Protein AF-0000000080391073 (afdb_homodimer)

pLDDT: mean 86.71, std 12.53, range [41.97, 97.94]

Foldseek 3Di:
DADLPPRHPQWDFDDDDVNWTWIAHPPPRDIATPPRPSCCVVLVLLLLLVLLLCLLQAADLVVSQVVSCVPVVDHDDSVVNLCSNLVLLVLLLVVLLPAAFAAEQEKEKDKDWDAAPNATWIKIWMAGQQLLQTQFIFTGRDLALVRLLVRLQSSLVRYPDHHQEYEYEQDPSNPVSCCVRPADPVPRRHDYDYNPCCPPVRNVVSVVVVVVSVVSSCVSPPHHHDPVSVVSVVSSSSCCQQQPAFDVVQVGHHSCVSRVPPADCPSPSSRSSVVSVVVVCVVVPD/DADLPPRHPQWDFPDDDVNWTWIAHPPPRDIATPPRCSCCVVLVLLLLLVLLLCLLQAADLVVSQVVSCVPVVDHDDSVVNLCSNLVLLVLLLVVLLPAAFAAEQEKEKDKDWDAAPNATWIKIWMAGQQLLQTQFIFTGRDLALVRLLVRLQSSLVRYPDHHQEYEYEQDPSNPVSCCVRPADPVPRRHDYDYNPCCPPVRNVVSVVVVVVSVVSSCVSPPHHHDPVSVVSVVSSSSCCQQQPAFDVVQVGHHSCVSRVPPADCPSPSSRSSVVSVVVVCVVVPD

Nearest PDB structures (foldseek):
  7ouf-assembly1_E  TM=7.751E-01  e=1.056E-06  Simian T-lymphotropic virus 1
  6xgx-assembly1_B  TM=5.415E-01  e=1.393E-07  Acetivibrio thermocellus ATCC 27405
  7jn3-assembly1_E  TM=7.137E-01  e=1.762E-05  Rous sarcoma virus (strain Schmidt-Ruppin A)
  6xg8-assembly1_A  TM=5.135E-01  e=2.065E-07  Acetivibrio thermocellus ATCC 27405
  2hb5-assembly1_A  TM=4.601E-01  e=1.590E-03  Moloney murine leukemia virus

InterPro domains:
  IPR001584 Integrase, catalytic core [PS50994] (96-263)
  IPR012337 Ribonuclease H-like superfamily [SSF53098] (104-257)
  IPR032874 DDE domain [PF13610] (105-239)
  IPR036397 Ribonuclease H superfamily [G3DSA:3.30.420.10] (100-262)
  IPR047930 IS6 family transposase [NF033587] (38-245)
  IPR052183 Bacterial Insertion Sequence Transposase [PTHR35528] (42-236)

Sequence (572 aa):
MNCKKCDSSKVVKIGKRDGIQRYKCKECNFRFLENDNFGRMRSQKHIIAVAIGFYFDGMSVRKIQEQIRYIFKVDVSQVTIHNWITKYSNLVYDYVSSLKVEFGDNWHVDETAIKIKGEQKWFWEIIDEDTRFMVAGHLSNTRTNKDCTILFEDAANRAMNKPKFIFADGCFAYRKPFNKVFYDRRTKDTKLIQNVGINSRRTNNIVERLHGSLKDMLRARRGLDSMDKTRLLLEGWFVHYNFLRPHSALKGKTPAEAAGVDIDTSNKWESLIDQATKWQASINGAMNCKKCDSSKVVKIGKRDGIQRYKCKECNFRFLENDNFGRMRSQKHIIAVAIGFYFDGMSVRKIQEQIRYIFKVDVSQVTIHNWITKYSNLVYDYVSSLKVEFGDNWHVDETAIKIKGEQKWFWEIIDEDTRFMVAGHLSNTRTNKDCTILFEDAANRAMNKPKFIFADGCFAYRKPFNKVFYDRRTKDTKLIQNVGINSRRTNNIVERLHGSLKDMLRARRGLDSMDKTRLLLEGWFVHYNFLRPHSALKGKTPAEAAGVDIDTSNKWESLIDQATKWQASINGA

Structure (mmCIF, N/CA/C/O backbone):
data_AF-0000000080391073-model_v1
#
loop_
_entity.id
_entity.type
_entity.pdbx_description
1 polymer Transposase
#
loop_
_atom_site.group_PDB
_atom_site.id
_atom_site.type_symbol
_atom_site.label_atom_id
_atom_site.label_alt_id
_atom_site.label_comp_id
_atom_site.label_asym_id
_atom_site.label_entity_id
_atom_site.label_seq_id
_atom_site.pdbx_PDB_ins_code
_atom_site.Cartn_x
_atom_site.Cartn_y
_atom_site.Cartn_z
_atom_site.occupancy
_atom_site.B_iso_or_equiv
_atom_site.auth_seq_id
_atom_site.auth_comp_id
_atom_site.auth_asym_id
_atom_site.auth_atom_id
_atom_site.pdbx_PDB_model_num
ATOM 1 N N . MET A 1 1 ? -38.969 14.453 -8.688 1 67.69 1 MET A N 1
ATOM 2 C CA . MET A 1 1 ? -37.531 14.383 -8.695 1 67.69 1 MET A CA 1
ATOM 3 C C . MET A 1 1 ? -36.938 15.219 -7.562 1 67.69 1 MET A C 1
ATOM 5 O O . MET A 1 1 ? -37.438 16.297 -7.254 1 67.69 1 MET A O 1
ATOM 9 N N . ASN A 1 2 ? -36.094 14.625 -6.734 1 73.25 2 ASN A N 1
ATOM 10 C CA . ASN A 1 2 ? -35.5 15.328 -5.602 1 73.25 2 ASN A CA 1
ATOM 11 C C . ASN A 1 2 ? -34.125 15.883 -5.945 1 73.25 2 ASN A C 1
ATOM 13 O O . ASN A 1 2 ? -33.469 15.414 -6.883 1 73.25 2 ASN A O 1
ATOM 17 N N . CYS A 1 3 ? -33.844 16.984 -5.23 1 70.5 3 CYS A N 1
ATOM 18 C CA . CYS A 1 3 ? -32.531 17.578 -5.383 1 70.5 3 CYS A CA 1
ATOM 19 C C . CYS A 1 3 ? -31.438 16.531 -5.156 1 70.5 3 CYS A C 1
ATOM 21 O O . CYS A 1 3 ? -31.484 15.781 -4.172 1 70.5 3 CYS A O 1
ATOM 23 N N . LYS A 1 4 ? -30.531 16.484 -6.004 1 65.69 4 LYS A N 1
ATOM 24 C CA . LYS A 1 4 ? -29.516 15.438 -5.969 1 65.69 4 LYS A CA 1
ATOM 25 C C . LYS A 1 4 ? -28.422 15.766 -4.938 1 65.69 4 LYS A C 1
ATOM 27 O O . LYS A 1 4 ? -27.641 14.898 -4.566 1 65.69 4 LYS A O 1
ATOM 32 N N . LYS A 1 5 ? -28.469 16.984 -4.477 1 62.34 5 LYS A N 1
ATOM 33 C CA . LYS A 1 5 ? -27.531 17.422 -3.443 1 62.34 5 LYS A CA 1
ATOM 34 C C . LYS A 1 5 ? -28.156 17.328 -2.059 1 62.34 5 LYS A C 1
ATOM 36 O O . LYS A 1 5 ? -27.594 16.719 -1.15 1 62.34 5 LYS A O 1
ATOM 41 N N . CYS A 1 6 ? -29.312 17.875 -1.83 1 59.94 6 CYS A N 1
ATOM 42 C CA . CYS A 1 6 ? -29.891 17.969 -0.495 1 59.94 6 CYS A CA 1
ATOM 43 C C . CYS A 1 6 ? -31.141 17.094 -0.384 1 59.94 6 CYS A C 1
ATOM 45 O O . CYS A 1 6 ? -31.828 17.109 0.644 1 59.94 6 CYS A O 1
ATOM 47 N N . ASP A 1 7 ? -31.469 16.359 -1.334 1 67.5 7 ASP A N 1
ATOM 48 C CA . ASP A 1 7 ? -32.594 15.445 -1.416 1 67.5 7 ASP A CA 1
ATOM 49 C C . ASP A 1 7 ? -33.906 16.188 -1.19 1 67.5 7 ASP A C 1
ATOM 51 O O . ASP A 1 7 ? -34.938 15.578 -0.812 1 67.5 7 ASP A O 1
ATOM 55 N N . SER A 1 8 ? -33.906 17.375 -1.309 1 71.44 8 SER A N 1
ATOM 56 C CA . SER A 1 8 ? -35.125 18.172 -1.165 1 71.44 8 SER A CA 1
ATOM 57 C C . SER A 1 8 ? -36.062 17.938 -2.338 1 71.44 8 SER A C 1
ATOM 59 O O . SER A 1 8 ? -35.625 17.719 -3.467 1 71.44 8 SER A O 1
ATOM 61 N N . SER A 1 9 ? -37.312 17.797 -2.148 1 78.75 9 SER A N 1
ATOM 62 C CA . SER A 1 9 ? -38.312 17.625 -3.186 1 78.75 9 SER A CA 1
ATOM 63 C C . SER A 1 9 ? -38.625 18.938 -3.881 1 78.75 9 SER A C 1
ATOM 65 O O . SER A 1 9 ? -39.375 18.953 -4.875 1 78.75 9 SER A O 1
ATOM 67 N N . LYS A 1 10 ? -38.156 20.047 -3.387 1 81.5 10 LYS A N 1
ATOM 68 C CA . LYS A 1 10 ? -38.469 21.359 -3.957 1 81.5 10 LYS A CA 1
ATOM 69 C C . LYS A 1 10 ? -37.5 21.688 -5.094 1 81.5 10 LYS A C 1
ATOM 71 O O . LYS A 1 10 ? -36.594 22.531 -4.934 1 81.5 10 LYS A O 1
ATOM 76 N N . VAL A 1 11 ? -37.531 20.984 -6.227 1 82.88 11 VAL A N 1
ATOM 77 C CA . VAL A 1 11 ? -36.688 21.203 -7.395 1 82.88 11 VAL A CA 1
ATOM 78 C C . VAL A 1 11 ? -37.531 21.766 -8.547 1 82.88 11 VAL A C 1
ATOM 80 O O . VAL A 1 11 ? -38.688 21.406 -8.703 1 82.88 11 VAL A O 1
ATOM 83 N N . VAL A 1 12 ? -37 22.812 -9.242 1 86 12 VAL A N 1
ATOM 84 C CA . VAL A 1 12 ? -37.719 23.438 -10.352 1 86 12 VAL A CA 1
ATOM 85 C C . VAL A 1 12 ? -36.938 23.219 -11.648 1 86 12 VAL A C 1
ATOM 87 O O . VAL A 1 12 ? -35.719 23.125 -11.641 1 86 12 VAL A O 1
ATOM 90 N N . LYS A 1 13 ? -37.562 23.047 -12.789 1 82.5 13 LYS A N 1
ATOM 91 C CA . LYS A 1 13 ? -36.969 22.922 -14.117 1 82.5 13 LYS A CA 1
ATOM 92 C C . LYS A 1 13 ? -36.406 24.266 -14.602 1 82.5 13 LYS A C 1
ATOM 94 O O . LYS A 1 13 ? -37.125 25.281 -14.555 1 82.5 13 LYS A O 1
ATOM 99 N N . ILE A 1 14 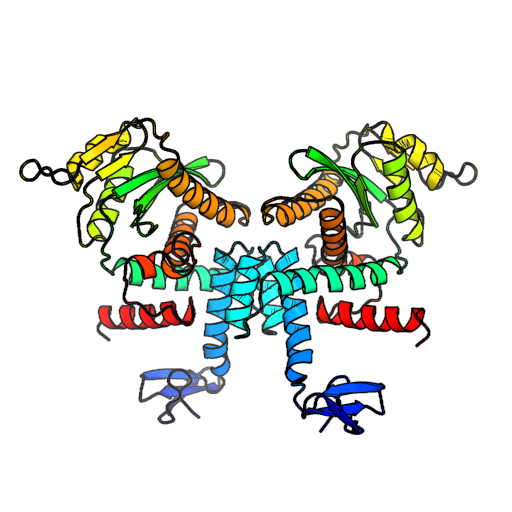? -35.094 24.281 -14.891 1 80.69 14 ILE A N 1
ATOM 100 C CA . ILE A 1 14 ? -34.5 25.562 -15.281 1 80.69 14 ILE A CA 1
ATOM 101 C C . ILE A 1 14 ? -34.031 25.484 -16.734 1 80.69 14 ILE A C 1
ATOM 103 O O . ILE A 1 14 ? -33.25 26.328 -17.172 1 80.69 14 ILE A O 1
ATOM 107 N N . GLY A 1 15 ? -34.344 24.531 -17.469 1 78.44 15 GLY A N 1
ATOM 108 C CA . GLY A 1 15 ? -34.031 24.438 -18.875 1 78.44 15 GLY A CA 1
ATOM 109 C C . GLY A 1 15 ? -33.406 23.109 -19.281 1 78.44 15 GLY A C 1
ATOM 110 O O . GLY A 1 15 ? -33.375 22.172 -18.484 1 78.44 15 GLY A O 1
ATOM 111 N N . LYS A 1 16 ? -33.25 22.938 -20.531 1 76.38 16 LYS A N 1
ATOM 112 C CA . LYS A 1 16 ? -32.625 21.734 -21.062 1 76.38 16 LYS A CA 1
ATOM 113 C C . LYS A 1 16 ? -31.219 22.016 -21.609 1 76.38 16 LYS A C 1
ATOM 115 O O . LYS A 1 16 ? -31 23.062 -22.203 1 76.38 16 LYS A O 1
ATOM 120 N N . ARG A 1 17 ? -30.312 21.391 -21.188 1 68.69 17 ARG A N 1
ATOM 121 C CA . ARG A 1 17 ? -29 21.391 -21.797 1 68.69 17 ARG A CA 1
ATOM 122 C C . ARG A 1 17 ? -28.766 20.109 -22.609 1 68.69 17 ARG A C 1
ATOM 124 O O . ARG A 1 17 ? -28.812 19 -22.078 1 68.69 17 ARG A O 1
ATOM 131 N N . ASP A 1 18 ? -28.453 20.234 -23.844 1 66.44 18 ASP A N 1
ATOM 132 C CA . ASP A 1 18 ? -28.297 19.141 -24.797 1 66.44 18 ASP A CA 1
ATOM 133 C C . ASP A 1 18 ? -29.469 18.156 -24.719 1 66.44 18 ASP A C 1
ATOM 135 O O . ASP A 1 18 ? -29.266 16.953 -24.719 1 66.44 18 ASP A O 1
ATOM 139 N N . GLY A 1 19 ? -30.656 18.641 -24.484 1 72.31 19 GLY A N 1
ATOM 140 C CA . GLY A 1 19 ? -31.891 17.875 -24.5 1 72.31 19 GLY A CA 1
ATOM 141 C C . GLY A 1 19 ? -32.25 17.281 -23.141 1 72.31 19 GLY A C 1
ATOM 142 O O . GLY A 1 19 ? -33.281 16.625 -23 1 72.31 19 GLY A O 1
ATOM 143 N N . ILE A 1 20 ? -31.312 17.453 -22.297 1 76.19 20 ILE A N 1
ATOM 144 C CA . ILE A 1 20 ? -31.562 16.875 -20.969 1 76.19 20 ILE A CA 1
ATOM 145 C C . ILE A 1 20 ? -32.062 17.969 -20.031 1 76.19 20 ILE A C 1
ATOM 147 O O . ILE A 1 20 ? -31.453 19.047 -19.938 1 76.19 20 ILE A O 1
ATOM 151 N N . GLN A 1 21 ? -33.094 17.656 -19.344 1 77.75 21 GLN A N 1
ATOM 152 C CA . GLN A 1 21 ? -33.781 18.594 -18.453 1 77.75 21 GLN A CA 1
ATOM 153 C C . GLN A 1 21 ? -32.875 18.984 -17.281 1 77.75 21 GLN A C 1
ATOM 155 O O . GLN A 1 21 ? -32.312 18.125 -16.609 1 77.75 21 GLN A O 1
ATOM 160 N N . ARG A 1 22 ? -32.562 20.25 -17.125 1 78.69 22 ARG A N 1
ATOM 161 C CA . ARG A 1 22 ? -31.828 20.797 -15.992 1 78.69 22 ARG A CA 1
ATOM 162 C C . ARG A 1 22 ? -32.781 21.172 -14.859 1 78.69 22 ARG A C 1
ATOM 164 O O . ARG A 1 22 ? -33.844 21.734 -15.109 1 78.69 22 ARG A O 1
ATOM 171 N N . TYR A 1 23 ? -32.344 20.703 -13.602 1 79.19 23 TYR A N 1
ATOM 172 C CA . TYR A 1 23 ? -33.125 21.047 -12.422 1 79.19 23 TYR A CA 1
ATOM 173 C C . TYR A 1 23 ? -32.344 21.953 -11.484 1 79.19 23 TYR A C 1
ATOM 175 O O . TYR A 1 23 ? -31.109 21.969 -11.508 1 79.19 23 TYR A O 1
ATOM 183 N N . LYS A 1 24 ? -32.969 22.891 -10.852 1 79.81 24 LYS A N 1
ATOM 184 C CA . LYS A 1 24 ? -32.438 23.703 -9.773 1 79.81 24 LYS A CA 1
ATOM 185 C C . LYS A 1 24 ? -33.188 23.484 -8.477 1 79.81 24 LYS A C 1
ATOM 187 O O . LYS A 1 24 ? -34.438 23.5 -8.469 1 79.81 24 LYS A O 1
ATOM 192 N N . CYS A 1 25 ? -32.438 23.203 -7.422 1 75.69 25 CYS A N 1
ATOM 193 C CA . CYS A 1 25 ? -33.031 23.031 -6.109 1 75.69 25 CYS A CA 1
ATOM 194 C C . CYS A 1 25 ? -33.312 24.391 -5.473 1 75.69 25 CYS A C 1
ATOM 196 O O . CYS A 1 25 ? -32.438 25.25 -5.418 1 75.69 25 CYS A O 1
ATOM 198 N N . LYS A 1 26 ? -34.469 24.609 -5.055 1 80.69 26 LYS A N 1
ATOM 199 C CA . LYS A 1 26 ? -34.844 25.875 -4.438 1 80.69 26 LYS A CA 1
ATOM 200 C C . LYS A 1 26 ? -34.281 25.984 -3.021 1 80.69 26 LYS A C 1
ATOM 202 O O . LYS A 1 26 ? -34.188 27.078 -2.465 1 80.69 26 LYS A O 1
ATOM 207 N N . GLU A 1 27 ? -33.906 24.766 -2.539 1 73.31 27 GLU A N 1
ATOM 208 C CA . GLU A 1 27 ? -33.406 24.781 -1.167 1 73.31 27 GLU A CA 1
ATOM 209 C C . GLU A 1 27 ? -31.906 25.062 -1.126 1 73.31 27 GLU A C 1
ATOM 211 O O . GLU A 1 27 ? -31.453 25.922 -0.358 1 73.31 27 GLU A O 1
ATOM 216 N N . CYS A 1 28 ? -31.172 24.438 -1.809 1 68.56 28 CYS A N 1
ATOM 217 C CA . CYS A 1 28 ? -29.734 24.609 -1.741 1 68.56 28 CYS A CA 1
ATOM 218 C C . CYS A 1 28 ? -29.203 25.312 -2.992 1 68.56 28 CYS A C 1
ATOM 220 O O . CYS A 1 28 ? -28 25.547 -3.121 1 68.56 28 CYS A O 1
ATOM 222 N N . ASN A 1 29 ? -29.953 25.609 -3.869 1 73.5 29 ASN A N 1
ATOM 223 C CA . ASN A 1 29 ? -29.672 26.328 -5.109 1 73.5 29 ASN A CA 1
ATOM 224 C C . ASN A 1 29 ? -28.75 25.531 -6.023 1 73.5 29 ASN A C 1
ATOM 226 O O . ASN A 1 29 ? -28.141 26.078 -6.941 1 73.5 29 ASN A O 1
ATOM 230 N N . PHE A 1 30 ? -28.625 24.266 -5.742 1 73.12 30 PHE A N 1
ATOM 231 C CA . PHE A 1 30 ? -27.797 23.359 -6.547 1 73.12 30 PHE A CA 1
ATOM 232 C C . PHE A 1 30 ? -28.484 23.031 -7.863 1 73.12 30 PHE A C 1
ATOM 234 O O . PHE A 1 30 ? -29.688 22.75 -7.887 1 73.12 30 PHE A O 1
ATOM 241 N N . ARG A 1 31 ? -27.797 23.203 -9.07 1 75.56 31 ARG A N 1
ATOM 242 C CA . ARG A 1 31 ? -28.344 22.906 -10.391 1 75.56 31 ARG A CA 1
ATOM 243 C C . ARG A 1 31 ? -27.875 21.531 -10.867 1 75.56 31 ARG A C 1
ATOM 245 O O . ARG A 1 31 ? -26.719 21.141 -10.648 1 75.56 31 ARG A O 1
ATOM 252 N N . PHE A 1 32 ? -28.797 20.656 -11.258 1 71.75 32 PHE A N 1
ATOM 253 C CA . PHE A 1 32 ? -28.438 19.312 -11.727 1 71.75 32 PHE A CA 1
ATOM 254 C C . PHE A 1 32 ? -29.266 18.922 -12.938 1 71.75 32 PHE A C 1
ATOM 256 O O . PHE A 1 32 ? -30.328 19.484 -13.172 1 71.75 32 PHE A O 1
ATOM 263 N N . LEU A 1 33 ? -28.719 18.125 -13.875 1 66.5 33 LEU A N 1
ATOM 264 C CA . LEU A 1 33 ? -29.438 17.609 -15.031 1 66.5 33 LEU A CA 1
ATOM 265 C C . LEU A 1 33 ? -30.328 16.422 -14.641 1 66.5 33 LEU A C 1
ATOM 267 O O . LEU A 1 33 ? -30.031 15.719 -13.68 1 66.5 33 LEU A O 1
ATOM 271 N N . GLU A 1 34 ? -31.469 16.281 -15.289 1 66.19 34 GLU A N 1
ATOM 272 C CA . GLU A 1 34 ? -32.438 15.227 -15.055 1 66.19 34 GLU A CA 1
ATOM 273 C C . GLU A 1 34 ? -31.766 13.859 -15.008 1 66.19 34 GLU A C 1
ATOM 275 O O . GLU A 1 34 ? -32.125 13.008 -14.195 1 66.19 34 GLU A O 1
ATOM 280 N N . ASN A 1 35 ? -31.031 13.773 -15.836 1 55.03 35 ASN A N 1
ATOM 281 C CA . ASN A 1 35 ? -30.328 12.5 -15.922 1 55.03 35 ASN A CA 1
ATOM 282 C C . ASN A 1 35 ? -29.062 12.484 -15.062 1 55.03 35 ASN A C 1
ATOM 284 O O . ASN A 1 35 ? -28.266 11.547 -15.133 1 55.03 35 ASN A O 1
ATOM 288 N N . ASP A 1 36 ? -29.016 13.602 -14.336 1 51.06 36 ASP A N 1
ATOM 289 C CA . ASP A 1 36 ? -27.891 13.617 -13.414 1 51.06 36 ASP A CA 1
ATOM 290 C C . ASP A 1 36 ? -28.016 12.508 -12.367 1 51.06 36 ASP A C 1
ATOM 292 O O . ASP A 1 36 ? -29.078 12.359 -11.742 1 51.06 36 ASP A O 1
ATOM 296 N N . ASN A 1 37 ? -27.75 11.406 -12.461 1 42 37 ASN A N 1
ATOM 297 C CA . ASN A 1 37 ? -27.781 10.344 -11.469 1 42 37 ASN A CA 1
ATOM 298 C C . ASN A 1 37 ? -26.906 10.68 -10.266 1 42 37 ASN A C 1
ATOM 300 O O . ASN A 1 37 ? -25.719 10.336 -10.234 1 42 37 ASN A O 1
ATOM 304 N N . PHE A 1 38 ? -27.406 11.594 -9.469 1 41.97 38 PHE A N 1
ATOM 305 C CA . PHE A 1 38 ? -26.703 12.047 -8.281 1 41.97 38 PHE A CA 1
ATOM 306 C C . PHE A 1 38 ? -26.469 10.891 -7.312 1 41.97 38 PHE A C 1
ATOM 308 O O . PHE A 1 38 ? -25.641 11 -6.398 1 41.97 38 PHE A O 1
ATOM 315 N N . GLY A 1 39 ? -27.516 10.117 -7.109 1 42.97 39 GLY A N 1
ATOM 316 C CA . GLY A 1 39 ? -27.109 8.906 -6.414 1 42.97 39 GLY A CA 1
ATOM 317 C C . GLY A 1 39 ? -25.703 8.453 -6.766 1 42.97 39 GLY A C 1
ATOM 318 O O . GLY A 1 39 ? -25.016 7.855 -5.941 1 42.97 39 GLY A O 1
ATOM 319 N N . ARG A 1 40 ? -25.422 8.812 -7.918 1 43.56 40 ARG A N 1
ATOM 320 C CA . ARG A 1 40 ? -24.125 8.711 -8.562 1 43.56 40 ARG A CA 1
ATOM 321 C C . ARG A 1 40 ? -23.125 9.672 -7.922 1 43.56 40 ARG A C 1
ATOM 323 O O . ARG A 1 40 ? -21.938 9.336 -7.781 1 43.56 40 ARG A O 1
ATOM 330 N N . MET A 1 41 ? -23.766 10.945 -7.598 1 45.66 41 MET A N 1
ATOM 331 C CA . MET A 1 41 ? -22.844 11.914 -6.992 1 45.66 41 MET A CA 1
ATOM 332 C C . MET A 1 41 ? -22.422 11.461 -5.598 1 45.66 41 MET A C 1
ATOM 334 O O . MET A 1 41 ? -21.266 11.633 -5.219 1 45.66 41 MET A O 1
ATOM 338 N N . ARG A 1 42 ? -23.609 11.234 -4.754 1 46.06 42 ARG A N 1
ATOM 339 C CA . ARG A 1 42 ? -23.312 10.719 -3.422 1 46.06 42 ARG A CA 1
ATOM 340 C C . ARG A 1 42 ? -22.391 9.5 -3.502 1 46.06 42 ARG A C 1
ATOM 342 O O . ARG A 1 42 ? -21.469 9.359 -2.699 1 46.06 42 ARG A O 1
ATOM 349 N N . SER A 1 43 ? -22.859 8.516 -4.305 1 60.03 43 SER A N 1
ATOM 350 C CA . SER A 1 43 ? -22.078 7.324 -4.598 1 60.03 43 SER A CA 1
ATOM 351 C C . SER A 1 43 ? -20.672 7.688 -5.07 1 60.03 43 SER A C 1
ATOM 353 O O . SER A 1 43 ? -19.703 7.02 -4.719 1 60.03 43 SER A O 1
ATOM 355 N N . GLN A 1 44 ? -20.734 9.008 -5.359 1 78.94 44 GLN A N 1
ATOM 356 C CA . GLN A 1 44 ? -19.453 9.469 -5.906 1 78.94 44 GLN A CA 1
ATOM 357 C C . GLN A 1 44 ? -18.531 9.969 -4.801 1 78.94 44 GLN A C 1
ATOM 359 O O . GLN A 1 44 ? -17.344 9.68 -4.801 1 78.94 44 GLN A O 1
ATOM 364 N N . LYS A 1 45 ? -19.375 10.539 -3.684 1 87.31 45 LYS A N 1
ATOM 365 C CA . LYS A 1 45 ? -18.547 11.07 -2.613 1 87.31 45 LYS A CA 1
ATOM 366 C C . LYS A 1 45 ? -17.859 9.953 -1.826 1 87.31 45 LYS A C 1
ATOM 368 O O . LYS A 1 45 ? -16.703 10.07 -1.438 1 87.31 45 LYS A O 1
ATOM 373 N N . HIS A 1 46 ? -18.719 8.961 -1.585 1 90.94 46 HIS A N 1
ATOM 374 C CA . HIS A 1 46 ? -18.172 7.816 -0.864 1 90.94 46 HIS A CA 1
ATOM 375 C C . HIS A 1 46 ? -17 7.188 -1.627 1 90.94 46 HIS A C 1
ATOM 377 O O . HIS A 1 46 ? -15.961 6.879 -1.04 1 90.94 46 HIS A O 1
ATOM 383 N N . ILE A 1 47 ? -17.188 7.055 -2.895 1 93.38 47 ILE A N 1
ATOM 384 C CA . ILE A 1 47 ? -16.156 6.469 -3.732 1 93.38 47 ILE A CA 1
ATOM 385 C C . ILE A 1 47 ? -14.914 7.363 -3.727 1 93.38 47 ILE A C 1
ATOM 387 O O . ILE A 1 47 ? -13.789 6.871 -3.633 1 93.38 47 ILE A O 1
ATOM 391 N N . ILE A 1 48 ? -15.172 8.633 -3.736 1 94.38 48 ILE A N 1
ATOM 392 C CA . ILE A 1 48 ? -14.078 9.602 -3.723 1 94.38 48 ILE A CA 1
ATOM 393 C C . ILE A 1 48 ? -13.305 9.5 -2.41 1 94.38 48 ILE A C 1
ATOM 395 O O . ILE A 1 48 ? -12.078 9.43 -2.408 1 94.38 48 ILE A O 1
ATOM 399 N N . ALA A 1 49 ? -14.055 9.422 -1.368 1 95.25 49 ALA A N 1
ATOM 400 C CA . ALA A 1 49 ? -13.438 9.344 -0.047 1 95.25 49 ALA A CA 1
ATOM 401 C C . ALA A 1 49 ? -12.625 8.062 0.1 1 95.25 49 ALA A C 1
ATOM 403 O O . ALA A 1 49 ? -11.523 8.07 0.658 1 95.25 49 ALA A O 1
ATOM 404 N N . VAL A 1 50 ? -13.195 7.02 -0.441 1 95.25 50 VAL A N 1
ATOM 405 C CA . VAL A 1 50 ? -12.508 5.734 -0.392 1 95.25 50 VAL A CA 1
ATOM 406 C C . VAL A 1 50 ? -11.219 5.809 -1.205 1 95.25 50 VAL A C 1
ATOM 408 O O . VAL A 1 50 ? -10.164 5.344 -0.758 1 95.25 50 VAL A O 1
ATOM 411 N N . ALA A 1 51 ? -11.258 6.426 -2.324 1 96 51 ALA A N 1
ATOM 412 C CA . ALA A 1 51 ? -10.094 6.547 -3.195 1 96 51 ALA A CA 1
ATOM 413 C C . ALA A 1 51 ? -8.992 7.355 -2.521 1 96 51 ALA A C 1
ATOM 415 O O . ALA A 1 51 ? -7.816 6.98 -2.576 1 96 51 ALA A O 1
ATOM 416 N N . ILE A 1 52 ? -9.383 8.383 -1.882 1 96.12 52 ILE A N 1
ATOM 417 C CA . ILE A 1 52 ? -8.406 9.234 -1.205 1 96.12 52 ILE A CA 1
ATOM 418 C C . ILE A 1 52 ? -7.77 8.469 -0.047 1 96.12 52 ILE A C 1
ATOM 420 O O . ILE A 1 52 ? -6.555 8.531 0.15 1 96.12 52 ILE A O 1
ATOM 424 N N . GLY A 1 53 ? -8.586 7.746 0.671 1 94.88 53 GLY A N 1
ATOM 425 C CA . GLY A 1 53 ? -8.062 6.91 1.743 1 94.88 53 GLY A CA 1
ATOM 426 C C . GLY A 1 53 ? -7.051 5.887 1.265 1 94.88 53 GLY A C 1
ATOM 427 O O . GLY A 1 53 ? -5.988 5.73 1.868 1 94.88 53 GLY A O 1
ATOM 428 N N . PHE A 1 54 ? -7.402 5.234 0.105 1 95 54 PHE A N 1
ATOM 429 C CA . PHE A 1 54 ? -6.484 4.273 -0.493 1 95 54 PHE A CA 1
ATOM 430 C C . PHE A 1 54 ? -5.148 4.93 -0.82 1 95 54 PHE A C 1
ATOM 432 O O . PHE A 1 54 ? -4.09 4.367 -0.545 1 95 54 PHE A O 1
ATOM 439 N N . TYR A 1 55 ? -5.262 6.082 -1.331 1 94.44 55 TYR A N 1
ATOM 440 C CA . TYR A 1 55 ? -4.086 6.793 -1.82 1 94.44 55 TYR A CA 1
ATOM 441 C C . TYR A 1 55 ? -3.121 7.098 -0.681 1 94.44 55 TYR A C 1
ATOM 443 O O . TYR A 1 55 ? -1.923 6.82 -0.782 1 94.44 55 TYR A O 1
ATOM 451 N N . PHE A 1 56 ? -3.584 7.508 0.373 1 94.25 56 PHE A N 1
ATOM 452 C CA . PHE A 1 56 ? -2.705 7.93 1.457 1 94.25 56 PHE A CA 1
ATOM 453 C C . PHE A 1 56 ? -2.348 6.75 2.354 1 94.25 56 PHE A C 1
ATOM 455 O O . PHE A 1 56 ? -1.458 6.852 3.201 1 94.25 56 PHE A O 1
ATOM 462 N N . ASP A 1 57 ? -3.045 5.645 2.154 1 91.25 57 ASP A N 1
ATOM 463 C CA . ASP A 1 57 ? -2.633 4.41 2.812 1 91.25 57 ASP A CA 1
ATOM 464 C C . ASP A 1 57 ? -1.528 3.707 2.023 1 91.25 57 ASP A C 1
ATOM 466 O O . ASP A 1 57 ? -1.066 2.633 2.414 1 91.25 57 ASP A O 1
ATOM 470 N N . GLY A 1 58 ? -1.204 4.281 0.876 1 88.5 58 GLY A N 1
ATOM 471 C CA . GLY A 1 58 ? -0.016 3.793 0.194 1 88.5 58 GLY A CA 1
ATOM 472 C C . GLY A 1 58 ? -0.332 2.992 -1.055 1 88.5 58 GLY A C 1
ATOM 473 O O . GLY A 1 58 ? 0.527 2.275 -1.572 1 88.5 58 GLY A O 1
ATOM 474 N N . MET A 1 59 ? -1.528 3.074 -1.574 1 90.94 59 MET A N 1
ATOM 475 C CA . MET A 1 59 ? -1.876 2.369 -2.805 1 90.94 59 MET A CA 1
ATOM 476 C C . MET A 1 59 ? -1.588 3.232 -4.027 1 90.94 59 MET A C 1
ATOM 478 O O . MET A 1 59 ? -1.831 4.441 -4.012 1 90.94 59 MET A O 1
ATOM 482 N N . SER A 1 60 ? -1.08 2.609 -5.105 1 90 60 SER A N 1
ATOM 483 C CA . SER A 1 60 ? -0.867 3.336 -6.352 1 90 60 SER A CA 1
ATOM 484 C C . SER A 1 60 ? -2.191 3.68 -7.027 1 90 60 SER A C 1
ATOM 486 O O . SER A 1 60 ? -3.207 3.025 -6.777 1 90 60 SER A O 1
ATOM 488 N N . VAL A 1 61 ? -2.129 4.652 -7.859 1 91.88 61 VAL A N 1
ATOM 489 C CA . VAL A 1 61 ? -3.344 5.098 -8.531 1 91.88 61 VAL A CA 1
ATOM 490 C C . VAL A 1 61 ? -3.895 3.967 -9.398 1 91.88 61 VAL A C 1
ATOM 492 O O . VAL A 1 61 ? -5.109 3.781 -9.492 1 91.88 61 VAL A O 1
ATOM 495 N N . ARG A 1 62 ? -3.029 3.223 -10.023 1 88.94 62 ARG A N 1
ATOM 496 C CA . ARG A 1 62 ? -3.469 2.094 -10.844 1 88.94 62 ARG A CA 1
ATOM 497 C C . ARG A 1 62 ? -4.195 1.055 -9.992 1 88.94 62 ARG A C 1
ATOM 499 O O . ARG A 1 62 ? -5.25 0.551 -10.383 1 88.94 62 ARG A O 1
ATOM 506 N N . LYS A 1 63 ? -3.646 0.749 -8.875 1 91.38 63 LYS A N 1
ATOM 507 C CA . LYS A 1 63 ? -4.273 -0.21 -7.969 1 91.38 63 LYS A CA 1
ATOM 508 C C . LYS A 1 63 ? -5.609 0.318 -7.449 1 91.38 63 LYS A C 1
ATOM 510 O O . LYS A 1 63 ? -6.566 -0.443 -7.293 1 91.38 63 LYS A O 1
ATOM 515 N N . ILE A 1 64 ? -5.621 1.595 -7.188 1 94.88 64 ILE A N 1
ATOM 516 C CA . ILE A 1 64 ? -6.855 2.215 -6.719 1 94.88 64 ILE A CA 1
ATOM 517 C C . ILE A 1 64 ? -7.938 2.076 -7.789 1 94.88 64 ILE A C 1
ATOM 519 O O . ILE A 1 64 ? -9.078 1.727 -7.48 1 94.88 64 ILE A O 1
ATOM 523 N N . GLN A 1 65 ? -7.547 2.35 -8.984 1 93.44 65 GLN A N 1
ATOM 524 C CA . GLN A 1 65 ? -8.484 2.207 -10.094 1 93.44 65 GLN A CA 1
ATOM 525 C C . GLN A 1 65 ? -9.07 0.799 -10.148 1 93.44 65 GLN A C 1
ATOM 527 O O . GLN A 1 65 ? -10.281 0.631 -10.266 1 93.44 65 GLN A O 1
ATOM 532 N N . GLU A 1 66 ? -8.234 -0.194 -9.992 1 92 66 GLU A N 1
ATOM 533 C CA . GLU A 1 66 ? -8.656 -1.59 -10.055 1 92 66 GLU A CA 1
ATOM 534 C C . GLU A 1 66 ? -9.57 -1.943 -8.883 1 92 66 GLU A C 1
ATOM 536 O O . GLU A 1 66 ? -10.586 -2.613 -9.062 1 92 66 GLU A O 1
ATOM 541 N N . GLN A 1 67 ? -9.188 -1.48 -7.727 1 93.69 67 GLN A N 1
ATOM 542 C CA . GLN A 1 67 ? -9.977 -1.801 -6.535 1 93.69 67 GLN A CA 1
ATOM 543 C C . GLN A 1 67 ? -11.336 -1.115 -6.574 1 93.69 67 GLN A C 1
ATOM 545 O O . GLN A 1 67 ? -12.352 -1.722 -6.23 1 93.69 67 GLN A O 1
ATOM 550 N N . ILE A 1 68 ? -11.367 0.103 -6.98 1 93 68 ILE A N 1
ATOM 551 C CA . ILE A 1 68 ? -12.617 0.843 -7.07 1 93 68 ILE A CA 1
ATOM 552 C C . ILE A 1 68 ? -13.547 0.173 -8.086 1 93 68 ILE A C 1
ATOM 554 O O . ILE A 1 68 ? -14.742 0.015 -7.836 1 93 68 ILE A O 1
ATOM 558 N N . ARG A 1 69 ? -12.977 -0.218 -9.211 1 90.94 69 ARG A N 1
ATOM 559 C CA . ARG A 1 69 ? -13.758 -0.929 -10.219 1 90.94 69 ARG A CA 1
ATOM 560 C C . ARG A 1 69 ? -14.344 -2.219 -9.656 1 90.94 69 ARG A C 1
ATOM 562 O O . ARG A 1 69 ? -15.516 -2.531 -9.883 1 90.94 69 ARG A O 1
ATOM 569 N N . TYR A 1 70 ? -13.57 -2.906 -8.93 1 90.31 70 TYR A N 1
ATOM 570 C CA . TYR A 1 70 ? -13.984 -4.203 -8.406 1 90.31 70 TYR A CA 1
ATOM 571 C C . TYR A 1 70 ? -15.023 -4.035 -7.305 1 90.31 70 TYR A C 1
ATOM 573 O O . TYR A 1 70 ? -16.062 -4.707 -7.32 1 90.31 70 TYR A O 1
ATOM 581 N N . ILE A 1 71 ? -14.82 -3.123 -6.383 1 89.19 71 ILE A N 1
ATOM 582 C CA . ILE A 1 71 ? -15.633 -2.988 -5.184 1 89.19 71 ILE A CA 1
ATOM 583 C C . ILE A 1 71 ? -16.953 -2.297 -5.527 1 89.19 71 ILE A C 1
ATOM 585 O O . ILE A 1 71 ? -18.016 -2.725 -5.082 1 89.19 71 ILE A O 1
ATOM 589 N N . PHE A 1 72 ? -16.859 -1.232 -6.352 1 88.38 72 PHE A N 1
ATOM 590 C CA . PHE A 1 72 ? -18.016 -0.38 -6.551 1 88.38 72 PHE A CA 1
ATOM 591 C C . PHE A 1 72 ? -18.594 -0.556 -7.957 1 88.38 72 PHE A C 1
ATOM 593 O O . PHE A 1 72 ? -19.625 0.022 -8.289 1 88.38 72 PHE A O 1
ATOM 600 N N . LYS A 1 73 ? -17.922 -1.309 -8.805 1 87.12 73 LYS A N 1
ATOM 601 C CA . LYS A 1 73 ? -18.344 -1.587 -10.172 1 87.12 73 LYS A CA 1
ATOM 602 C C . LYS A 1 73 ? -18.469 -0.3 -10.984 1 87.12 73 LYS A C 1
ATOM 604 O O . LYS A 1 73 ? -19.422 -0.13 -11.742 1 87.12 73 LYS A O 1
ATOM 609 N N . VAL A 1 74 ? -17.594 0.647 -10.688 1 85.62 74 VAL A N 1
ATOM 610 C CA . VAL A 1 74 ? -17.516 1.911 -11.414 1 85.62 74 VAL A CA 1
ATOM 611 C C . VAL A 1 74 ? -16.156 2.039 -12.102 1 85.62 74 VAL A C 1
ATOM 613 O O . VAL A 1 74 ? -15.133 1.701 -11.508 1 85.62 74 VAL A O 1
ATOM 616 N N . ASP A 1 75 ? -16.203 2.398 -13.367 1 87.06 75 ASP A N 1
ATOM 617 C CA . ASP A 1 75 ? -14.961 2.592 -14.117 1 87.06 75 ASP A CA 1
ATOM 618 C C . ASP A 1 75 ? -14.523 4.055 -14.086 1 87.06 75 ASP A C 1
ATOM 620 O O . ASP A 1 75 ? -15.227 4.93 -14.602 1 87.06 75 ASP A O 1
ATOM 624 N N . VAL A 1 76 ? -13.508 4.332 -13.414 1 90 76 VAL A N 1
ATOM 625 C CA . VAL A 1 76 ? -12.961 5.68 -13.305 1 90 76 VAL A CA 1
ATOM 626 C C . VAL A 1 76 ? -11.523 5.699 -13.812 1 90 76 VAL A C 1
ATOM 628 O O . VAL A 1 76 ? -10.758 4.77 -13.555 1 90 76 VAL A O 1
ATOM 631 N N . SER A 1 77 ? -11.18 6.672 -14.516 1 92.44 77 SER A N 1
ATOM 632 C CA . SER A 1 77 ? -9.828 6.781 -15.055 1 92.44 77 SER A CA 1
ATOM 633 C C . SER A 1 77 ? -8.828 7.172 -13.969 1 92.44 77 SER A C 1
ATOM 635 O O . SER A 1 77 ? -9.219 7.707 -12.93 1 92.44 77 SER A O 1
ATOM 637 N N . GLN A 1 78 ? -7.617 6.91 -14.242 1 92.81 78 GLN A N 1
ATOM 638 C CA . GLN A 1 78 ? -6.551 7.289 -13.32 1 92.81 78 GLN A CA 1
ATOM 639 C C . GLN A 1 78 ? -6.469 8.805 -13.172 1 92.81 78 GLN A C 1
ATOM 641 O O . GLN A 1 78 ? -6.184 9.312 -12.086 1 92.81 78 GLN A O 1
ATOM 646 N N . VAL A 1 79 ? -6.707 9.523 -14.227 1 90.88 79 VAL A N 1
ATOM 647 C CA . VAL A 1 79 ? -6.656 10.984 -14.211 1 90.88 79 VAL A CA 1
ATOM 648 C C . VAL A 1 79 ? -7.738 11.523 -13.281 1 90.88 79 VAL A C 1
ATOM 650 O O . VAL A 1 79 ? -7.48 12.43 -12.484 1 90.88 79 VAL A O 1
ATOM 653 N N . THR A 1 80 ? -8.93 10.914 -13.352 1 91.06 80 THR A N 1
ATOM 654 C CA . THR A 1 80 ? -10.031 11.328 -12.492 1 91.06 80 THR A CA 1
ATOM 655 C C . THR A 1 80 ? -9.688 11.094 -11.023 1 91.06 80 THR A C 1
ATOM 657 O O . THR A 1 80 ? -9.953 11.945 -10.172 1 91.06 80 THR A O 1
ATOM 660 N N . ILE A 1 81 ? -9.086 9.945 -10.766 1 93.62 81 ILE A N 1
ATOM 661 C CA . ILE A 1 81 ? -8.703 9.609 -9.398 1 93.62 81 ILE A CA 1
ATOM 662 C C . ILE A 1 81 ? -7.672 10.617 -8.891 1 93.62 81 ILE A C 1
ATOM 664 O O . ILE A 1 81 ? -7.781 11.117 -7.77 1 93.62 81 ILE A O 1
ATOM 668 N N . HIS A 1 82 ? -6.754 10.977 -9.75 1 91.19 82 HIS A N 1
ATOM 669 C CA . HIS A 1 82 ? -5.75 11.969 -9.391 1 91.19 82 HIS A CA 1
ATOM 670 C C . HIS A 1 82 ? -6.391 13.32 -9.094 1 91.19 82 HIS A C 1
ATOM 672 O O . HIS A 1 82 ? -5.988 14.016 -8.164 1 91.19 82 HIS A O 1
ATOM 678 N N . ASN A 1 83 ? -7.34 13.641 -9.883 1 91.31 83 ASN A N 1
ATOM 679 C CA . ASN A 1 83 ? -8.039 14.906 -9.703 1 91.31 83 ASN A CA 1
ATOM 680 C C . ASN A 1 83 ? -8.82 14.93 -8.391 1 91.31 83 ASN A C 1
ATOM 682 O O . ASN A 1 83 ? -8.844 15.953 -7.699 1 91.31 83 ASN A O 1
ATOM 686 N N . TRP A 1 84 ? -9.484 13.781 -8.102 1 92.44 84 TRP A N 1
ATOM 687 C CA . TRP A 1 84 ? -10.18 13.672 -6.82 1 92.44 84 TRP A CA 1
ATOM 688 C C . TRP A 1 84 ? -9.227 13.922 -5.656 1 92.44 84 TRP A C 1
ATOM 690 O O . TRP A 1 84 ? -9.516 14.742 -4.781 1 92.44 84 TRP A O 1
ATOM 700 N N . ILE A 1 85 ? -8.102 13.273 -5.691 1 93.56 85 ILE A N 1
ATOM 701 C CA . ILE A 1 85 ? -7.141 13.32 -4.59 1 93.56 85 ILE A CA 1
ATOM 702 C C . ILE A 1 85 ? -6.613 14.742 -4.43 1 93.56 85 ILE A C 1
ATOM 704 O O . ILE A 1 85 ? -6.613 15.289 -3.324 1 93.56 85 ILE A O 1
ATOM 708 N N . THR A 1 86 ? -6.23 15.344 -5.516 1 91.88 86 THR A N 1
ATOM 709 C CA . THR A 1 86 ? -5.645 16.688 -5.48 1 91.88 86 THR A CA 1
ATOM 710 C C . THR A 1 86 ? -6.676 17.719 -5.035 1 91.88 86 THR A C 1
ATOM 712 O O . THR A 1 86 ? -6.414 18.5 -4.125 1 91.88 86 THR A O 1
ATOM 715 N N . LYS A 1 87 ? -7.789 17.641 -5.566 1 92.5 87 LYS A N 1
ATOM 716 C CA . LYS A 1 87 ? -8.82 18.625 -5.305 1 92.5 87 LYS A CA 1
ATOM 717 C C . LYS A 1 87 ? -9.305 18.562 -3.857 1 92.5 87 LYS A C 1
ATOM 719 O O . LYS A 1 87 ? -9.289 19.562 -3.143 1 92.5 87 LYS A O 1
ATOM 724 N N . TYR A 1 88 ? -9.648 17.391 -3.482 1 94.06 88 TYR A N 1
ATOM 725 C CA . TYR A 1 88 ? -10.336 17.281 -2.201 1 94.06 88 TYR A CA 1
ATOM 726 C C . TYR A 1 88 ? -9.336 17.25 -1.049 1 94.06 88 TYR A C 1
ATOM 728 O O . TYR A 1 88 ? -9.633 17.734 0.049 1 94.06 88 TYR A O 1
ATOM 736 N N . SER A 1 89 ? -8.156 16.688 -1.245 1 93.81 89 SER A N 1
ATOM 737 C CA . SER A 1 89 ? -7.168 16.75 -0.174 1 93.81 89 SER A CA 1
ATOM 738 C C . SER A 1 89 ? -6.734 18.188 0.103 1 93.81 89 SER A C 1
ATOM 740 O O . SER A 1 89 ? -6.512 18.562 1.256 1 93.81 89 SER A O 1
ATOM 742 N N . ASN A 1 90 ? -6.629 19 -0.961 1 92.88 90 ASN A N 1
ATOM 743 C CA . ASN A 1 90 ? -6.273 20.391 -0.791 1 92.88 90 ASN A CA 1
ATOM 744 C C . ASN A 1 90 ? -7.391 21.172 -0.106 1 92.88 90 ASN A C 1
ATOM 746 O O . ASN A 1 90 ? -7.129 22.047 0.726 1 92.88 90 ASN A O 1
ATOM 750 N N . LEU A 1 91 ? -8.578 20.875 -0.498 1 94.12 91 LEU A N 1
ATOM 751 C CA . LEU A 1 91 ? -9.742 21.5 0.13 1 94.12 91 LEU A CA 1
ATOM 752 C C . LEU A 1 91 ? -9.758 21.234 1.631 1 94.12 91 LEU A C 1
ATOM 754 O O . LEU A 1 91 ? -9.938 22.156 2.428 1 94.12 91 LEU A O 1
ATOM 758 N N . VAL A 1 92 ? -9.531 20.016 1.979 1 97 92 VAL A N 1
ATOM 759 C CA . VAL A 1 92 ? -9.57 19.625 3.385 1 97 92 VAL A CA 1
ATOM 760 C C . VAL A 1 92 ? -8.367 20.219 4.117 1 97 92 VAL A C 1
ATOM 762 O O . VAL A 1 92 ? -8.484 20.656 5.266 1 97 92 VAL A O 1
ATOM 765 N N . TYR A 1 93 ? -7.266 20.234 3.451 1 97 93 TYR A N 1
ATOM 766 C CA . TYR A 1 93 ? -6.066 20.812 4.059 1 97 93 TYR A CA 1
ATOM 767 C C . TYR A 1 93 ? -6.285 22.281 4.414 1 97 93 TYR A C 1
ATOM 769 O O . TYR A 1 93 ? -5.91 22.719 5.5 1 97 93 TYR A O 1
ATOM 777 N N . ASP A 1 94 ? -6.848 23 3.467 1 95.38 94 ASP A N 1
ATOM 778 C CA . ASP A 1 94 ? -7.117 24.422 3.711 1 95.38 94 ASP A CA 1
ATOM 779 C C . ASP A 1 94 ? -8.023 24.594 4.926 1 95.38 94 ASP A C 1
ATOM 781 O O . ASP A 1 94 ? -7.797 25.484 5.754 1 95.38 94 ASP A O 1
ATOM 785 N N . TYR A 1 95 ? -8.984 23.781 5.027 1 95.94 95 TYR A N 1
ATOM 786 C CA . TYR A 1 95 ? -9.93 23.844 6.137 1 95.94 95 TYR A CA 1
ATOM 787 C C . TYR A 1 95 ? -9.242 23.531 7.461 1 95.94 95 TYR A C 1
ATOM 789 O O . TYR A 1 95 ? -9.297 24.344 8.391 1 95.94 95 TYR A O 1
ATOM 797 N N . VAL A 1 96 ? -8.469 22.438 7.527 1 96.38 96 VAL A N 1
ATOM 798 C CA . VAL A 1 96 ? -7.902 22.016 8.805 1 96.38 96 VAL A CA 1
ATOM 799 C C . VAL A 1 96 ? -6.75 22.938 9.188 1 96.38 96 VAL A C 1
ATOM 801 O O . VAL A 1 96 ? -6.398 23.062 10.359 1 96.38 96 VAL A O 1
ATOM 804 N N . SER A 1 97 ? -6.172 23.594 8.195 1 94.88 97 SER A N 1
ATOM 805 C CA . SER A 1 97 ? -5.105 24.547 8.461 1 94.88 97 SER A CA 1
ATOM 806 C C . SER A 1 97 ? -5.648 25.812 9.125 1 94.88 97 SER A C 1
ATOM 808 O O . SER A 1 97 ? -4.887 26.594 9.703 1 94.88 97 SER A O 1
ATOM 810 N N . SER A 1 98 ? -6.918 26.031 9.023 1 94.19 98 SER A N 1
ATOM 811 C CA . SER A 1 98 ? -7.535 27.203 9.648 1 94.19 98 SER A CA 1
ATOM 812 C C . SER A 1 98 ? -7.863 26.938 11.109 1 94.19 98 SER A C 1
ATOM 814 O O . SER A 1 98 ? -8.148 27.875 11.867 1 94.19 98 SER A O 1
ATOM 816 N N . LEU A 1 99 ? -7.785 25.75 11.508 1 94.88 99 LEU A N 1
ATOM 817 C CA . LEU A 1 99 ? -8.109 25.375 12.883 1 94.88 99 LEU A CA 1
ATOM 818 C C . LEU A 1 99 ? -6.918 25.625 13.805 1 94.88 99 LEU A C 1
ATOM 820 O O . LEU A 1 99 ? -5.77 25.391 13.414 1 94.88 99 LEU A O 1
ATOM 824 N N . LYS A 1 100 ? -7.215 26.141 14.953 1 96.5 100 LYS A N 1
ATOM 825 C CA . LYS A 1 100 ? -6.199 26.234 16 1 96.5 100 LYS A CA 1
ATOM 826 C C . LYS A 1 100 ? -6.219 25 16.891 1 96.5 100 LYS A C 1
ATOM 828 O O . LYS A 1 100 ? -7.289 24.484 17.219 1 96.5 100 LYS A O 1
ATOM 833 N N . VAL A 1 101 ? -5.043 24.578 17.266 1 97.44 101 VAL A N 1
ATOM 834 C CA . VAL A 1 101 ? -4.938 23.328 18.016 1 97.44 101 VAL A CA 1
ATOM 835 C C . VAL A 1 101 ? -4.09 23.547 19.266 1 97.44 101 VAL A C 1
ATOM 837 O O . VAL A 1 101 ? -3.121 24.312 19.25 1 97.44 101 VAL A O 1
ATOM 840 N N . GLU A 1 102 ? -4.457 22.938 20.328 1 96.62 102 GLU A N 1
ATOM 841 C CA . GLU A 1 102 ? -3.664 22.953 21.547 1 96.62 102 GLU A CA 1
ATOM 842 C C . GLU A 1 102 ? -2.703 21.766 21.594 1 96.62 102 GLU A C 1
ATOM 844 O O . GLU A 1 102 ? -3.109 20.625 21.391 1 96.62 102 GLU A O 1
ATOM 849 N N . PHE A 1 103 ? -1.468 22.047 21.875 1 96.94 103 PHE A N 1
ATOM 850 C CA . PHE A 1 103 ? -0.451 21 21.875 1 96.94 103 PHE A CA 1
ATOM 851 C C . PHE A 1 103 ? 0.189 20.891 23.25 1 96.94 103 PHE A C 1
ATOM 853 O O . PHE A 1 103 ? -0.147 21.641 24.172 1 96.94 103 PHE A O 1
ATOM 860 N N . GLY A 1 104 ? 1 19.891 23.391 1 95.31 104 GLY A N 1
ATOM 861 C CA . GLY A 1 104 ? 1.784 19.734 24.609 1 95.31 104 GLY A CA 1
ATOM 862 C C . GLY A 1 104 ? 2.98 20.672 24.672 1 95.31 104 GLY A C 1
ATOM 863 O O . GLY A 1 104 ? 3.141 21.531 23.797 1 95.31 104 GLY A O 1
ATOM 864 N N . ASP A 1 105 ? 3.816 20.391 25.672 1 94.69 105 ASP A N 1
ATOM 865 C CA . ASP A 1 105 ? 4.906 21.328 25.969 1 94.69 105 ASP A CA 1
ATOM 866 C C . ASP A 1 105 ? 6.164 20.953 25.188 1 94.69 105 ASP A C 1
ATOM 868 O O . ASP A 1 105 ? 7.09 21.766 25.078 1 94.69 105 ASP A O 1
ATOM 872 N N . ASN A 1 106 ? 6.199 19.781 24.672 1 94.44 106 ASN A N 1
ATOM 873 C CA . ASN A 1 106 ? 7.422 19.281 24.047 1 94.44 106 ASN A CA 1
ATOM 874 C C . ASN A 1 106 ? 7.219 19.031 22.547 1 94.44 106 ASN A C 1
ATOM 876 O O . ASN A 1 106 ? 6.418 18.188 22.156 1 94.44 106 ASN A O 1
ATOM 880 N N . TRP A 1 107 ? 8.031 19.781 21.766 1 95.31 107 TRP A N 1
ATOM 881 C CA . TRP A 1 107 ? 7.98 19.609 20.312 1 95.31 107 TRP A CA 1
ATOM 882 C C . TRP A 1 107 ? 9.32 19.109 19.781 1 95.31 107 TRP A C 1
ATOM 884 O O . TRP A 1 107 ? 10.375 19.406 20.344 1 95.31 107 TRP A O 1
ATOM 894 N N . HIS A 1 108 ? 9.242 18.344 18.766 1 94 108 HIS A N 1
ATOM 895 C CA . HIS A 1 108 ? 10.438 17.859 18.094 1 94 108 HIS A CA 1
ATOM 896 C C . HIS A 1 108 ? 10.492 18.328 16.641 1 94 108 HIS A C 1
ATOM 898 O O . HIS A 1 108 ? 9.539 18.125 15.883 1 94 108 HIS A O 1
ATOM 904 N N . VAL A 1 109 ? 11.617 18.984 16.297 1 94 109 VAL A N 1
ATOM 905 C CA . VAL A 1 109 ? 11.789 19.438 14.914 1 94 109 VAL A CA 1
ATOM 906 C C . VAL A 1 109 ? 12.875 18.594 14.227 1 94 109 VAL A C 1
ATOM 908 O O . VAL A 1 109 ? 13.859 18.203 14.867 1 94 109 VAL A O 1
ATOM 911 N N . ASP A 1 110 ? 12.602 18.234 13.008 1 93 110 ASP A N 1
ATOM 912 C CA . ASP A 1 110 ? 13.547 17.469 12.211 1 93 110 ASP A CA 1
ATOM 913 C C . ASP A 1 110 ? 13.297 17.672 10.719 1 93 110 ASP A C 1
ATOM 915 O O . ASP A 1 110 ? 12.352 18.359 10.328 1 93 110 ASP A O 1
ATOM 919 N N . GLU A 1 111 ? 14.242 17.266 9.945 1 92.62 111 GLU A N 1
ATOM 920 C CA . GLU A 1 111 ? 14.086 17.266 8.492 1 92.62 111 GLU A CA 1
ATOM 921 C C . GLU A 1 111 ? 14.508 15.93 7.887 1 92.62 111 GLU A C 1
ATOM 923 O O . GLU A 1 111 ? 15.312 15.203 8.477 1 92.62 111 GLU A O 1
ATOM 928 N N . THR A 1 112 ? 13.875 15.562 6.84 1 93.5 112 THR A N 1
ATOM 929 C CA . THR A 1 112 ? 14.234 14.352 6.117 1 93.5 112 THR A CA 1
ATOM 930 C C . THR A 1 112 ? 14.367 14.625 4.621 1 93.5 112 THR A C 1
ATOM 932 O O . THR A 1 112 ? 13.711 15.523 4.094 1 93.5 112 THR A O 1
ATOM 935 N N . ALA A 1 113 ? 15.242 13.883 3.99 1 93.25 113 ALA A N 1
ATOM 936 C CA . ALA A 1 113 ? 15.461 14.039 2.555 1 93.25 113 ALA A CA 1
ATOM 937 C C . ALA A 1 113 ? 14.398 13.305 1.751 1 93.25 113 ALA A C 1
ATOM 939 O O . ALA A 1 113 ? 13.984 12.203 2.111 1 93.25 113 ALA A O 1
ATOM 940 N N . ILE A 1 114 ? 13.914 14.016 0.767 1 93.5 114 ILE A N 1
ATOM 941 C CA . ILE A 1 114 ? 13.008 13.438 -0.214 1 93.5 114 ILE A CA 1
ATOM 942 C C . ILE A 1 114 ? 13.555 13.648 -1.621 1 93.5 114 ILE A C 1
ATOM 944 O O . ILE A 1 114 ? 14.016 14.75 -1.954 1 93.5 114 ILE A O 1
ATOM 948 N N . LYS A 1 115 ? 13.555 12.633 -2.424 1 92.25 115 LYS A N 1
ATOM 949 C CA . LYS A 1 115 ? 14.055 12.75 -3.791 1 92.25 115 LYS A CA 1
ATOM 950 C C . LYS A 1 115 ? 12.938 13.117 -4.758 1 92.25 115 LYS A C 1
ATOM 952 O O . LYS A 1 115 ? 11.938 12.398 -4.859 1 92.25 115 LYS A O 1
ATOM 957 N N . ILE A 1 116 ? 13.125 14.25 -5.422 1 92.94 116 ILE A N 1
ATOM 958 C CA . ILE A 1 116 ? 12.195 14.695 -6.449 1 92.94 116 ILE A CA 1
ATOM 959 C C . ILE A 1 116 ? 12.93 14.852 -7.777 1 92.94 116 ILE A C 1
ATOM 961 O O . ILE A 1 116 ? 13.859 15.656 -7.891 1 92.94 116 ILE A O 1
ATOM 965 N N . LYS A 1 117 ? 12.547 14.133 -8.727 1 90.44 117 LYS A N 1
ATOM 966 C CA . LYS A 1 117 ? 13.203 14.125 -10.031 1 90.44 117 LYS A CA 1
ATOM 967 C C . LYS A 1 117 ? 14.711 13.914 -9.883 1 90.44 117 LYS A C 1
ATOM 969 O O . LYS A 1 117 ? 15.508 14.672 -10.445 1 90.44 117 LYS A O 1
ATOM 974 N N . GLY A 1 118 ? 15.016 13.07 -9.039 1 87.06 118 GLY A N 1
ATOM 975 C CA . GLY A 1 118 ? 16.422 12.703 -8.867 1 87.06 118 GLY A CA 1
ATOM 976 C C . GLY A 1 118 ? 17.188 13.68 -8 1 87.06 118 GLY A C 1
ATOM 977 O O . GLY A 1 118 ? 18.359 13.445 -7.684 1 87.06 118 GLY A O 1
ATOM 978 N N . GLU A 1 119 ? 16.609 14.688 -7.648 1 93 119 GLU A N 1
ATOM 979 C CA . GLU A 1 119 ? 17.281 15.688 -6.816 1 93 119 GLU A CA 1
ATOM 980 C C . GLU A 1 119 ? 16.797 15.594 -5.367 1 93 119 GLU A C 1
ATOM 982 O O . GLU A 1 119 ? 15.617 15.367 -5.105 1 93 119 GLU A O 1
ATOM 987 N N . GLN A 1 120 ? 17.75 15.773 -4.559 1 94.12 120 GLN A N 1
ATOM 988 C CA . GLN A 1 120 ? 17.422 15.727 -3.135 1 94.12 120 GLN A CA 1
ATOM 989 C C . GLN A 1 120 ? 16.75 17.016 -2.676 1 94.12 120 GLN A C 1
ATOM 991 O O . GLN A 1 120 ? 17.25 18.109 -2.949 1 94.12 120 GLN A O 1
ATOM 996 N N . LYS A 1 121 ? 15.641 16.891 -2.148 1 96.06 121 LYS A N 1
ATOM 997 C CA . LYS A 1 121 ? 14.906 17.969 -1.504 1 96.06 121 LYS A CA 1
ATOM 998 C C . LYS A 1 121 ? 14.703 17.688 -0.018 1 96.06 121 LYS A C 1
ATOM 1000 O O . LYS A 1 121 ? 15.109 16.625 0.48 1 96.06 121 LYS A O 1
ATOM 1005 N N . TRP A 1 122 ? 14.133 18.703 0.695 1 95.25 122 TRP A N 1
ATOM 1006 C CA . TRP A 1 122 ? 14.047 18.562 2.145 1 95.25 122 TRP A CA 1
ATOM 1007 C C . TRP A 1 122 ? 12.617 18.766 2.631 1 95.25 122 TRP A C 1
ATOM 1009 O O . TRP A 1 122 ? 11.945 19.719 2.223 1 95.25 122 TRP A O 1
ATOM 1019 N N . PHE A 1 123 ? 12.172 17.844 3.438 1 96.56 123 PHE A N 1
ATOM 1020 C CA . PHE A 1 123 ? 10.906 18 4.129 1 96.56 123 PHE A CA 1
ATOM 1021 C C . PHE A 1 123 ? 11.125 18.25 5.621 1 96.56 123 PHE A C 1
ATOM 1023 O O . PHE A 1 123 ? 11.617 17.359 6.328 1 96.56 123 PHE A O 1
ATOM 1030 N N . TRP A 1 124 ? 10.719 19.484 6.07 1 96 124 TRP A N 1
ATOM 1031 C CA . TRP A 1 124 ? 10.812 19.875 7.477 1 96 124 TRP A CA 1
ATOM 1032 C C . TRP A 1 124 ? 9.523 19.547 8.219 1 96 124 TRP A C 1
ATOM 1034 O O . TRP A 1 124 ? 8.43 19.75 7.68 1 96 124 TRP A O 1
ATOM 1044 N N . GLU A 1 125 ? 9.695 19.078 9.406 1 96.5 125 GLU A N 1
ATOM 1045 C CA . GLU A 1 125 ? 8.492 18.812 10.188 1 96.5 125 GLU A CA 1
ATOM 1046 C C . GLU A 1 125 ? 8.719 19.109 11.664 1 96.5 125 GLU A C 1
ATOM 1048 O O . GLU A 1 125 ? 9.859 19.109 12.141 1 96.5 125 GLU A O 1
ATOM 1053 N N . ILE A 1 126 ? 7.754 19.453 12.344 1 96.56 126 ILE A N 1
ATOM 1054 C CA . ILE A 1 126 ? 7.711 19.625 13.789 1 96.56 126 ILE A CA 1
ATOM 1055 C C . ILE A 1 126 ? 6.531 18.859 14.367 1 96.56 126 ILE A C 1
ATOM 1057 O O . ILE A 1 126 ? 5.418 18.922 13.836 1 96.56 126 ILE A O 1
ATOM 1061 N N . ILE A 1 127 ? 6.809 18.047 15.375 1 96.94 127 ILE A N 1
ATOM 1062 C CA . ILE A 1 127 ? 5.793 17.141 15.906 1 96.94 127 ILE A CA 1
ATOM 1063 C C . ILE A 1 127 ? 5.664 17.344 17.406 1 96.94 127 ILE A C 1
ATOM 1065 O O . ILE A 1 127 ? 6.66 17.547 18.109 1 96.94 127 ILE A O 1
ATOM 1069 N N . ASP A 1 128 ? 4.457 17.328 17.859 1 96.69 128 ASP A N 1
ATOM 1070 C CA . ASP A 1 128 ? 4.18 17.375 19.281 1 96.69 128 ASP A CA 1
ATOM 1071 C C . ASP A 1 128 ? 4.383 16 19.922 1 96.69 128 ASP A C 1
ATOM 1073 O O . ASP A 1 128 ? 3.838 15.008 19.453 1 96.69 128 ASP A O 1
ATOM 1077 N N . GLU A 1 129 ? 5.082 15.969 21.016 1 93.69 129 GLU A N 1
ATOM 1078 C CA . GLU A 1 129 ? 5.453 14.719 21.672 1 93.69 129 GLU A CA 1
ATOM 1079 C C . GLU A 1 129 ? 4.23 14.031 22.266 1 93.69 129 GLU A C 1
ATOM 1081 O O . GLU A 1 129 ? 4.094 12.812 22.172 1 93.69 129 GLU A O 1
ATOM 1086 N N . ASP A 1 130 ? 3.373 14.727 22.828 1 93.88 130 ASP A N 1
ATOM 1087 C CA . ASP A 1 130 ? 2.279 14.156 23.609 1 93.88 130 ASP A CA 1
ATOM 1088 C C . ASP A 1 130 ? 1.156 13.656 22.703 1 93.88 130 ASP A C 1
ATOM 1090 O O . ASP A 1 130 ? 0.68 12.531 22.859 1 93.88 130 ASP A O 1
ATOM 1094 N N . THR A 1 131 ? 0.788 14.461 21.797 1 95.88 131 THR A N 1
ATOM 1095 C CA . THR A 1 131 ? -0.366 14.133 20.953 1 95.88 131 THR A CA 1
ATOM 1096 C C . THR A 1 131 ? 0.072 13.422 19.688 1 95.88 131 THR A C 1
ATOM 1098 O O . THR A 1 131 ? -0.757 12.859 18.969 1 95.88 131 THR A O 1
ATOM 1101 N N . ARG A 1 132 ? 1.312 13.492 19.328 1 95.69 132 ARG A N 1
ATOM 1102 C CA . ARG A 1 132 ? 1.879 12.945 18.109 1 95.69 132 ARG A CA 1
ATOM 1103 C C . ARG A 1 132 ? 1.378 13.711 16.891 1 95.69 132 ARG A C 1
ATOM 1105 O O . ARG A 1 132 ? 1.524 13.25 15.75 1 95.69 132 ARG A O 1
ATOM 1112 N N . PHE A 1 133 ? 0.78 14.852 17.172 1 97.56 133 PHE A N 1
ATOM 1113 C CA . PHE A 1 133 ? 0.296 15.703 16.094 1 97.56 133 PHE A CA 1
ATOM 1114 C C . PHE A 1 133 ? 1.459 16.344 15.352 1 97.56 133 PHE A C 1
ATOM 1116 O O . PHE A 1 133 ? 2.328 16.969 15.969 1 97.56 133 PHE A O 1
ATOM 1123 N N . MET A 1 134 ? 1.529 16.125 14.047 1 97.75 134 MET A N 1
ATOM 1124 C CA . MET A 1 134 ? 2.447 16.922 13.234 1 97.75 134 MET A CA 1
ATOM 1125 C C . MET A 1 134 ? 1.981 18.375 13.141 1 97.75 134 MET A C 1
ATOM 1127 O O . MET A 1 134 ? 1.041 18.672 12.406 1 97.75 134 MET A O 1
ATOM 1131 N N . VAL A 1 135 ? 2.654 19.188 13.797 1 97.88 135 VAL A N 1
ATOM 1132 C CA . VAL A 1 135 ? 2.217 20.578 13.984 1 97.88 135 VAL A CA 1
ATOM 1133 C C . VAL A 1 135 ? 2.34 21.328 12.664 1 97.88 135 VAL A C 1
ATOM 1135 O O . VAL A 1 135 ? 1.462 22.125 12.312 1 97.88 135 VAL A O 1
ATOM 1138 N N . ALA A 1 136 ? 3.4 21.094 11.977 1 97.81 136 ALA A N 1
ATOM 1139 C CA . ALA A 1 136 ? 3.617 21.734 10.688 1 97.81 136 ALA A CA 1
ATOM 1140 C C . ALA A 1 136 ? 4.598 20.922 9.836 1 97.81 136 ALA A C 1
ATOM 1142 O O . ALA A 1 136 ? 5.383 20.141 10.359 1 97.81 136 ALA A O 1
ATOM 1143 N N . GLY A 1 137 ? 4.473 21.094 8.547 1 97.19 137 GLY A N 1
ATOM 1144 C CA . GLY A 1 137 ? 5.387 20.562 7.555 1 97.19 137 GLY A CA 1
ATOM 1145 C C . GLY A 1 137 ? 5.715 21.547 6.445 1 97.19 137 GLY A C 1
ATOM 1146 O O . GLY A 1 137 ? 4.875 22.359 6.062 1 97.19 137 GLY A O 1
ATOM 1147 N N . HIS A 1 138 ? 6.977 21.453 5.965 1 96.88 138 HIS A N 1
ATOM 1148 C CA . HIS A 1 138 ? 7.418 22.375 4.922 1 96.88 138 HIS A CA 1
ATOM 1149 C C . HIS A 1 138 ? 8.406 21.703 3.971 1 96.88 138 HIS A C 1
ATOM 1151 O O . HIS A 1 138 ? 9.414 21.141 4.41 1 96.88 138 HIS A O 1
ATOM 1157 N N . LEU A 1 139 ? 8.047 21.734 2.689 1 97.25 139 LEU A N 1
ATOM 1158 C CA . LEU A 1 139 ? 8.93 21.203 1.653 1 97.25 139 LEU A CA 1
ATOM 1159 C C . LEU A 1 139 ? 9.805 22.312 1.068 1 97.25 139 LEU A C 1
ATOM 1161 O O . LEU A 1 139 ? 9.305 23.375 0.694 1 97.25 139 LEU A O 1
ATOM 1165 N N . SER A 1 140 ? 11.133 22.031 1.003 1 96.25 140 SER A N 1
ATOM 1166 C CA . SER A 1 140 ? 12.047 23.062 0.517 1 96.25 140 SER A CA 1
ATOM 1167 C C . SER A 1 140 ? 13.117 22.469 -0.39 1 96.25 140 SER A C 1
ATOM 1169 O O . SER A 1 140 ? 13.406 21.266 -0.32 1 96.25 140 SER A O 1
ATOM 1171 N N . ASN A 1 141 ? 13.711 23.297 -1.221 1 93.75 141 ASN A N 1
ATOM 1172 C CA . ASN A 1 141 ? 14.836 22.922 -2.072 1 93.75 141 ASN A CA 1
ATOM 1173 C C . ASN A 1 141 ? 16.156 22.922 -1.299 1 93.75 141 ASN A C 1
ATOM 1175 O O . ASN A 1 141 ? 17.062 22.172 -1.616 1 93.75 141 ASN A O 1
ATOM 1179 N N . THR A 1 142 ? 16.172 23.812 -0.304 1 90 142 THR A N 1
ATOM 1180 C CA . THR A 1 142 ? 17.406 24.031 0.443 1 90 142 THR A CA 1
ATOM 1181 C C . THR A 1 142 ? 17.172 23.797 1.935 1 90 142 THR A C 1
ATOM 1183 O O . THR A 1 142 ? 16.031 23.641 2.379 1 90 142 THR A O 1
ATOM 1186 N N . ARG A 1 143 ? 18.25 23.719 2.562 1 88.62 143 ARG A N 1
ATOM 1187 C CA . ARG A 1 143 ? 18.25 23.547 4.012 1 88.62 143 ARG A CA 1
ATOM 1188 C C . ARG A 1 143 ? 18.719 24.812 4.719 1 88.62 143 ARG A C 1
ATOM 1190 O O . ARG A 1 143 ? 19.781 24.812 5.344 1 88.62 143 ARG A O 1
ATOM 1197 N N . THR A 1 144 ? 17.922 25.828 4.617 1 90.75 144 THR A N 1
ATOM 1198 C CA . THR A 1 144 ? 18.359 27.125 5.129 1 90.75 144 THR A CA 1
ATOM 1199 C C . THR A 1 144 ? 17.5 27.547 6.312 1 90.75 144 THR A C 1
ATOM 1201 O O . THR A 1 144 ? 16.469 26.938 6.598 1 90.75 144 THR A O 1
ATOM 1204 N N . ASN A 1 145 ? 17.953 28.625 6.914 1 93.5 145 ASN A N 1
ATOM 1205 C CA . ASN A 1 145 ? 17.203 29.234 8.008 1 93.5 145 ASN A 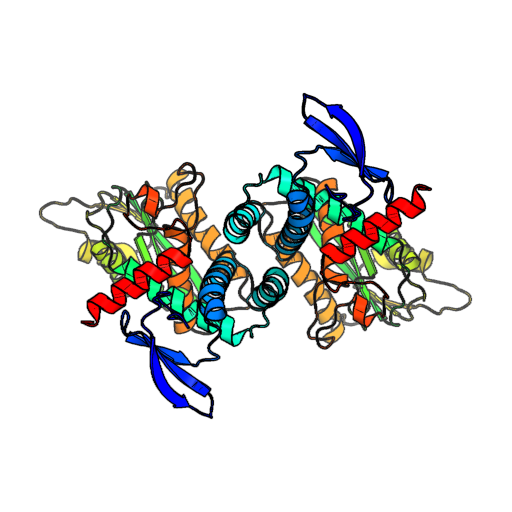CA 1
ATOM 1206 C C . ASN A 1 145 ? 15.836 29.719 7.551 1 93.5 145 ASN A C 1
ATOM 1208 O O . ASN A 1 145 ? 14.883 29.703 8.32 1 93.5 145 ASN A O 1
ATOM 1212 N N . LYS A 1 146 ? 15.82 30.141 6.391 1 94.06 146 LYS A N 1
ATOM 1213 C CA . LYS A 1 146 ? 14.562 30.656 5.859 1 94.06 146 LYS A CA 1
ATOM 1214 C C . LYS A 1 146 ? 13.492 29.562 5.836 1 94.06 146 LYS A C 1
ATOM 1216 O O . LYS A 1 146 ? 12.344 29.812 6.207 1 94.06 146 LYS A O 1
ATOM 1221 N N . ASP A 1 147 ? 13.898 28.406 5.402 1 94.62 147 ASP A N 1
ATOM 1222 C CA . ASP A 1 147 ? 12.969 27.281 5.324 1 94.62 147 ASP A CA 1
ATOM 1223 C C . ASP A 1 147 ? 12.477 26.875 6.715 1 94.62 147 ASP A C 1
ATOM 1225 O O . ASP A 1 147 ? 11.289 26.625 6.91 1 94.62 147 ASP A O 1
ATOM 1229 N N . CYS A 1 148 ? 13.359 26.844 7.629 1 95.12 148 CYS A N 1
ATOM 1230 C CA . CYS A 1 148 ? 12.992 26.516 9 1 95.12 148 CYS A CA 1
ATOM 1231 C C . CYS A 1 148 ? 12.109 27.594 9.602 1 95.12 148 CYS A C 1
ATOM 1233 O O . CYS A 1 148 ? 11.211 27.297 10.391 1 95.12 148 CYS A O 1
ATOM 1235 N N . THR A 1 149 ? 12.367 28.844 9.258 1 96.38 149 THR A N 1
ATOM 1236 C CA . THR A 1 149 ? 11.547 29.938 9.75 1 96.38 149 THR A CA 1
ATOM 1237 C C . THR A 1 149 ? 10.094 29.766 9.297 1 96.38 149 THR A C 1
ATOM 1239 O O . THR A 1 149 ? 9.172 29.969 10.086 1 96.38 149 THR A O 1
ATOM 1242 N N . ILE A 1 150 ? 9.945 29.406 8.07 1 96.38 150 ILE A N 1
ATOM 1243 C CA . ILE A 1 150 ? 8.609 29.188 7.543 1 96.38 150 ILE A CA 1
ATOM 1244 C C . ILE A 1 150 ? 7.914 28.078 8.328 1 96.38 150 ILE A C 1
ATOM 1246 O O . ILE A 1 150 ? 6.754 28.219 8.727 1 96.38 150 ILE A O 1
ATOM 1250 N N . LEU A 1 151 ? 8.617 27.016 8.57 1 97.12 151 LEU A N 1
ATOM 1251 C CA . LEU A 1 151 ? 8.094 25.891 9.336 1 97.12 151 LEU A CA 1
ATOM 1252 C C . LEU A 1 151 ? 7.645 26.344 10.727 1 97.12 151 LEU A C 1
ATOM 1254 O O . LEU A 1 151 ? 6.539 26.016 11.164 1 97.12 151 LEU A O 1
ATOM 1258 N N . PHE A 1 152 ? 8.523 27.094 11.43 1 96.94 152 PHE A N 1
ATOM 1259 C CA . PHE A 1 152 ? 8.242 27.531 12.789 1 96.94 152 PHE A CA 1
ATOM 1260 C C . PHE A 1 152 ? 7.066 28.5 12.805 1 96.94 152 PHE A C 1
ATOM 1262 O O . PHE A 1 152 ? 6.242 28.469 13.719 1 96.94 152 PHE A O 1
ATOM 1269 N N . GLU A 1 153 ? 6.992 29.344 11.836 1 96.88 153 GLU A N 1
ATOM 1270 C CA . GLU A 1 153 ? 5.875 30.281 11.75 1 96.88 153 GLU A CA 1
ATOM 1271 C C . GLU A 1 153 ? 4.555 29.547 11.547 1 96.88 153 GLU A C 1
ATOM 1273 O O . GLU A 1 153 ? 3.549 29.875 12.18 1 96.88 153 GLU A O 1
ATOM 1278 N N . ASP A 1 154 ? 4.586 28.594 10.648 1 96.69 154 ASP A N 1
ATOM 1279 C CA . ASP A 1 154 ? 3.391 27.781 10.414 1 96.69 154 ASP A CA 1
ATOM 1280 C C . ASP A 1 154 ? 2.959 27.062 11.695 1 96.69 154 ASP A C 1
ATOM 1282 O O . ASP A 1 154 ? 1.766 27 12 1 96.69 154 ASP A O 1
ATOM 1286 N N . ALA A 1 155 ? 3.908 26.547 12.391 1 97.56 15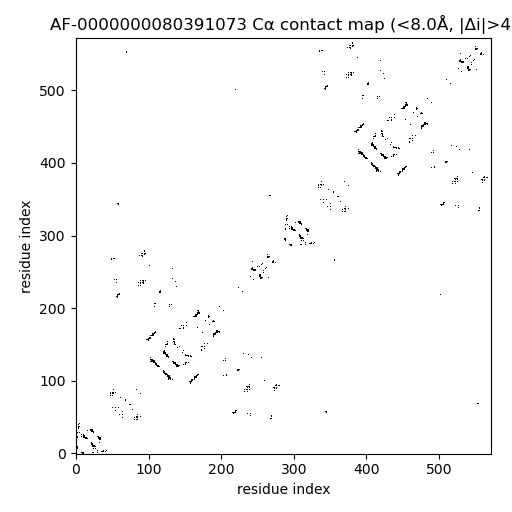5 ALA A N 1
ATOM 1287 C CA . ALA A 1 155 ? 3.625 25.844 13.641 1 97.56 155 ALA A CA 1
ATOM 1288 C C . ALA A 1 155 ? 3.039 26.797 14.68 1 97.56 155 ALA A C 1
ATOM 1290 O O . ALA A 1 155 ? 2.049 26.469 15.336 1 97.56 155 ALA A O 1
ATOM 1291 N N . ALA A 1 156 ? 3.676 27.969 14.805 1 95.69 156 ALA A N 1
ATOM 1292 C CA . ALA A 1 156 ? 3.217 28.953 15.773 1 95.69 156 ALA A CA 1
ATOM 1293 C C . ALA A 1 156 ? 1.807 29.438 15.445 1 95.69 156 ALA A C 1
ATOM 1295 O O . ALA A 1 156 ? 0.996 29.672 16.344 1 95.69 156 ALA A O 1
ATOM 1296 N N . ASN A 1 157 ? 1.551 29.594 14.211 1 95.25 157 ASN A N 1
ATOM 1297 C CA . ASN A 1 157 ? 0.24 30.062 13.773 1 95.25 157 ASN A CA 1
ATOM 1298 C C . ASN A 1 157 ? -0.851 29.031 14.078 1 95.25 157 ASN A C 1
ATOM 1300 O O . ASN A 1 157 ? -1.991 29.406 14.367 1 95.25 157 ASN A O 1
ATOM 1304 N N . ARG A 1 158 ? -0.552 27.812 13.984 1 96.06 158 ARG A N 1
ATOM 1305 C CA . ARG A 1 158 ? -1.524 26.75 14.203 1 96.06 158 ARG A CA 1
ATOM 1306 C C . ARG A 1 158 ? -1.756 26.516 15.695 1 96.06 158 ARG A C 1
ATOM 1308 O O . ARG A 1 158 ? -2.861 26.156 16.109 1 96.06 158 ARG A O 1
ATOM 1315 N N . ALA A 1 159 ? -0.815 26.734 16.469 1 96.62 159 ALA A N 1
ATOM 1316 C CA . ALA A 1 159 ? -0.847 26.391 17.891 1 96.62 159 ALA A CA 1
ATOM 1317 C C . ALA A 1 159 ? -1.596 27.453 18.703 1 96.62 159 ALA A C 1
ATOM 1319 O O . ALA A 1 159 ? -1.449 28.656 18.438 1 96.62 159 ALA A O 1
ATOM 1320 N N . MET A 1 160 ? -2.369 27.031 19.656 1 94.94 160 MET A N 1
ATOM 1321 C CA . MET A 1 160 ? -3.029 27.922 20.609 1 94.94 160 MET A CA 1
ATOM 1322 C C . MET A 1 160 ? -2.07 28.344 21.719 1 94.94 160 MET A C 1
ATOM 1324 O O . MET A 1 160 ? -2.285 29.359 22.375 1 94.94 160 MET A O 1
ATOM 1328 N N . ASN A 1 161 ? -1.093 27.5 21.906 1 92.06 161 ASN A N 1
ATOM 1329 C CA . ASN A 1 161 ? -0.103 27.719 22.953 1 92.06 161 ASN A CA 1
ATOM 1330 C C . ASN A 1 161 ? 1.319 27.547 22.422 1 92.06 161 ASN A C 1
ATOM 1332 O O . ASN A 1 161 ? 1.534 26.875 21.406 1 92.06 161 ASN A O 1
ATOM 1336 N N . LYS A 1 162 ? 2.273 28.125 23.141 1 92.06 162 LYS A N 1
ATOM 1337 C CA . LYS A 1 162 ? 3.678 27.906 22.797 1 92.06 162 LYS A CA 1
ATOM 1338 C C . LYS A 1 162 ? 4.246 26.703 23.547 1 92.06 162 LYS A C 1
ATOM 1340 O O . LYS A 1 162 ? 3.873 26.453 24.703 1 92.06 162 LYS A O 1
ATOM 1345 N N . PRO A 1 163 ? 5.121 25.984 22.875 1 94.75 163 PRO A N 1
ATOM 1346 C CA . PRO A 1 163 ? 5.785 24.891 23.578 1 94.75 163 PRO A CA 1
ATOM 1347 C C . PRO A 1 163 ? 6.789 25.391 24.625 1 94.75 163 PRO A C 1
ATOM 1349 O O . PRO A 1 163 ? 7.293 26.516 24.516 1 94.75 163 PRO A O 1
ATOM 1352 N N . LYS A 1 164 ? 7.035 24.578 25.578 1 93.94 164 LYS A N 1
ATOM 1353 C CA . LYS A 1 164 ? 8.086 24.891 26.547 1 93.94 164 LYS A CA 1
ATOM 1354 C C . LYS A 1 164 ? 9.461 24.516 26 1 93.94 164 LYS A C 1
ATOM 1356 O O . LYS A 1 164 ? 10.445 25.219 26.25 1 93.94 164 LYS A O 1
ATOM 1361 N N . PHE A 1 165 ? 9.414 23.375 25.297 1 93.06 165 PHE A N 1
ATOM 1362 C CA . PHE A 1 165 ? 10.688 22.891 24.781 1 93.06 165 PHE A CA 1
ATOM 1363 C C . PHE A 1 165 ? 10.555 22.484 23.312 1 93.06 165 PHE A C 1
ATOM 1365 O O . PHE A 1 165 ? 9.57 21.859 22.922 1 93.06 165 PHE A O 1
ATOM 1372 N N . ILE A 1 166 ? 11.562 22.891 22.578 1 93 166 ILE A N 1
ATOM 1373 C CA . ILE A 1 166 ? 11.727 22.391 21.203 1 93 166 ILE A CA 1
ATOM 1374 C C . ILE A 1 166 ? 13.039 21.625 21.094 1 93 166 ILE A C 1
ATOM 1376 O O . ILE A 1 166 ? 14.109 22.172 21.359 1 93 166 ILE A O 1
ATOM 1380 N N . PHE A 1 167 ? 12.875 20.375 20.719 1 91.5 167 PHE A N 1
ATOM 1381 C CA . PHE A 1 167 ? 14.047 19.516 20.562 1 91.5 167 PHE A CA 1
ATOM 1382 C C . PHE A 1 167 ? 14.461 19.438 19.094 1 91.5 167 PHE A C 1
ATOM 1384 O O . PHE A 1 167 ? 13.625 19.234 18.219 1 91.5 167 PHE A O 1
ATOM 1391 N N . ALA A 1 168 ? 15.758 19.672 18.859 1 89.81 168 ALA A N 1
ATOM 1392 C CA . ALA A 1 168 ? 16.297 19.609 17.516 1 89.81 168 ALA A CA 1
ATOM 1393 C C . ALA A 1 168 ? 17.656 18.906 17.5 1 89.81 168 ALA A C 1
ATOM 1395 O O . ALA A 1 168 ? 18.328 18.812 18.547 1 89.81 168 ALA A O 1
ATOM 1396 N N . ASP A 1 169 ? 17.906 18.375 16.266 1 84.06 169 ASP A N 1
ATOM 1397 C CA . ASP A 1 169 ? 19.266 17.844 16.141 1 84.06 169 ASP A CA 1
ATOM 1398 C C . ASP A 1 169 ? 20.297 18.969 16.141 1 84.06 169 ASP A C 1
ATOM 1400 O O . ASP A 1 169 ? 19.953 20.141 16.328 1 84.06 169 ASP A O 1
ATOM 1404 N N . GLY A 1 170 ? 21.547 18.672 16.047 1 78.75 170 GLY A N 1
ATOM 1405 C CA . GLY A 1 170 ? 22.641 19.641 16.188 1 78.75 170 GLY A CA 1
ATOM 1406 C C . GLY A 1 170 ? 22.781 20.531 14.977 1 78.75 170 GLY A C 1
ATOM 1407 O O . GLY A 1 170 ? 23.766 21.266 14.859 1 78.75 170 GLY A O 1
ATOM 1408 N N . CYS A 1 171 ? 21.797 20.531 14.148 1 77.38 171 CYS A N 1
ATOM 1409 C CA . CYS A 1 171 ? 21.891 21.344 12.938 1 77.38 171 CYS A CA 1
ATOM 1410 C C . CYS A 1 171 ? 21.781 22.828 13.273 1 77.38 171 CYS A C 1
ATOM 1412 O O . CYS A 1 171 ? 20.984 23.219 14.125 1 77.38 171 CYS A O 1
ATOM 1414 N N . PHE A 1 172 ? 22.578 23.719 12.68 1 76.56 172 PHE A N 1
ATOM 1415 C CA . PHE A 1 172 ? 22.672 25.156 12.938 1 76.56 172 PHE A CA 1
ATOM 1416 C C . PHE A 1 172 ? 21.422 25.875 12.422 1 76.56 172 PHE A C 1
ATOM 1418 O O . PHE A 1 172 ? 21.094 26.969 12.891 1 76.56 172 PHE A O 1
ATOM 1425 N N . ALA A 1 173 ? 20.688 25.25 11.586 1 85.12 173 ALA A N 1
ATOM 1426 C CA . ALA A 1 173 ? 19.609 25.922 10.867 1 85.12 173 ALA A CA 1
ATOM 1427 C C . ALA A 1 173 ? 18.422 26.172 11.781 1 85.12 173 ALA A C 1
ATOM 1429 O O . ALA A 1 173 ? 17.484 26.891 11.406 1 85.12 173 ALA A O 1
ATOM 1430 N N . TYR A 1 174 ? 18.531 25.812 13.047 1 90.56 174 TYR A N 1
ATOM 1431 C CA . TYR A 1 174 ? 17.328 25.875 13.875 1 90.56 174 TYR A CA 1
ATOM 1432 C C . TYR A 1 174 ? 17.375 27.094 14.789 1 90.56 174 TYR A C 1
ATOM 1434 O O . TYR A 1 174 ? 16.328 27.609 15.203 1 90.56 174 TYR A O 1
ATOM 1442 N N . ARG A 1 175 ? 18.5 27.547 15.125 1 88.81 175 ARG A N 1
ATOM 1443 C CA . ARG A 1 175 ? 18.641 28.547 16.188 1 88.81 175 ARG A CA 1
ATOM 1444 C C . ARG A 1 175 ? 18.047 29.891 15.766 1 88.81 175 ARG A C 1
ATOM 1446 O O . ARG A 1 175 ? 17.234 30.453 16.484 1 88.81 175 ARG A O 1
ATOM 1453 N N . LYS A 1 176 ? 18.484 30.391 14.664 1 91.88 176 LYS A N 1
ATOM 1454 C CA . LYS A 1 176 ? 18.016 31.703 14.219 1 91.88 176 LYS A CA 1
ATOM 1455 C C . LYS A 1 176 ? 16.5 31.719 14.047 1 91.88 176 LYS A C 1
ATOM 1457 O O . LYS A 1 176 ? 15.82 32.594 14.562 1 91.88 176 LYS A O 1
ATOM 1462 N N . PRO A 1 177 ? 15.945 30.766 13.352 1 94.31 177 PRO A N 1
ATOM 1463 C CA . PRO A 1 177 ? 14.492 30.719 13.242 1 94.31 177 PRO A CA 1
ATOM 1464 C C . PRO A 1 177 ? 13.797 30.594 14.594 1 94.31 177 PRO A C 1
ATOM 1466 O O . PRO A 1 177 ? 12.742 31.203 14.812 1 94.31 177 PRO A O 1
ATOM 1469 N N . PHE A 1 178 ? 14.375 29.844 15.484 1 93.5 178 PHE A N 1
ATOM 1470 C CA . PHE A 1 178 ? 13.828 29.703 16.828 1 93.5 178 PHE A CA 1
ATOM 1471 C C . PHE A 1 178 ? 13.758 31.062 17.516 1 93.5 178 PHE A C 1
ATOM 1473 O O . PHE A 1 178 ? 12.734 31.406 18.109 1 93.5 178 PHE A O 1
ATOM 1480 N N . ASN A 1 179 ? 14.805 31.797 17.484 1 91.81 179 ASN A N 1
ATOM 1481 C CA . ASN A 1 179 ? 14.875 33.125 18.125 1 91.81 179 ASN A CA 1
ATOM 1482 C C . ASN A 1 179 ? 13.852 34.062 17.547 1 91.81 179 ASN A C 1
ATOM 1484 O O . ASN A 1 179 ? 13.289 34.906 18.25 1 91.81 179 ASN A O 1
ATOM 1488 N N . LYS A 1 180 ? 13.641 33.906 16.297 1 92 180 LYS A N 1
ATOM 1489 C CA . LYS A 1 180 ? 12.734 34.812 15.586 1 92 180 LYS A CA 1
ATOM 1490 C C . LYS A 1 180 ? 11.281 34.5 15.922 1 92 180 LYS A C 1
ATOM 1492 O O . LYS A 1 180 ? 10.469 35.438 16.094 1 92 180 LYS A O 1
ATOM 1497 N N . VAL A 1 181 ? 10.969 33.25 16.109 1 93.81 181 VAL A N 1
ATOM 1498 C CA . VAL A 1 181 ? 9.562 32.875 16.125 1 93.81 181 VAL A CA 1
ATOM 1499 C C . VAL A 1 181 ? 9.125 32.562 17.547 1 93.81 181 VAL A C 1
ATOM 1501 O O . VAL A 1 181 ? 8.008 32.906 17.953 1 93.81 181 VAL A O 1
ATOM 1504 N N . PHE A 1 182 ? 10.016 31.984 18.359 1 91.62 182 PHE A N 1
ATOM 1505 C CA . PHE A 1 182 ? 9.539 31.422 19.625 1 91.62 182 PHE A CA 1
ATOM 1506 C C . PHE A 1 182 ? 10.18 32.156 20.812 1 91.62 182 PHE A C 1
ATOM 1508 O O . PHE A 1 182 ? 9.625 32.156 21.906 1 91.62 182 PHE A O 1
ATOM 1515 N N . TYR A 1 183 ? 11.266 32.656 20.5 1 84.94 183 TYR A N 1
ATOM 1516 C CA . TYR A 1 183 ? 12.008 33.219 21.625 1 84.94 183 TYR A CA 1
ATOM 1517 C C . TYR A 1 183 ? 11.445 34.594 21.984 1 84.94 183 TYR A C 1
ATOM 1519 O O . TYR A 1 183 ? 11.156 35.406 21.109 1 84.94 183 TYR A O 1
ATOM 1527 N N . ASP A 1 184 ? 11.086 34.719 23.172 1 77 184 AS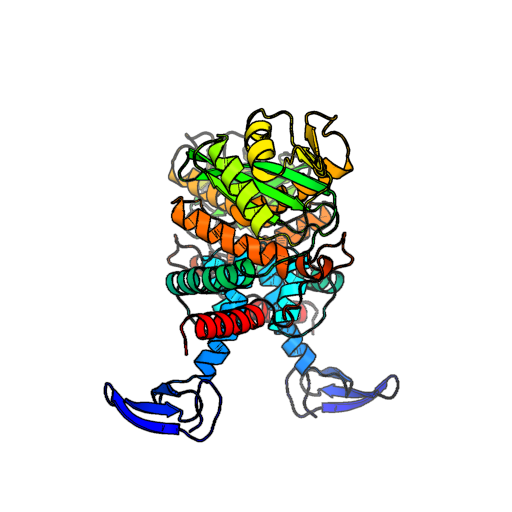P A N 1
ATOM 1528 C CA . ASP A 1 184 ? 10.734 36 23.766 1 77 184 ASP A CA 1
ATOM 1529 C C . ASP A 1 184 ? 11.648 36.312 24.938 1 77 184 ASP A C 1
ATOM 1531 O O . ASP A 1 184 ? 11.656 35.625 25.953 1 77 184 ASP A O 1
ATOM 1535 N N . ARG A 1 185 ? 12.383 37.344 24.828 1 70.12 185 ARG A N 1
ATOM 1536 C CA . ARG A 1 185 ? 13.383 37.75 25.812 1 70.12 185 ARG A CA 1
ATOM 1537 C C . ARG A 1 185 ? 12.734 38 27.172 1 70.12 185 ARG A C 1
ATOM 1539 O O . ARG A 1 185 ? 13.359 37.781 28.219 1 70.12 185 ARG A O 1
ATOM 1546 N N . ARG A 1 186 ? 11.609 38.375 27.172 1 69.88 186 ARG A N 1
ATOM 1547 C CA . ARG A 1 186 ? 10.945 38.781 28.406 1 69.88 186 ARG A CA 1
ATOM 1548 C C . ARG A 1 186 ? 10.438 37.562 29.172 1 69.88 186 ARG A C 1
ATOM 1550 O O . ARG A 1 186 ? 10.664 37.406 30.375 1 69.88 186 ARG A O 1
ATOM 1557 N N . THR A 1 187 ? 9.891 36.562 28.562 1 72.81 187 THR A N 1
ATOM 1558 C CA . THR A 1 187 ? 9.195 35.5 29.25 1 72.81 187 THR A CA 1
ATOM 1559 C C . THR A 1 187 ? 10.016 34.188 29.188 1 72.81 187 THR A C 1
ATOM 1561 O O . THR A 1 187 ? 10 33.406 30.125 1 72.81 187 THR A O 1
ATOM 1564 N N . LYS A 1 188 ? 10.961 34.156 28.281 1 73.38 188 LYS A N 1
ATOM 1565 C CA . LYS A 1 188 ? 11.789 32.969 28.016 1 73.38 188 LYS A CA 1
ATOM 1566 C C . LYS A 1 188 ? 10.992 31.688 28.234 1 73.38 188 LYS A C 1
ATOM 1568 O O . LYS A 1 188 ? 11.461 30.766 28.891 1 73.38 188 LYS A O 1
ATOM 1573 N N . ASP A 1 189 ? 9.852 31.609 27.719 1 86.12 189 ASP A N 1
ATOM 1574 C CA . ASP A 1 189 ? 8.906 30.531 28 1 86.12 189 ASP A CA 1
ATOM 1575 C C . ASP A 1 189 ? 9.211 29.297 27.156 1 86.12 189 ASP A C 1
ATOM 1577 O O . ASP A 1 189 ? 8.891 28.188 27.562 1 86.12 189 ASP A O 1
ATOM 1581 N N . THR A 1 190 ? 9.828 29.531 26.031 1 92.06 190 THR A N 1
ATOM 1582 C CA . THR A 1 190 ? 10.172 28.422 25.156 1 92.06 190 THR A CA 1
ATOM 1583 C C . THR A 1 190 ? 11.688 28.266 25.047 1 92.06 190 THR A C 1
ATOM 1585 O O . THR A 1 190 ? 12.406 29.266 24.922 1 92.06 190 THR A O 1
ATOM 1588 N N . LYS A 1 191 ? 12.227 27.062 25.109 1 90.88 191 LYS A N 1
ATOM 1589 C CA . LYS A 1 191 ? 13.664 26.781 25.016 1 90.88 191 LYS A CA 1
ATOM 1590 C C . LYS A 1 191 ? 13.953 25.812 23.875 1 90.88 191 LYS A C 1
ATOM 1592 O O . LYS A 1 191 ? 13.188 24.875 23.625 1 90.88 191 LYS A O 1
ATOM 1597 N N . LEU A 1 192 ? 15.047 26.078 23.281 1 89.94 192 LEU A N 1
ATOM 1598 C CA . LEU A 1 192 ? 15.547 25.188 22.25 1 89.94 192 LEU A CA 1
ATOM 1599 C C . LEU A 1 192 ? 16.625 24.266 22.797 1 89.94 192 LEU A C 1
ATOM 1601 O O . LEU A 1 192 ? 17.625 24.734 23.344 1 89.94 192 LEU A O 1
ATOM 1605 N N . ILE A 1 193 ? 16.391 23 22.734 1 87.12 193 ILE A N 1
ATOM 1606 C CA . ILE A 1 193 ? 17.359 22.016 23.203 1 87.12 193 ILE A CA 1
ATOM 1607 C C . ILE A 1 193 ? 17.969 21.281 22.016 1 87.12 193 ILE A C 1
ATOM 1609 O O . ILE A 1 193 ? 17.281 20.562 21.297 1 87.12 193 ILE A O 1
ATOM 1613 N N . GLN A 1 194 ? 19.312 21.516 21.812 1 83.94 194 GLN A N 1
ATOM 1614 C CA . GLN A 1 194 ? 19.984 20.891 20.688 1 83.94 194 GLN A CA 1
ATOM 1615 C C . GLN A 1 194 ? 21.016 19.875 21.172 1 83.94 194 GLN A C 1
ATOM 1617 O O . GLN A 1 194 ? 21.578 20.016 22.25 1 83.94 194 GLN A O 1
ATOM 1622 N N . ASN A 1 195 ? 21.484 18.922 20.297 1 66.25 195 ASN A N 1
ATOM 1623 C CA . ASN A 1 195 ? 22.562 17.953 20.469 1 66.25 195 ASN A CA 1
ATOM 1624 C C . ASN A 1 195 ? 22.422 17.172 21.766 1 66.25 195 ASN A C 1
ATOM 1626 O O . ASN A 1 195 ? 23.422 16.859 22.422 1 66.25 195 ASN A O 1
ATOM 1630 N N . VAL A 1 196 ? 21.391 17.516 22.453 1 56.44 196 VAL A N 1
ATOM 1631 C CA . VAL A 1 196 ? 21.312 16.656 23.625 1 56.44 196 VAL A CA 1
ATOM 1632 C C . VAL A 1 196 ? 21.297 15.188 23.203 1 56.44 196 VAL A C 1
ATOM 1634 O O . VAL A 1 196 ? 20.875 14.867 22.078 1 56.44 196 VAL A O 1
ATOM 1637 N N . GLY A 1 197 ? 22.141 14.43 23.484 1 48.19 197 GLY A N 1
ATOM 1638 C CA . GLY A 1 197 ? 22.094 13.031 23.109 1 48.19 197 GLY A CA 1
ATOM 1639 C C . GLY A 1 197 ? 20.766 12.602 22.531 1 48.19 197 GLY A C 1
ATOM 1640 O O . GLY A 1 197 ? 19.781 12.461 23.266 1 48.19 197 GLY A O 1
ATOM 1641 N N . ILE A 1 198 ? 20.266 13.438 21.516 1 49.44 198 ILE A N 1
ATOM 1642 C CA . ILE A 1 198 ? 19.188 12.977 20.641 1 49.44 198 ILE A CA 1
ATOM 1643 C C . ILE A 1 198 ? 18.781 11.555 21.031 1 49.44 198 ILE A C 1
ATOM 1645 O O . ILE A 1 198 ? 17.875 10.977 20.422 1 49.44 198 ILE A O 1
ATOM 1649 N N . ASN A 1 199 ? 19.609 10.984 21.781 1 47.78 199 ASN A N 1
ATOM 1650 C CA . ASN A 1 199 ? 19.594 9.586 22.203 1 47.78 199 ASN A CA 1
ATOM 1651 C C . ASN A 1 199 ? 18.438 9.297 23.172 1 47.78 199 ASN A C 1
ATOM 1653 O O . ASN A 1 199 ? 18.359 8.219 23.75 1 47.78 199 ASN A O 1
ATOM 1657 N N . SER A 1 200 ? 17.844 10.453 23.453 1 56.38 200 SER A N 1
ATOM 1658 C CA . SER A 1 200 ? 16.891 9.695 24.25 1 56.38 200 SER A CA 1
ATOM 1659 C C . SER A 1 200 ? 15.992 8.844 23.359 1 56.38 200 SER A C 1
ATOM 1661 O O . SER A 1 200 ? 15.602 9.266 22.266 1 56.38 200 SER A O 1
ATOM 1663 N N . ARG A 1 201 ? 16.016 7.82 23.656 1 57.22 201 ARG A N 1
ATOM 1664 C CA . ARG A 1 201 ? 15.406 6.68 22.984 1 57.22 201 ARG A CA 1
ATOM 1665 C C . ARG A 1 201 ? 13.977 6.984 22.562 1 57.22 201 ARG A C 1
ATOM 1667 O O . ARG A 1 201 ? 13.555 6.648 21.453 1 57.22 201 ARG A O 1
ATOM 1674 N N . ARG A 1 202 ? 13.453 7.922 23.453 1 61.22 202 ARG A N 1
ATOM 1675 C CA . ARG A 1 202 ? 12.023 8.125 23.203 1 61.22 202 ARG A CA 1
ATOM 1676 C C . ARG A 1 202 ? 11.805 9.117 22.062 1 61.22 202 ARG A C 1
ATOM 1678 O O . ARG A 1 202 ? 10.961 8.891 21.203 1 61.22 202 ARG A O 1
ATOM 1685 N N . THR A 1 203 ? 12.562 10.32 22.188 1 60.09 203 THR A N 1
ATOM 1686 C CA . THR A 1 203 ? 12.43 11.375 21.188 1 60.09 203 THR A CA 1
ATOM 1687 C C . THR A 1 203 ? 12.773 10.844 19.797 1 60.09 203 THR A C 1
ATOM 1689 O O . THR A 1 203 ? 12.055 11.125 18.828 1 60.09 203 THR A O 1
ATOM 1692 N N . ASN A 1 204 ? 13.727 10.133 19.734 1 72.44 204 ASN A N 1
ATOM 1693 C CA . ASN A 1 204 ? 14.203 9.578 18.484 1 72.44 204 ASN A CA 1
ATOM 1694 C C . ASN A 1 204 ? 13.188 8.602 17.891 1 72.44 204 ASN A C 1
ATOM 1696 O O . ASN A 1 204 ? 12.992 8.57 16.672 1 72.44 204 ASN A O 1
ATOM 1700 N N . ASN A 1 205 ? 12.453 8.102 18.797 1 82.56 205 ASN A N 1
ATOM 1701 C CA . ASN A 1 205 ? 11.508 7.094 18.328 1 82.56 205 ASN A CA 1
ATOM 1702 C C . ASN A 1 205 ? 10.297 7.727 17.656 1 82.56 205 ASN A C 1
ATOM 1704 O O . ASN A 1 205 ? 9.812 7.215 16.641 1 82.56 205 ASN A O 1
ATOM 1708 N N . ILE A 1 206 ? 9.898 8.945 18.125 1 87.12 206 ILE A N 1
ATOM 1709 C CA . ILE A 1 206 ? 8.711 9.609 17.609 1 87.12 206 ILE A CA 1
ATOM 1710 C C . ILE A 1 206 ? 8.977 10.117 16.203 1 87.12 206 ILE A C 1
ATOM 1712 O O . ILE A 1 206 ? 8.172 9.891 15.289 1 87.12 206 ILE A O 1
ATOM 1716 N N . VAL A 1 207 ? 10.094 10.742 16.031 1 89 207 VAL A N 1
ATOM 1717 C CA . VAL A 1 207 ? 10.469 11.297 14.734 1 89 207 VAL A CA 1
ATOM 1718 C C . VAL A 1 207 ? 10.695 10.164 13.734 1 89 207 VAL A C 1
ATOM 1720 O O . VAL A 1 207 ? 10.25 10.25 12.586 1 89 207 VAL A O 1
ATOM 1723 N N . GLU A 1 208 ? 11.289 9.148 14.25 1 87.06 208 GLU A N 1
ATOM 1724 C CA . GLU A 1 208 ? 11.547 7.996 13.391 1 87.06 208 GLU A CA 1
ATOM 1725 C C . GLU A 1 208 ? 10.25 7.363 12.906 1 87.06 208 GLU A C 1
ATOM 1727 O O . GLU A 1 208 ? 10.133 6.965 11.742 1 87.06 208 GLU A O 1
ATOM 1732 N N . ARG A 1 209 ? 9.336 7.305 13.758 1 89.69 209 ARG A N 1
ATOM 1733 C CA . ARG A 1 209 ? 8.047 6.73 13.391 1 89.69 209 ARG A CA 1
ATOM 1734 C C . ARG A 1 209 ? 7.336 7.605 12.359 1 89.69 209 ARG A C 1
ATOM 1736 O O . ARG A 1 209 ? 6.73 7.094 11.422 1 89.69 209 ARG A O 1
ATOM 1743 N N . LEU A 1 210 ? 7.395 8.906 12.578 1 93.31 210 LEU A N 1
ATOM 1744 C CA . LEU A 1 210 ? 6.805 9.836 11.617 1 93.31 210 LEU A CA 1
ATOM 1745 C C . LEU A 1 210 ? 7.461 9.695 10.25 1 93.31 210 LEU A C 1
ATOM 1747 O O . LEU A 1 210 ? 6.773 9.578 9.234 1 93.31 210 LEU A O 1
ATOM 1751 N N . HIS A 1 211 ? 8.805 9.656 10.234 1 93.06 211 HIS A N 1
ATOM 1752 C CA . HIS A 1 211 ? 9.539 9.523 8.984 1 93.06 211 HIS A CA 1
ATOM 1753 C C . HIS A 1 211 ? 9.242 8.18 8.312 1 93.06 211 HIS A C 1
ATOM 1755 O O . HIS A 1 211 ? 9.125 8.109 7.086 1 93.06 211 HIS A O 1
ATOM 1761 N N . GLY A 1 212 ? 9.133 7.176 9.172 1 89.44 212 GLY A N 1
ATOM 1762 C CA . GLY A 1 212 ? 8.766 5.875 8.633 1 89.44 212 GLY A CA 1
ATOM 1763 C C . GLY A 1 212 ? 7.422 5.879 7.926 1 89.44 212 GLY A C 1
ATOM 1764 O O . GLY A 1 212 ? 7.289 5.332 6.828 1 89.44 212 GLY A O 1
ATOM 1765 N N . SER A 1 213 ? 6.453 6.504 8.547 1 90.56 213 SER A N 1
ATOM 1766 C CA . SER A 1 213 ? 5.117 6.602 7.969 1 90.56 213 SER A CA 1
ATOM 1767 C C . SER A 1 213 ? 5.137 7.379 6.656 1 90.56 213 SER A C 1
ATOM 1769 O O . SER A 1 213 ? 4.453 7.008 5.699 1 90.56 213 SER A O 1
ATOM 1771 N N . LEU A 1 214 ? 5.902 8.438 6.594 1 93.19 214 LEU A N 1
ATOM 1772 C CA . LEU A 1 214 ? 6.039 9.242 5.379 1 93.19 214 LEU A CA 1
ATOM 1773 C C . LEU A 1 214 ? 6.676 8.43 4.258 1 93.19 214 LEU A C 1
ATOM 1775 O O . LEU A 1 214 ? 6.18 8.422 3.133 1 93.19 214 LEU A O 1
ATOM 1779 N N . LYS A 1 215 ? 7.723 7.754 4.605 1 88 215 LYS A N 1
ATOM 1780 C CA . LYS A 1 215 ? 8.445 6.969 3.611 1 88 215 LYS A CA 1
ATOM 1781 C C . LYS A 1 215 ? 7.57 5.84 3.064 1 88 215 LYS A C 1
ATOM 1783 O O . LYS A 1 215 ? 7.621 5.535 1.871 1 88 215 LYS A O 1
ATOM 1788 N N . ASP A 1 216 ? 6.82 5.277 3.941 1 84.88 216 ASP A N 1
ATOM 1789 C CA . ASP A 1 216 ? 5.914 4.215 3.512 1 84.88 216 ASP A CA 1
ATOM 1790 C C . ASP A 1 216 ? 4.93 4.727 2.463 1 84.88 216 ASP A C 1
ATOM 1792 O O . ASP A 1 216 ? 4.68 4.055 1.459 1 84.88 216 ASP A O 1
ATOM 1796 N N . MET A 1 217 ? 4.395 5.84 2.73 1 87.62 217 MET A N 1
ATOM 1797 C CA . MET A 1 217 ? 3.434 6.426 1.804 1 87.62 217 MET A CA 1
ATOM 1798 C C . MET A 1 217 ? 4.105 6.805 0.488 1 87.62 217 MET A C 1
ATOM 1800 O O . MET A 1 217 ? 3.557 6.559 -0.587 1 87.62 217 MET A O 1
ATOM 1804 N N . LEU A 1 218 ? 5.344 7.258 0.487 1 88.5 218 LEU A N 1
ATOM 1805 C CA . LEU A 1 218 ? 6.047 7.738 -0.7 1 88.5 218 LEU A CA 1
ATOM 1806 C C . LEU A 1 218 ? 6.551 6.57 -1.54 1 88.5 218 LEU A C 1
ATOM 1808 O O . LEU A 1 218 ? 6.738 6.707 -2.752 1 88.5 218 LEU A O 1
ATOM 1812 N N . ARG A 1 219 ? 6.734 5.469 -0.913 1 80.88 219 ARG A N 1
ATOM 1813 C CA . ARG A 1 219 ? 7.266 4.301 -1.608 1 80.88 219 ARG A CA 1
ATOM 1814 C C . ARG A 1 219 ? 6.305 3.83 -2.695 1 80.88 219 ARG A C 1
ATOM 1816 O O . ARG A 1 219 ? 6.73 3.289 -3.717 1 80.88 219 ARG A O 1
ATOM 1823 N N . ALA A 1 220 ? 5.102 4.027 -2.447 1 77.44 220 ALA A N 1
ATOM 1824 C CA . ALA A 1 220 ? 4.086 3.564 -3.387 1 77.44 220 ALA A CA 1
ATOM 1825 C C . ALA A 1 220 ? 4.027 4.461 -4.621 1 77.44 220 ALA A C 1
ATOM 1827 O O . ALA A 1 220 ? 3.338 4.148 -5.594 1 77.44 220 ALA A O 1
ATOM 1828 N N . ARG A 1 221 ? 4.879 5.465 -4.539 1 83.12 221 ARG A N 1
ATOM 1829 C CA . ARG A 1 221 ? 4.844 6.422 -5.641 1 83.12 221 ARG A CA 1
ATOM 1830 C C . ARG A 1 221 ? 5.938 6.125 -6.664 1 83.12 221 ARG A C 1
ATOM 1832 O O . ARG A 1 221 ? 6.992 5.598 -6.312 1 83.12 221 ARG A O 1
ATOM 1839 N N . ARG A 1 222 ? 5.797 6.047 -7.871 1 74.06 222 ARG A N 1
ATOM 1840 C CA . ARG A 1 222 ? 6.785 5.812 -8.922 1 74.06 222 ARG A CA 1
ATOM 1841 C C . ARG A 1 222 ? 7.656 7.047 -9.141 1 74.06 222 ARG A C 1
ATOM 1843 O O . ARG A 1 222 ? 7.973 7.395 -10.273 1 74.06 222 ARG A O 1
ATOM 1850 N N . GLY A 1 223 ? 7.895 7.691 -8.047 1 76.38 223 GLY A N 1
ATOM 1851 C CA . GLY A 1 223 ? 8.711 8.891 -8.164 1 76.38 223 GLY A CA 1
ATOM 1852 C C . GLY A 1 223 ? 7.902 10.172 -8.102 1 76.38 223 GLY A C 1
ATOM 1853 O O . GLY A 1 223 ? 6.684 10.156 -8.305 1 76.38 223 GLY A O 1
ATOM 1854 N N . LEU A 1 224 ? 8.57 11.219 -7.676 1 85.81 224 LEU A N 1
ATOM 1855 C CA . LEU A 1 224 ? 7.984 12.547 -7.582 1 85.81 224 LEU A CA 1
ATOM 1856 C C . LEU A 1 224 ? 8.539 13.469 -8.664 1 85.81 224 LEU A C 1
ATOM 1858 O O . LEU A 1 224 ? 9.75 13.562 -8.844 1 85.81 224 LEU A O 1
ATOM 1862 N N . ASP A 1 225 ? 7.578 14.008 -9.414 1 84.25 225 ASP A N 1
ATOM 1863 C CA . ASP A 1 225 ? 8.039 14.656 -10.633 1 84.25 225 ASP A CA 1
ATOM 1864 C C . ASP A 1 225 ? 8.062 16.172 -10.477 1 84.25 225 ASP A C 1
ATOM 1866 O O . ASP A 1 225 ? 8.633 16.875 -11.312 1 84.25 225 ASP A O 1
ATOM 1870 N N . SER A 1 226 ? 7.449 16.672 -9.453 1 91.31 226 SER A N 1
ATOM 1871 C CA . SER A 1 226 ? 7.43 18.125 -9.312 1 91.31 226 SER A CA 1
ATOM 1872 C C . SER A 1 226 ? 7.301 18.531 -7.844 1 91.31 226 SER A C 1
ATOM 1874 O O . SER A 1 226 ? 6.672 17.828 -7.051 1 91.31 226 SER A O 1
ATOM 1876 N N . MET A 1 227 ? 7.906 19.734 -7.652 1 92.25 227 MET A N 1
ATOM 1877 C CA . MET A 1 227 ? 7.82 20.297 -6.312 1 92.25 227 MET A CA 1
ATOM 1878 C C . MET A 1 227 ? 6.375 20.609 -5.938 1 92.25 227 MET A C 1
ATOM 1880 O O . MET A 1 227 ? 5.934 20.281 -4.832 1 92.25 227 MET A O 1
ATOM 1884 N N . ASP A 1 228 ? 5.699 21.156 -6.863 1 91.25 228 ASP A N 1
ATOM 1885 C CA . ASP A 1 228 ? 4.32 21.578 -6.605 1 91.25 228 ASP A CA 1
ATOM 1886 C C . ASP A 1 228 ? 3.43 20.359 -6.336 1 91.25 228 ASP A C 1
ATOM 1888 O O . ASP A 1 228 ? 2.639 20.359 -5.391 1 91.25 228 ASP A O 1
ATOM 1892 N N . LYS A 1 229 ? 3.557 19.375 -7.125 1 89.94 229 LYS A N 1
ATOM 1893 C CA . LYS A 1 229 ? 2.766 18.156 -6.941 1 89.94 229 LYS A CA 1
ATOM 1894 C C . LYS A 1 229 ? 3.113 17.469 -5.621 1 89.94 229 LYS A C 1
ATOM 1896 O O . LYS A 1 229 ? 2.232 16.938 -4.941 1 89.94 229 LYS A O 1
ATOM 1901 N N . THR A 1 230 ? 4.41 17.484 -5.316 1 94.12 230 THR A N 1
ATOM 1902 C CA . THR A 1 230 ? 4.855 16.875 -4.074 1 94.12 230 THR A CA 1
ATOM 1903 C C . THR A 1 230 ? 4.316 17.625 -2.867 1 94.12 230 THR A C 1
ATOM 1905 O O . THR A 1 230 ? 3.926 17.016 -1.868 1 94.12 230 THR A O 1
ATOM 1908 N N . ARG A 1 231 ? 4.293 18.938 -2.994 1 94.12 231 ARG A N 1
ATOM 1909 C CA . ARG A 1 231 ? 3.738 19.75 -1.919 1 94.12 231 ARG A CA 1
ATOM 1910 C C . ARG A 1 231 ? 2.275 19.391 -1.666 1 94.12 231 ARG A C 1
ATOM 1912 O O . ARG A 1 231 ? 1.863 19.219 -0.518 1 94.12 231 ARG A O 1
ATOM 1919 N N . LEU A 1 232 ? 1.537 19.328 -2.707 1 92.12 232 LEU A N 1
ATOM 1920 C CA . LEU A 1 232 ? 0.121 18.984 -2.592 1 92.12 232 LEU A CA 1
ATOM 1921 C C . LEU A 1 232 ? -0.065 17.609 -1.972 1 92.12 232 LEU A C 1
ATOM 1923 O O . LEU A 1 232 ? -0.957 17.406 -1.145 1 92.12 232 LEU A O 1
ATOM 1927 N N . LEU A 1 233 ? 0.746 16.703 -2.375 1 93.62 233 LEU A N 1
ATOM 1928 C CA . LEU A 1 233 ? 0.728 15.359 -1.82 1 93.62 233 LEU A CA 1
ATOM 1929 C C . LEU A 1 233 ? 0.994 15.383 -0.319 1 93.62 233 LEU A C 1
ATOM 1931 O O . LEU A 1 233 ? 0.293 14.727 0.452 1 93.62 233 LEU A O 1
ATOM 1935 N N . LEU A 1 234 ? 1.942 16.156 0.076 1 96.12 234 LEU A N 1
ATOM 1936 C CA . LEU A 1 234 ? 2.334 16.219 1.48 1 96.12 234 LEU A CA 1
ATOM 1937 C C . LEU A 1 234 ? 1.265 16.906 2.318 1 96.12 234 LEU A C 1
ATOM 1939 O O . LEU A 1 234 ? 1.06 16.562 3.482 1 96.12 234 LEU A O 1
ATOM 1943 N N . GLU A 1 235 ? 0.599 17.828 1.697 1 95.88 235 GLU A N 1
ATOM 1944 C CA . GLU A 1 235 ? -0.524 18.469 2.377 1 95.88 235 GLU A CA 1
ATOM 1945 C C . GLU A 1 235 ? -1.645 17.469 2.654 1 95.88 235 GLU A C 1
ATOM 1947 O O . GLU A 1 235 ? -2.209 17.453 3.75 1 95.88 235 GLU A O 1
ATOM 1952 N N . GLY A 1 236 ? -1.952 16.688 1.708 1 96.62 236 GLY A N 1
ATOM 1953 C CA . GLY A 1 236 ? -2.93 15.633 1.922 1 96.62 236 GLY A CA 1
ATOM 1954 C C . GLY A 1 236 ? -2.496 14.617 2.967 1 96.62 236 GLY A C 1
ATOM 1955 O O . GLY A 1 236 ? -3.312 14.164 3.77 1 96.62 236 GLY A O 1
ATOM 1956 N N . TRP A 1 237 ? -1.247 14.25 2.898 1 96.69 237 TRP A N 1
ATOM 1957 C CA . TRP A 1 237 ? -0.717 13.305 3.871 1 96.69 237 TRP A CA 1
ATOM 1958 C C . TRP A 1 237 ? -0.781 13.883 5.281 1 96.69 237 TRP A C 1
ATOM 1960 O O . TRP A 1 237 ? -1.019 13.148 6.246 1 96.69 237 TRP A O 1
ATOM 1970 N N . PHE A 1 238 ? -0.56 15.227 5.383 1 97.5 238 PHE A N 1
ATOM 1971 C CA . PHE A 1 238 ? -0.717 15.922 6.652 1 97.5 238 PHE A CA 1
ATOM 1972 C C . PHE A 1 238 ? -2.098 15.664 7.246 1 97.5 238 PHE A C 1
ATOM 1974 O O . PHE A 1 238 ? -2.221 15.352 8.43 1 97.5 238 PHE A O 1
ATOM 1981 N N . VAL A 1 239 ? -3.076 15.758 6.434 1 97.94 239 VAL A N 1
ATOM 1982 C CA . VAL A 1 239 ? -4.453 15.555 6.863 1 97.94 239 VAL A CA 1
ATOM 1983 C C . VAL A 1 239 ? -4.648 14.102 7.297 1 97.94 239 VAL A C 1
ATOM 1985 O O . VAL A 1 239 ? -5.172 13.828 8.383 1 97.94 239 VAL A O 1
ATOM 1988 N N . HIS A 1 240 ? -4.223 13.258 6.453 1 97.19 240 HIS A N 1
ATOM 1989 C CA . HIS A 1 240 ? -4.391 11.836 6.719 1 97.19 240 HIS A CA 1
ATOM 1990 C C . HIS A 1 240 ? -3.697 11.438 8.016 1 97.19 240 HIS A C 1
ATOM 1992 O O . HIS A 1 240 ? -4.273 10.719 8.844 1 97.19 240 HIS A O 1
ATOM 1998 N N . TYR A 1 241 ? -2.525 11.867 8.195 1 96.75 241 TYR A N 1
ATOM 1999 C CA . TYR A 1 241 ? -1.707 11.516 9.352 1 96.75 241 TYR A CA 1
ATOM 2000 C C . TYR A 1 241 ? -2.332 12.031 10.641 1 96.75 241 TYR A C 1
ATOM 2002 O O . TYR A 1 241 ? -2.422 11.305 11.633 1 96.75 241 TYR A O 1
ATOM 2010 N N . ASN A 1 242 ? -2.754 13.266 10.617 1 97.69 242 ASN A N 1
ATOM 2011 C CA . ASN A 1 242 ? -3.199 13.906 11.852 1 97.69 242 ASN A CA 1
ATOM 2012 C C . ASN A 1 242 ? -4.645 13.547 12.18 1 97.69 242 ASN A C 1
ATOM 2014 O O . ASN A 1 242 ? -5 13.406 13.352 1 97.69 242 ASN A O 1
ATOM 2018 N N . PHE A 1 243 ? -5.449 13.305 11.172 1 97.38 243 PHE A N 1
ATOM 2019 C CA . PHE A 1 243 ? -6.879 13.289 11.453 1 97.38 243 PHE A CA 1
ATOM 2020 C C . PHE A 1 243 ? -7.469 11.906 11.211 1 97.38 243 PHE A C 1
ATOM 2022 O O . PHE A 1 243 ? -8.562 11.602 11.688 1 97.38 243 PHE A O 1
ATOM 2029 N N . LEU A 1 244 ? -6.773 11.078 10.508 1 95.62 244 LEU A N 1
ATOM 2030 C CA . LEU A 1 244 ? -7.445 9.852 10.094 1 95.62 244 LEU A CA 1
ATOM 2031 C C . LEU A 1 244 ? -6.633 8.625 10.5 1 95.62 244 LEU A C 1
ATOM 2033 O O . LEU A 1 244 ? -7.168 7.516 10.57 1 95.62 244 LEU A O 1
ATOM 2037 N N . ARG A 1 245 ? -5.414 8.75 10.742 1 91.19 245 ARG A N 1
ATOM 2038 C CA . ARG A 1 245 ? -4.57 7.613 11.094 1 91.19 245 ARG A CA 1
ATOM 2039 C C . ARG A 1 245 ? -4.539 7.402 12.609 1 91.19 245 ARG A C 1
ATOM 2041 O O . ARG A 1 245 ? -4.012 8.242 13.344 1 91.19 245 ARG A O 1
ATOM 2048 N N . PRO A 1 246 ? -4.992 6.277 13.062 1 89.5 246 PRO A N 1
ATOM 2049 C CA . PRO A 1 246 ? -4.898 5.996 14.5 1 89.5 246 PRO A CA 1
ATOM 2050 C C . PRO A 1 246 ? -3.488 5.617 14.938 1 89.5 246 PRO A C 1
ATOM 2052 O O . PRO A 1 246 ? -2.713 5.082 14.141 1 89.5 246 PRO A O 1
ATOM 2055 N N . HIS A 1 247 ? -3.229 5.926 16.125 1 88.31 247 HIS A N 1
ATOM 2056 C CA . HIS A 1 247 ? -1.938 5.59 16.719 1 88.31 247 HIS A CA 1
ATOM 2057 C C . HIS A 1 247 ? -2.102 4.668 17.922 1 88.31 247 HIS A C 1
ATOM 2059 O O . HIS A 1 247 ? -2.883 4.961 18.828 1 88.31 247 HIS A O 1
ATOM 2065 N N . SER A 1 248 ? -1.331 3.635 17.906 1 84.19 248 SER A N 1
ATOM 2066 C CA . SER A 1 248 ? -1.386 2.695 19.016 1 84.19 248 SER A CA 1
ATOM 2067 C C . SER A 1 248 ? -0.949 3.357 20.312 1 84.19 248 SER A C 1
ATOM 2069 O O . SER A 1 248 ? -1.51 3.08 21.375 1 84.19 248 SER A O 1
ATOM 2071 N N . ALA A 1 249 ? 0.056 4.215 20.219 1 85.75 249 ALA A N 1
ATOM 2072 C CA . ALA A 1 249 ? 0.576 4.906 21.406 1 85.75 249 ALA A CA 1
ATOM 2073 C C . ALA A 1 249 ? -0.479 5.828 22.016 1 85.75 249 ALA A C 1
ATOM 2075 O O . ALA A 1 249 ? -0.352 6.254 23.156 1 85.75 249 ALA A O 1
ATOM 2076 N N . LEU A 1 250 ? -1.521 6.152 21.281 1 90.25 250 LEU A N 1
ATOM 2077 C CA . LEU A 1 250 ? -2.607 7.016 21.719 1 90.25 250 LEU A CA 1
ATOM 2078 C C . LEU A 1 250 ? -3.879 6.211 21.969 1 90.25 250 LEU A C 1
ATOM 2080 O O . LEU A 1 250 ? -4.988 6.738 21.844 1 90.25 250 LEU A O 1
ATOM 2084 N N . LYS A 1 251 ? -3.742 4.891 22.141 1 89.12 251 LYS A N 1
ATOM 2085 C CA . LYS A 1 251 ? -4.863 3.99 22.391 1 89.12 251 LYS A CA 1
ATOM 2086 C C . LYS A 1 251 ? -5.836 3.973 21.219 1 89.12 251 LYS A C 1
ATOM 2088 O O . LYS A 1 251 ? -7.051 3.99 21.406 1 89.12 251 LYS A O 1
ATOM 2093 N N . GLY A 1 252 ? -5.316 4.27 20.094 1 89.38 252 GLY A N 1
ATOM 2094 C CA . GLY A 1 252 ? -6.113 4.145 18.891 1 89.38 252 GLY A CA 1
ATOM 2095 C C . GLY A 1 252 ? -6.699 5.465 18.422 1 89.38 252 GLY A C 1
ATOM 2096 O O . GLY A 1 252 ? -7.383 5.523 17.391 1 89.38 252 GLY A O 1
ATOM 2097 N N . LYS A 1 253 ? -6.398 6.473 19.141 1 92.75 253 LYS A N 1
ATOM 2098 C CA . LYS A 1 253 ? -6.84 7.797 18.719 1 92.75 253 LYS A CA 1
ATOM 2099 C C . LYS A 1 253 ? -5.918 8.367 17.656 1 92.75 253 LYS A C 1
ATOM 2101 O O . LYS A 1 253 ? -4.742 8.008 17.578 1 92.75 253 LYS A O 1
ATOM 2106 N N . THR A 1 254 ? -6.512 9.211 16.875 1 95.81 254 THR A N 1
ATOM 2107 C CA . THR A 1 254 ? -5.68 9.977 15.953 1 95.81 254 THR A CA 1
ATOM 2108 C C . THR A 1 254 ? -4.98 11.125 16.672 1 95.81 254 THR A C 1
ATOM 2110 O O . THR A 1 254 ? -5.391 11.516 17.766 1 95.81 254 THR A O 1
ATOM 2113 N N . PRO A 1 255 ? -3.932 11.656 16.094 1 96.88 255 PRO A N 1
ATOM 2114 C CA . PRO A 1 255 ? -3.273 12.812 16.703 1 96.88 255 PRO A CA 1
ATOM 2115 C C . PRO A 1 255 ? -4.23 13.977 16.938 1 96.88 255 PRO A C 1
ATOM 2117 O O . PRO A 1 255 ? -4.176 14.617 18 1 96.88 255 PRO A O 1
ATOM 2120 N N . ALA A 1 256 ? -5.109 14.227 16.047 1 97.5 256 ALA A N 1
ATOM 2121 C CA . ALA A 1 256 ? -6.078 15.305 16.188 1 97.5 256 ALA A CA 1
ATOM 2122 C C . ALA A 1 256 ? -7.02 15.039 17.359 1 97.5 256 ALA A C 1
ATOM 2124 O O . ALA A 1 256 ? -7.336 15.945 18.141 1 97.5 256 ALA A O 1
ATOM 2125 N N . GLU A 1 257 ? -7.461 13.797 17.5 1 95.62 257 GLU A N 1
ATOM 2126 C CA . GLU A 1 257 ? -8.312 13.422 18.625 1 95.62 257 GLU A CA 1
ATOM 2127 C C . GLU A 1 257 ? -7.574 13.586 19.953 1 95.62 257 GLU A C 1
ATOM 2129 O O . GLU A 1 257 ? -8.148 14.062 20.922 1 95.62 257 GLU A O 1
ATOM 2134 N N . ALA A 1 258 ? -6.348 13.18 19.953 1 96.19 258 ALA A N 1
ATOM 2135 C CA . ALA A 1 258 ? -5.531 13.305 21.156 1 96.19 258 ALA A CA 1
ATOM 2136 C C . ALA A 1 258 ? -5.336 14.773 21.531 1 96.19 258 ALA A C 1
ATOM 2138 O O . ALA A 1 258 ? -5.23 15.102 22.719 1 96.19 258 ALA A O 1
ATOM 2139 N N . ALA A 1 259 ? -5.285 15.656 20.531 1 96.69 259 ALA A N 1
ATOM 2140 C CA . ALA A 1 259 ? -5.102 17.078 20.766 1 96.69 259 ALA A CA 1
ATOM 2141 C C . ALA A 1 259 ? -6.426 17.766 21.094 1 96.69 259 ALA A C 1
ATOM 2143 O O . ALA A 1 259 ? -6.461 18.969 21.375 1 96.69 259 ALA A O 1
ATOM 2144 N N . GLY A 1 260 ? -7.492 17.031 21 1 94.31 260 GLY A N 1
ATOM 2145 C CA . GLY A 1 260 ? -8.797 17.547 21.359 1 94.31 260 GLY A CA 1
ATOM 2146 C C . GLY A 1 260 ? -9.43 18.406 20.281 1 94.31 260 GLY A C 1
ATOM 2147 O O . GLY A 1 260 ? -10.242 19.281 20.578 1 94.31 260 GLY A O 1
ATOM 2148 N N . VAL A 1 261 ? -9.062 18.203 19.078 1 94.88 261 VAL A N 1
ATOM 2149 C CA . VAL A 1 261 ? -9.641 18.969 17.969 1 94.88 261 VAL A CA 1
ATOM 2150 C C . VAL A 1 261 ? -11.102 18.562 17.766 1 94.88 261 VAL A C 1
ATOM 2152 O O . VAL A 1 261 ? -11.414 17.375 17.688 1 94.88 261 VAL A O 1
ATOM 2155 N N . ASP A 1 262 ? -11.953 19.531 17.75 1 89.38 262 ASP A N 1
ATOM 2156 C CA . ASP A 1 262 ? -13.383 19.281 17.562 1 89.38 262 ASP A CA 1
ATOM 2157 C C . ASP A 1 262 ? -13.734 19.203 16.078 1 89.38 262 ASP A C 1
ATOM 2159 O O . ASP A 1 262 ? -14.195 20.188 15.492 1 89.38 262 ASP A O 1
ATOM 2163 N N . ILE A 1 263 ? -13.602 18.172 15.484 1 93.06 263 ILE A N 1
ATOM 2164 C CA . ILE A 1 263 ? -13.883 17.938 14.07 1 93.06 263 ILE A CA 1
ATOM 2165 C C . ILE A 1 263 ? -14.477 16.531 13.891 1 93.06 263 ILE A C 1
ATOM 2167 O O . ILE A 1 263 ? -14.086 15.594 14.586 1 93.06 263 ILE A O 1
ATOM 2171 N N . ASP A 1 264 ? -15.43 16.453 13 1 92.94 264 ASP A N 1
ATOM 2172 C CA . ASP A 1 264 ? -16.062 15.164 12.727 1 92.94 264 ASP A CA 1
ATOM 2173 C C . ASP A 1 264 ? -15.219 14.336 11.75 1 92.94 264 ASP A C 1
ATOM 2175 O O . ASP A 1 264 ? -15.047 14.727 10.594 1 92.94 264 ASP A O 1
ATOM 2179 N N . THR A 1 265 ? -14.727 13.227 12.242 1 92.62 265 THR A N 1
ATOM 2180 C CA . THR A 1 265 ? -13.969 12.328 11.375 1 92.62 265 THR A CA 1
ATOM 2181 C C . THR A 1 265 ? -14.625 10.945 11.328 1 92.62 265 THR A C 1
ATOM 2183 O O . THR A 1 265 ? -13.969 9.953 11.008 1 92.62 265 THR A O 1
ATOM 2186 N N . SER A 1 266 ? -15.906 10.852 11.625 1 88.62 266 SER A N 1
ATOM 2187 C CA . SER A 1 266 ? -16.609 9.578 11.758 1 88.62 266 SER A CA 1
ATOM 2188 C C . SER A 1 266 ? -16.688 8.836 10.43 1 88.62 266 SER A C 1
ATOM 2190 O O . SER A 1 266 ? -16.594 7.609 10.398 1 88.62 266 SER A O 1
ATOM 2192 N N . ASN A 1 267 ? -16.844 9.609 9.383 1 91.38 267 ASN A N 1
ATOM 2193 C CA . ASN A 1 267 ? -16.875 9.008 8.055 1 91.38 267 ASN A CA 1
ATOM 2194 C C . ASN A 1 267 ? -15.617 9.352 7.258 1 91.38 267 ASN A C 1
ATOM 2196 O O . ASN A 1 267 ? -15.688 9.625 6.059 1 91.38 267 ASN A O 1
ATOM 2200 N N . LYS A 1 268 ? -14.539 9.414 7.988 1 94.19 268 LYS A N 1
ATOM 2201 C CA . LYS A 1 268 ? -13.211 9.562 7.418 1 94.19 268 LYS A CA 1
ATOM 2202 C C . LYS A 1 268 ? -13.148 10.758 6.465 1 94.19 268 LYS A C 1
ATOM 2204 O O . LYS A 1 268 ? -13.562 11.859 6.82 1 94.19 268 LYS A O 1
ATOM 2209 N N . TRP A 1 269 ? -12.656 10.547 5.289 1 95.38 269 TRP A N 1
ATOM 2210 C CA . TRP A 1 269 ? -12.461 11.641 4.348 1 95.38 269 TRP A CA 1
ATOM 2211 C C . TRP A 1 269 ? -13.797 12.266 3.955 1 95.38 269 TRP A C 1
ATOM 2213 O O . TRP A 1 269 ? -13.867 13.461 3.662 1 95.38 269 TRP A O 1
ATOM 2223 N N . GLU A 1 270 ? -14.875 11.5 3.99 1 92.94 270 GLU A N 1
ATOM 2224 C CA . GLU A 1 270 ? -16.188 12.023 3.619 1 92.94 270 GLU A CA 1
ATOM 2225 C C . GLU A 1 270 ? -16.609 13.156 4.555 1 92.94 270 GLU A C 1
ATOM 2227 O O . GLU A 1 270 ? -17.047 14.211 4.102 1 92.94 270 GLU A O 1
ATOM 2232 N N . SER A 1 271 ? -16.5 12.898 5.805 1 94.69 271 SER A N 1
ATOM 2233 C CA . SER A 1 271 ? -16.875 13.906 6.793 1 94.69 271 SER A CA 1
ATOM 2234 C C . SER A 1 271 ? -15.992 15.141 6.688 1 94.69 271 SER A C 1
ATOM 2236 O O . SER A 1 271 ? -16.469 16.266 6.848 1 94.69 271 SER A O 1
ATOM 2238 N N . LEU A 1 272 ? -14.711 14.922 6.457 1 96.06 272 LEU A N 1
ATOM 2239 C CA . LEU A 1 272 ? -13.781 16.031 6.34 1 96.06 272 LEU A CA 1
ATOM 2240 C C . LEU A 1 272 ? -14.102 16.891 5.113 1 96.06 272 LEU A C 1
ATOM 2242 O O . LEU A 1 272 ? -14.07 18.109 5.18 1 96.06 272 LEU A O 1
ATOM 2246 N N . ILE A 1 273 ? -14.406 16.219 4.016 1 93.81 273 ILE A N 1
ATOM 2247 C CA . ILE A 1 273 ? -14.727 16.922 2.777 1 93.81 273 ILE A CA 1
ATOM 2248 C C . ILE A 1 273 ? -16 17.75 2.965 1 93.81 273 ILE A C 1
ATOM 2250 O O . ILE A 1 273 ? -16.078 18.891 2.529 1 93.81 273 ILE A O 1
ATOM 2254 N N . ASP A 1 274 ? -16.969 17.156 3.66 1 92.12 274 ASP A N 1
ATOM 2255 C CA . ASP A 1 274 ? -18.219 17.859 3.928 1 92.12 274 ASP A CA 1
ATOM 2256 C C . ASP A 1 274 ? -17.969 19.125 4.75 1 92.12 274 ASP A C 1
ATOM 2258 O O . ASP A 1 274 ? -18.484 20.203 4.41 1 92.12 274 ASP A O 1
ATOM 2262 N N . GLN A 1 275 ? -17.25 18.969 5.789 1 94.19 275 GLN A N 1
ATOM 2263 C CA . GLN A 1 275 ? -16.953 20.109 6.66 1 94.19 275 GLN A CA 1
ATOM 2264 C C . GLN A 1 275 ? -16.125 21.172 5.934 1 94.19 275 GLN A C 1
ATOM 2266 O O . GLN A 1 275 ? -16.375 22.359 6.086 1 94.19 275 GLN A O 1
ATOM 2271 N N . ALA A 1 276 ? -15.172 20.75 5.156 1 94.12 276 ALA A N 1
ATOM 2272 C CA . ALA A 1 276 ? -14.336 21.672 4.398 1 94.12 276 ALA A CA 1
ATOM 2273 C C . ALA A 1 276 ? -15.148 22.438 3.361 1 94.12 276 ALA A C 1
ATOM 2275 O O . ALA A 1 276 ? -14.914 23.625 3.131 1 94.12 276 ALA A O 1
ATOM 2276 N N . THR A 1 277 ? -16.047 21.703 2.715 1 89.31 277 THR A N 1
ATOM 2277 C CA . THR A 1 277 ? -16.906 22.328 1.717 1 89.31 277 THR A CA 1
ATOM 2278 C C . THR A 1 277 ? -17.781 23.406 2.354 1 89.31 277 THR A C 1
ATOM 2280 O O . THR A 1 277 ? -17.938 24.5 1.8 1 89.31 277 THR A O 1
ATOM 2283 N N . LYS A 1 278 ? -18.312 23.094 3.488 1 89.88 278 LYS A N 1
ATOM 2284 C CA . LYS A 1 278 ? -19.109 24.078 4.223 1 89.88 278 LYS A CA 1
ATOM 2285 C C . LYS A 1 278 ? -18.266 25.266 4.648 1 89.88 278 LYS A C 1
ATOM 2287 O O . LYS A 1 278 ? -18.719 26.422 4.555 1 89.88 278 LYS A O 1
ATOM 2292 N N . TRP A 1 279 ? -17.125 24.938 5.184 1 91.5 279 TRP A N 1
ATOM 2293 C CA . TRP A 1 279 ? -16.203 25.984 5.605 1 91.5 279 TRP A CA 1
ATOM 2294 C C . TRP A 1 279 ? -15.852 26.906 4.445 1 91.5 279 TRP A C 1
ATOM 2296 O O . TRP A 1 279 ? -15.859 28.141 4.59 1 91.5 279 TRP A O 1
ATOM 2306 N N . GLN A 1 280 ? -15.516 26.375 3.271 1 88.25 280 GLN A N 1
ATOM 2307 C CA . GLN A 1 280 ? -15.156 27.172 2.094 1 88.25 280 GLN A CA 1
ATOM 2308 C C . GLN A 1 280 ? -16.312 28.078 1.663 1 88.25 280 GLN A C 1
ATOM 2310 O O . GLN A 1 280 ? -16.094 29.219 1.254 1 88.25 280 GLN A O 1
ATOM 2315 N N . ALA A 1 281 ? -17.5 27.531 1.763 1 83.31 281 ALA A N 1
ATOM 2316 C CA . ALA A 1 281 ? -18.688 28.297 1.417 1 83.31 281 ALA A CA 1
ATOM 2317 C C . ALA A 1 281 ? -18.859 29.484 2.361 1 83.31 281 ALA A C 1
ATOM 2319 O O . ALA A 1 281 ? -19.281 30.578 1.938 1 83.31 281 ALA A O 1
ATOM 2320 N N . SER A 1 282 ? -18.562 29.281 3.578 1 87.94 282 SER A N 1
ATOM 2321 C CA . SER A 1 282 ? -18.719 30.328 4.582 1 87.94 282 SER A CA 1
ATOM 2322 C C . SER A 1 282 ? -17.719 31.469 4.367 1 87.94 282 SER A C 1
ATOM 2324 O O . SER A 1 282 ? -18 32.625 4.672 1 87.94 282 SER A O 1
ATOM 2326 N N . ILE A 1 283 ? -16.547 31.156 3.93 1 87.06 283 ILE A N 1
ATOM 2327 C CA . ILE A 1 283 ? -15.516 32.156 3.73 1 87.06 283 ILE A CA 1
ATOM 2328 C C . ILE A 1 283 ? -15.773 32.906 2.426 1 87.06 283 ILE A C 1
ATOM 2330 O O . ILE A 1 283 ? -15.383 34.062 2.279 1 87.06 283 ILE A O 1
ATOM 2334 N N . ASN A 1 284 ? -16.359 32.219 1.461 1 72.62 284 ASN A N 1
ATOM 2335 C CA . ASN A 1 284 ? -16.656 32.844 0.181 1 72.62 284 ASN A CA 1
ATOM 2336 C C . ASN A 1 284 ? -17.938 33.688 0.256 1 72.62 284 ASN A C 1
ATOM 2338 O O . ASN A 1 284 ? -18.234 34.438 -0.667 1 72.62 284 ASN A O 1
ATOM 2342 N N . GLY A 1 285 ? -18.516 34 1.383 1 64 285 GLY A N 1
ATOM 2343 C CA . GLY A 1 285 ? -19.703 34.844 1.519 1 64 285 GLY A CA 1
ATOM 2344 C C . GLY A 1 285 ? -20.969 34.125 1.079 1 64 285 GLY A C 1
ATOM 2345 O O . GLY A 1 285 ? -21.984 34.781 0.796 1 64 285 GLY A O 1
ATOM 2346 N N . ALA A 1 286 ? -21.094 32.938 0.782 1 45.59 286 ALA A N 1
ATOM 2347 C CA . ALA A 1 286 ? -22.391 32.375 0.406 1 45.59 286 ALA A CA 1
ATOM 2348 C C . ALA A 1 286 ? -23.141 31.859 1.628 1 45.59 286 ALA A C 1
ATOM 2350 O O . ALA A 1 286 ? -22.516 31.359 2.57 1 45.59 286 ALA A O 1
ATOM 2351 N N . MET B 1 1 ? -37.75 -19.297 4.094 1 67.31 1 MET B N 1
ATOM 2352 C CA . MET B 1 1 ? -36.312 -19.062 4.258 1 67.31 1 MET B CA 1
ATOM 2353 C C . MET B 1 1 ? -35.531 -19.797 3.189 1 67.31 1 MET B C 1
ATOM 2355 O O . MET B 1 1 ? -35.875 -20.922 2.818 1 67.31 1 MET B O 1
ATOM 2359 N N . ASN B 1 2 ? -34.656 -19.125 2.453 1 73.31 2 ASN B N 1
ATOM 2360 C CA . ASN B 1 2 ? -33.875 -19.734 1.39 1 73.31 2 ASN B CA 1
ATOM 2361 C C . ASN B 1 2 ? -32.5 -20.156 1.887 1 73.31 2 ASN B C 1
ATOM 2363 O O . ASN B 1 2 ? -32 -19.656 2.9 1 73.31 2 ASN B O 1
ATOM 2367 N N . CYS B 1 3 ? -32.031 -21.203 1.173 1 70.06 3 CYS B N 1
ATOM 2368 C CA . CYS B 1 3 ? -30.672 -21.656 1.476 1 70.06 3 CYS B CA 1
ATOM 2369 C C . CYS B 1 3 ? -29.672 -20.5 1.397 1 70.06 3 CYS B C 1
ATOM 2371 O O . CYS B 1 3 ? -29.672 -19.75 0.427 1 70.06 3 CYS B O 1
ATOM 2373 N N . LYS B 1 4 ? -28.859 -20.375 2.375 1 65.44 4 LYS B N 1
ATOM 2374 C CA . LYS B 1 4 ? -27.953 -19.25 2.482 1 65.44 4 LYS B CA 1
ATOM 2375 C C . LYS B 1 4 ? -26.734 -19.438 1.588 1 65.44 4 LYS B C 1
ATOM 2377 O O . LYS B 1 4 ? -25.984 -18.484 1.339 1 65.44 4 LYS B O 1
ATOM 2382 N N . LYS B 1 5 ? -26.594 -20.656 1.104 1 62.06 5 LYS B N 1
ATOM 2383 C CA . LYS B 1 5 ? -25.5 -20.969 0.184 1 62.06 5 LYS B CA 1
ATOM 2384 C C . LYS B 1 5 ? -25.984 -20.906 -1.266 1 62.06 5 LYS B C 1
ATOM 2386 O O . LYS B 1 5 ? -25.375 -20.219 -2.092 1 62.06 5 LYS B O 1
ATOM 2391 N N . CYS B 1 6 ? -27.031 -21.531 -1.653 1 59.78 6 CYS B N 1
ATOM 2392 C CA . CYS B 1 6 ? -27.438 -21.656 -3.051 1 59.78 6 CYS B CA 1
ATOM 2393 C C . CYS B 1 6 ? -28.75 -20.922 -3.303 1 59.78 6 CYS B C 1
ATOM 2395 O O . CYS B 1 6 ? -29.281 -20.969 -4.406 1 59.78 6 CYS B O 1
ATOM 2397 N N . ASP B 1 7 ? -29.25 -20.234 -2.391 1 67.06 7 ASP B N 1
ATOM 2398 C CA . ASP B 1 7 ? -30.469 -19.438 -2.438 1 67.06 7 ASP B CA 1
ATOM 2399 C C . ASP B 1 7 ? -31.672 -20.297 -2.818 1 67.06 7 ASP B C 1
ATOM 2401 O O . ASP B 1 7 ? -32.688 -19.781 -3.311 1 67.06 7 ASP B O 1
ATOM 2405 N N . SER B 1 8 ? -31.531 -21.484 -2.705 1 71.31 8 SER B N 1
ATOM 2406 C CA . SER B 1 8 ? -32.656 -22.375 -2.998 1 71.31 8 SER B CA 1
ATOM 2407 C C . SER B 1 8 ? -33.75 -22.266 -1.942 1 71.31 8 SER B C 1
ATOM 2409 O O . SER B 1 8 ? -33.438 -22.031 -0.769 1 71.31 8 SER B O 1
ATOM 2411 N N . SER B 1 9 ? -34.938 -22.25 -2.277 1 78.19 9 SER B N 1
ATOM 2412 C CA . SER B 1 9 ? -36.062 -22.188 -1.359 1 78.19 9 SER B CA 1
ATOM 2413 C C . SER B 1 9 ? -36.312 -23.547 -0.717 1 78.19 9 SER B C 1
ATOM 2415 O O . SER B 1 9 ? -37.156 -23.672 0.185 1 78.19 9 SER B O 1
ATOM 2417 N N . LYS B 1 10 ? -35.688 -24.609 -1.177 1 81.94 10 LYS B N 1
ATOM 2418 C CA . LYS B 1 10 ? -35.906 -25.953 -0.652 1 81.94 10 LYS B CA 1
ATOM 2419 C C . LYS B 1 10 ? -35.062 -26.219 0.588 1 81.94 10 LYS B C 1
ATOM 2421 O O . LYS B 1 10 ? -34.094 -26.969 0.533 1 81.94 10 LYS B O 1
ATOM 2426 N N . VAL B 1 11 ? -35.312 -25.547 1.713 1 82.88 11 VAL B N 1
ATOM 2427 C CA . VAL B 1 11 ? -34.594 -25.703 2.969 1 82.88 11 VAL B CA 1
ATOM 2428 C C . VAL B 1 11 ? -35.5 -26.359 4.012 1 82.88 11 VAL B C 1
ATOM 2430 O O . VAL B 1 11 ? -36.719 -26.109 4.031 1 82.88 11 VAL B O 1
ATOM 2433 N N . VAL B 1 12 ? -35 -27.375 4.746 1 85.94 12 VAL B N 1
ATOM 2434 C CA . VAL B 1 12 ? -35.781 -28.078 5.758 1 85.94 12 VAL B CA 1
ATOM 2435 C C . VAL B 1 12 ? -35.188 -27.812 7.141 1 85.94 12 VAL B C 1
ATOM 2437 O O . VAL B 1 12 ? -33.969 -27.594 7.281 1 85.94 12 VAL B O 1
ATOM 2440 N N . LYS B 1 13 ? -35.938 -27.75 8.188 1 82.19 13 LYS B N 1
ATOM 2441 C CA . LYS B 1 13 ? -35.531 -27.594 9.578 1 82.19 13 LYS B CA 1
ATOM 2442 C C . LYS B 1 13 ? -34.906 -28.875 10.117 1 82.19 13 LYS B C 1
ATOM 2444 O O . LYS B 1 13 ? -35.5 -29.953 9.984 1 82.19 13 LYS B O 1
ATOM 2449 N N . ILE B 1 14 ? -33.625 -28.797 10.555 1 80.75 14 ILE B N 1
ATOM 2450 C CA . ILE B 1 14 ? -32.969 -30.031 11 1 80.75 14 ILE B CA 1
ATOM 2451 C C . ILE B 1 14 ? -32.688 -29.938 12.492 1 80.75 14 ILE B C 1
ATOM 2453 O O . ILE B 1 14 ? -31.875 -30.703 13.016 1 80.75 14 ILE B O 1
ATOM 2457 N N . GLY B 1 15 ? -33.188 -29 13.211 1 78.56 15 GLY B N 1
ATOM 2458 C CA . GLY B 1 15 ? -33.031 -28.922 14.656 1 78.56 15 GLY B CA 1
ATOM 2459 C C . GLY B 1 15 ? -32.625 -27.531 15.133 1 78.56 15 GLY B C 1
ATOM 2460 O O . GLY B 1 15 ? -32.594 -26.578 14.352 1 78.56 15 GLY B O 1
ATOM 2461 N N . LYS B 1 16 ? -32.594 -27.391 16.406 1 76 16 LYS B N 1
ATOM 2462 C CA . LYS B 1 16 ? -32.188 -26.141 17.016 1 76 16 LYS B CA 1
ATOM 2463 C C . LYS B 1 16 ? -30.828 -26.297 17.719 1 76 16 LYS B C 1
ATOM 2465 O O . LYS B 1 16 ? -30.562 -27.328 18.328 1 76 16 LYS B O 1
ATOM 2470 N N . ARG B 1 17 ? -29.938 -25.578 17.406 1 69.38 17 ARG B N 1
ATOM 2471 C CA . ARG B 1 17 ? -28.703 -25.438 18.172 1 69.38 17 ARG B CA 1
ATOM 2472 C C . ARG B 1 17 ? -28.703 -24.172 19.016 1 69.38 17 ARG B C 1
ATOM 2474 O O . ARG B 1 17 ? -28.797 -23.062 18.469 1 69.38 17 ARG B O 1
ATOM 2481 N N . ASP B 1 18 ? -28.531 -24.281 20.266 1 67.12 18 ASP B N 1
ATOM 2482 C CA . ASP B 1 18 ? -28.594 -23.203 21.25 1 67.12 18 ASP B CA 1
ATOM 2483 C C . ASP B 1 18 ? -29.844 -22.359 21.047 1 67.12 18 ASP B C 1
ATOM 2485 O O . ASP B 1 18 ? -29.766 -21.125 21.094 1 67.12 18 ASP B O 1
ATOM 2489 N N . GLY B 1 19 ? -30.953 -22.953 20.688 1 72.69 19 GLY B N 1
ATOM 2490 C CA . GLY B 1 19 ? -32.25 -22.312 20.562 1 72.69 19 GLY B CA 1
ATOM 2491 C C . GLY B 1 19 ? -32.5 -21.734 19.172 1 72.69 19 GLY B C 1
ATOM 2492 O O . GLY B 1 19 ? -33.562 -21.188 18.906 1 72.69 19 GLY B O 1
ATOM 2493 N N . ILE B 1 20 ? -31.469 -21.766 18.438 1 76.38 20 ILE B N 1
ATOM 2494 C CA . ILE B 1 20 ? -31.609 -21.203 17.109 1 76.38 20 ILE B CA 1
ATOM 2495 C C . ILE B 1 20 ? -31.875 -22.312 16.094 1 76.38 20 ILE B C 1
ATOM 2497 O O . ILE B 1 20 ? -31.156 -23.312 16.062 1 76.38 20 ILE B O 1
ATOM 2501 N N . GLN B 1 21 ? -32.875 -22.094 15.305 1 77.81 21 GLN B N 1
ATOM 2502 C CA . GLN B 1 21 ? -33.344 -23.078 14.32 1 77.81 21 GLN B CA 1
ATOM 2503 C C . GLN B 1 21 ? -32.281 -23.359 13.273 1 77.81 21 GLN B C 1
ATOM 2505 O O . GLN B 1 21 ? -31.703 -22.422 12.688 1 77.81 21 GLN B O 1
ATOM 2510 N N . ARG B 1 22 ? -31.781 -24.578 13.133 1 78.19 22 ARG B N 1
ATOM 2511 C CA . ARG B 1 22 ? -30.859 -25.031 12.094 1 78.19 22 ARG B CA 1
ATOM 2512 C C . ARG B 1 22 ? -31.625 -25.469 10.852 1 78.19 22 ARG B C 1
ATOM 2514 O O . ARG B 1 22 ? -32.656 -26.141 10.953 1 78.19 22 ARG B O 1
ATOM 2521 N N . TYR B 1 23 ? -31.109 -24.938 9.656 1 78.38 23 TYR B N 1
ATOM 2522 C CA . TYR B 1 23 ? -31.719 -25.312 8.383 1 78.38 23 TYR B CA 1
ATOM 2523 C C . TYR B 1 23 ? -30.734 -26.125 7.543 1 78.38 23 TYR B C 1
ATOM 2525 O O . TYR B 1 23 ? -29.516 -26.016 7.715 1 78.38 23 TYR B O 1
ATOM 2533 N N . LYS B 1 24 ? -31.188 -27.094 6.812 1 79.5 24 LYS B N 1
ATOM 2534 C CA . LYS B 1 24 ? -30.422 -27.828 5.805 1 79.5 24 LYS B CA 1
ATOM 2535 C C . LYS B 1 24 ? -31.047 -27.672 4.422 1 79.5 24 LYS B C 1
ATOM 2537 O O . LYS B 1 24 ? -32.25 -27.812 4.262 1 79.5 24 LYS B O 1
ATOM 2542 N N . CYS B 1 25 ? -30.219 -27.266 3.484 1 75.25 25 CYS B N 1
ATOM 2543 C CA . CYS B 1 25 ? -30.688 -27.141 2.107 1 75.25 25 CYS B CA 1
ATOM 2544 C C . CYS B 1 25 ? -30.766 -28.516 1.436 1 75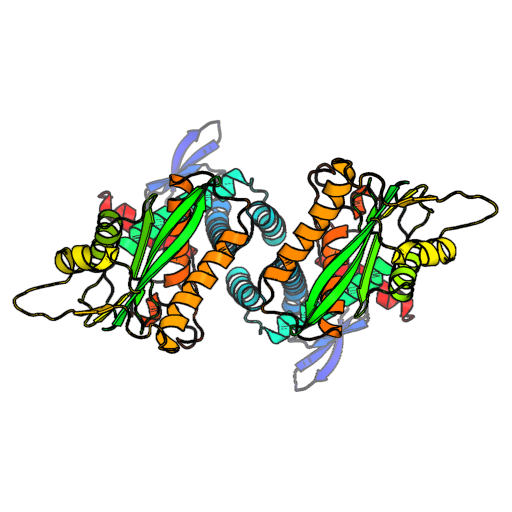.25 25 CYS B C 1
ATOM 2546 O O . CYS B 1 25 ? -29.797 -29.281 1.478 1 75.25 25 CYS B O 1
ATOM 2548 N N . LYS B 1 26 ? -31.812 -28.859 0.884 1 80.62 26 LYS B N 1
ATOM 2549 C CA . LYS B 1 26 ? -31.984 -30.141 0.215 1 80.62 26 LYS B CA 1
ATOM 2550 C C . LYS B 1 26 ? -31.25 -30.172 -1.127 1 80.62 26 LYS B C 1
ATOM 2552 O O . LYS B 1 26 ? -30.984 -31.234 -1.675 1 80.62 26 LYS B O 1
ATOM 2557 N N . GLU B 1 27 ? -30.953 -28.891 -1.553 1 73.12 27 GLU B N 1
ATOM 2558 C CA . GLU B 1 27 ? -30.297 -28.828 -2.857 1 73.12 27 GLU B CA 1
ATOM 2559 C C . GLU B 1 27 ? -28.797 -28.969 -2.725 1 73.12 27 GLU B C 1
ATOM 2561 O O . GLU B 1 27 ? -28.172 -29.75 -3.445 1 73.12 27 GLU B O 1
ATOM 2566 N N . CYS B 1 28 ? -28.219 -28.281 -1.955 1 68.19 28 CYS B N 1
ATOM 2567 C CA . CYS B 1 28 ? -26.766 -28.328 -1.861 1 68.19 28 CYS B CA 1
ATOM 2568 C C . CYS B 1 28 ? -26.328 -29 -0.565 1 68.19 28 CYS B C 1
ATOM 2570 O O . CYS B 1 28 ? -25.125 -29.109 -0.299 1 68.19 28 CYS B O 1
ATOM 2572 N N . ASN B 1 29 ? -27.094 -29.359 0.228 1 73.31 29 ASN B N 1
ATOM 2573 C CA . ASN B 1 29 ? -26.906 -30.062 1.486 1 73.31 29 ASN B CA 1
ATOM 2574 C C . ASN B 1 29 ? -26.172 -29.203 2.512 1 73.31 29 ASN B C 1
ATOM 2576 O O . ASN B 1 29 ? -25.625 -29.703 3.484 1 73.31 29 ASN B O 1
ATOM 2580 N N . PHE B 1 30 ? -26.172 -27.922 2.281 1 73.06 30 PHE B N 1
ATOM 2581 C CA . PHE B 1 30 ? -25.531 -26.969 3.186 1 73.06 30 PHE B CA 1
ATOM 2582 C C . PHE B 1 30 ? -26.406 -26.734 4.414 1 73.06 30 PHE B C 1
ATOM 2584 O O . PHE B 1 30 ? -27.609 -26.547 4.301 1 73.06 30 PHE B O 1
ATOM 2591 N N . ARG B 1 31 ? -25.844 -26.844 5.703 1 75.81 31 ARG B N 1
ATOM 2592 C CA . ARG B 1 31 ? -26.547 -26.625 6.957 1 75.81 31 ARG B CA 1
ATOM 2593 C C . ARG B 1 31 ? -26.281 -25.219 7.496 1 75.81 31 ARG B C 1
ATOM 2595 O O . ARG B 1 31 ? -25.156 -24.734 7.426 1 75.81 31 ARG B O 1
ATOM 2602 N N . PHE B 1 32 ? -27.344 -24.453 7.773 1 72 32 PHE B N 1
ATOM 2603 C CA . PHE B 1 32 ? -27.172 -23.109 8.289 1 72 32 PHE B CA 1
ATOM 2604 C C . PHE B 1 32 ? -28.188 -22.812 9.398 1 72 32 PHE B C 1
ATOM 2606 O O . PHE B 1 32 ? -29.219 -23.484 9.492 1 72 32 PHE B O 1
ATOM 2613 N N . LEU B 1 33 ? -27.828 -21.984 10.398 1 66.75 33 LEU B N 1
ATOM 2614 C CA . LEU B 1 33 ? -28.734 -21.578 11.469 1 66.75 33 LEU B CA 1
ATOM 2615 C C . LEU B 1 33 ? -29.688 -20.484 10.992 1 66.75 33 LEU B C 1
ATOM 2617 O O . LEU B 1 33 ? -29.344 -19.719 10.078 1 66.75 33 LEU B O 1
ATOM 2621 N N . GLU B 1 34 ? -30.891 -20.484 11.492 1 66.25 34 GLU B N 1
ATOM 2622 C CA . GLU B 1 34 ? -31.922 -19.516 11.164 1 66.25 34 GLU B CA 1
ATOM 2623 C C . GLU B 1 34 ? -31.375 -18.094 11.219 1 66.25 34 GLU B C 1
ATOM 2625 O O . GLU B 1 34 ? -31.734 -17.25 10.383 1 66.25 34 GLU B O 1
ATOM 2630 N N . ASN B 1 35 ? -30.734 -17.953 12.141 1 55.12 35 ASN B N 1
ATOM 2631 C CA . ASN B 1 35 ? -30.188 -16.609 12.328 1 55.12 35 ASN B CA 1
ATOM 2632 C C . ASN B 1 35 ? -28.844 -16.453 11.625 1 55.12 35 ASN B C 1
ATOM 2634 O O . ASN B 1 35 ? -28.156 -15.453 11.797 1 55.12 35 ASN B O 1
ATOM 2638 N N . ASP B 1 36 ? -28.594 -17.547 10.898 1 51.06 36 ASP B N 1
ATOM 2639 C CA . ASP B 1 36 ? -27.375 -17.438 10.109 1 51.06 36 ASP B CA 1
ATOM 2640 C C . ASP B 1 36 ? -27.484 -16.312 9.078 1 51.06 36 ASP B C 1
ATOM 2642 O O . ASP B 1 36 ? -28.469 -16.25 8.328 1 51.06 36 ASP B O 1
ATOM 2646 N N . ASN B 1 37 ? -27.359 -15.195 9.234 1 42.03 37 ASN B N 1
ATOM 2647 C CA . ASN B 1 37 ? -27.359 -14.102 8.273 1 42.03 37 ASN B CA 1
ATOM 2648 C C . ASN B 1 37 ? -26.328 -14.32 7.164 1 42.03 37 ASN B C 1
ATOM 2650 O O . ASN B 1 37 ? -25.203 -13.836 7.266 1 42.03 37 ASN B O 1
ATOM 2654 N N . PHE B 1 38 ? -26.641 -15.273 6.324 1 42.09 38 PHE B N 1
ATOM 2655 C CA . PHE B 1 38 ? -25.766 -15.617 5.207 1 42.09 38 PHE B CA 1
ATOM 2656 C C . PHE B 1 38 ? -25.562 -14.414 4.293 1 42.09 38 PHE B C 1
ATOM 2658 O O . PHE B 1 38 ? -24.641 -14.398 3.48 1 42.09 38 PHE B O 1
ATOM 2665 N N . GLY B 1 39 ? -26.672 -13.734 3.996 1 43.53 39 GLY B N 1
ATOM 2666 C CA . GLY B 1 39 ? -26.344 -12.469 3.375 1 43.53 39 GLY B CA 1
ATOM 2667 C C . GLY B 1 39 ? -25.031 -11.883 3.877 1 43.53 39 GLY B C 1
ATOM 2668 O O . GLY B 1 39 ? -24.328 -11.195 3.137 1 43.53 39 GLY B O 1
ATOM 2669 N N . ARG B 1 40 ? -24.844 -12.234 5.055 1 44 40 ARG B N 1
ATOM 2670 C CA . ARG B 1 40 ? -23.625 -12.016 5.82 1 44 40 ARG B CA 1
ATOM 2671 C C . ARG B 1 40 ? -22.469 -12.836 5.266 1 44 40 ARG B C 1
ATOM 2673 O O . ARG B 1 40 ? -21.328 -12.375 5.23 1 44 40 ARG B O 1
ATOM 2680 N N . MET B 1 41 ? -22.938 -14.188 4.875 1 45.75 41 MET B N 1
ATOM 2681 C CA . MET B 1 41 ? -21.875 -15.039 4.355 1 45.75 41 MET B CA 1
ATOM 2682 C C . MET B 1 41 ? -21.359 -14.516 3.018 1 45.75 41 MET B C 1
ATOM 2684 O O . MET B 1 41 ? -20.156 -14.531 2.758 1 45.75 41 MET B O 1
ATOM 2688 N N . ARG B 1 42 ? -22.469 -14.367 2.062 1 46.62 42 ARG B N 1
ATOM 2689 C CA . ARG B 1 42 ? -22.094 -13.797 0.774 1 46.62 42 ARG B CA 1
ATOM 2690 C C . ARG B 1 42 ? -21.344 -12.477 0.96 1 46.62 42 ARG B C 1
ATOM 2692 O O . ARG B 1 42 ? -20.375 -12.211 0.259 1 46.62 42 ARG B O 1
ATOM 2699 N N . SER B 1 43 ? -22 -11.578 1.717 1 60.41 43 SER B N 1
ATOM 2700 C CA . SER B 1 43 ? -21.391 -10.305 2.09 1 60.41 43 SER B CA 1
ATOM 2701 C C . SER B 1 43 ? -20 -10.523 2.697 1 60.41 43 SER B C 1
ATOM 2703 O O . SER B 1 43 ? -19.078 -9.758 2.436 1 60.41 43 SER B O 1
ATOM 2705 N N . GLN B 1 44 ? -19.953 -11.836 3.004 1 79.06 44 GLN B N 1
ATOM 2706 C CA . GLN B 1 44 ? -18.688 -12.156 3.668 1 79.06 44 GLN B CA 1
ATOM 2707 C C . GLN B 1 44 ? -17.625 -12.547 2.654 1 79.06 44 GLN B C 1
ATOM 2709 O O . GLN B 1 44 ? -16.469 -12.133 2.768 1 79.06 44 GLN B O 1
ATOM 2714 N N . LYS B 1 45 ? -18.266 -13.195 1.474 1 87.25 45 LYS B N 1
ATOM 2715 C CA . LYS B 1 45 ? -17.297 -13.633 0.484 1 87.25 45 LYS B CA 1
ATOM 2716 C C . LYS B 1 45 ? -16.672 -12.438 -0.243 1 87.25 45 LYS B C 1
ATOM 2718 O O . LYS B 1 45 ? -15.477 -12.422 -0.521 1 87.25 45 LYS B O 1
ATOM 2723 N N . HIS B 1 46 ? -17.609 -11.547 -0.564 1 90.88 46 HIS B N 1
ATOM 2724 C CA . HIS B 1 46 ? -17.125 -10.344 -1.237 1 90.88 46 HIS B CA 1
ATOM 2725 C C . HIS B 1 46 ? -16.125 -9.594 -0.374 1 90.88 46 HIS B C 1
ATOM 2727 O O . HIS B 1 46 ? -15.07 -9.164 -0.865 1 90.88 46 HIS B O 1
ATOM 2733 N N . ILE B 1 47 ? -16.422 -9.492 0.871 1 93.38 47 ILE B N 1
ATOM 2734 C CA . ILE B 1 47 ? -15.539 -8.797 1.798 1 93.38 47 ILE B CA 1
ATOM 2735 C C . ILE B 1 47 ? -14.211 -9.539 1.912 1 93.38 47 ILE B C 1
ATOM 2737 O O . ILE B 1 47 ? -13.148 -8.93 1.922 1 93.38 47 ILE B O 1
ATOM 2741 N N . ILE B 1 48 ? -14.328 -10.836 1.903 1 94.38 48 ILE B N 1
ATOM 2742 C CA . ILE B 1 48 ? -13.141 -11.672 1.996 1 94.38 48 ILE B CA 1
ATOM 2743 C C . ILE B 1 48 ? -12.266 -11.469 0.758 1 94.38 48 ILE B C 1
ATOM 2745 O O . ILE B 1 48 ? -11.055 -11.266 0.87 1 94.38 48 ILE B O 1
ATOM 2749 N N . ALA B 1 49 ? -12.914 -11.484 -0.343 1 95.25 49 ALA B N 1
ATOM 2750 C CA . ALA B 1 49 ? -12.195 -11.32 -1.603 1 95.25 49 ALA B CA 1
ATOM 2751 C C . ALA B 1 49 ? -11.523 -9.953 -1.683 1 95.25 49 ALA B C 1
ATOM 2753 O O . ALA B 1 49 ? -10.383 -9.844 -2.137 1 95.25 49 ALA B O 1
ATOM 2754 N N . VAL B 1 50 ? -12.258 -8.992 -1.203 1 95.25 50 VAL B N 1
ATOM 2755 C CA . VAL B 1 50 ? -11.719 -7.637 -1.197 1 95.25 50 VAL B CA 1
ATOM 2756 C C . VAL B 1 50 ? -10.508 -7.562 -0.268 1 95.25 50 VAL B C 1
ATOM 2758 O O . VAL B 1 50 ? -9.477 -6.98 -0.621 1 95.25 50 VAL B O 1
ATOM 2761 N N . ALA B 1 51 ? -10.578 -8.18 0.842 1 96.06 51 ALA B N 1
ATOM 2762 C CA . ALA B 1 51 ? -9.492 -8.172 1.818 1 96.06 51 ALA B CA 1
ATOM 2763 C C . ALA B 1 51 ? -8.25 -8.844 1.256 1 96.06 51 ALA B C 1
ATOM 2765 O O . ALA B 1 51 ? -7.133 -8.336 1.417 1 96.06 51 ALA B O 1
ATOM 2766 N N . ILE B 1 52 ? -8.461 -9.898 0.591 1 96.12 52 ILE B N 1
ATOM 2767 C CA . ILE B 1 52 ? -7.336 -10.633 0.013 1 96.12 52 ILE B CA 1
ATOM 2768 C C . ILE B 1 52 ? -6.684 -9.797 -1.087 1 96.12 52 ILE B C 1
ATOM 2770 O O . ILE B 1 52 ? -5.457 -9.719 -1.172 1 96.12 52 ILE B O 1
ATOM 2774 N N . GLY B 1 53 ? -7.504 -9.172 -1.885 1 94.88 53 GLY B N 1
ATOM 2775 C CA . GLY B 1 53 ? -6.984 -8.281 -2.908 1 94.88 53 GLY B CA 1
ATOM 2776 C C . GLY B 1 53 ? -6.141 -7.152 -2.344 1 94.88 53 GLY B C 1
ATOM 2777 O O . GLY B 1 53 ? -5.051 -6.871 -2.846 1 94.88 53 GLY B O 1
ATOM 2778 N N . PHE B 1 54 ? -6.676 -6.543 -1.225 1 95 54 PHE B N 1
ATOM 2779 C CA . PHE B 1 54 ? -5.93 -5.484 -0.55 1 95 54 PHE B CA 1
ATOM 2780 C C . PHE B 1 54 ? -4.562 -5.988 -0.098 1 95 54 PHE B C 1
ATOM 2782 O O . PHE B 1 54 ? -3.553 -5.305 -0.276 1 95 54 PHE B O 1
ATOM 2789 N N . TYR B 1 55 ? -4.586 -7.148 0.408 1 94.44 55 TYR B N 1
ATOM 2790 C CA . TYR B 1 55 ? -3.389 -7.723 1.009 1 94.44 55 TYR B CA 1
ATOM 2791 C C . TYR B 1 55 ? -2.293 -7.91 -0.033 1 94.44 55 TYR B C 1
ATOM 2793 O O . TYR B 1 55 ? -1.149 -7.5 0.177 1 94.44 55 TYR B O 1
ATOM 2801 N N . PHE B 1 56 ? -2.615 -8.359 -1.124 1 94.31 56 PHE B N 1
ATOM 2802 C CA . PHE B 1 56 ? -1.595 -8.672 -2.119 1 94.31 56 PHE B CA 1
ATOM 2803 C C . PHE B 1 56 ? -1.296 -7.457 -2.986 1 94.31 56 PHE B C 1
ATOM 2805 O O . PHE B 1 56 ? -0.327 -7.453 -3.748 1 94.31 56 PHE B O 1
ATOM 2812 N N . ASP B 1 57 ? -2.127 -6.441 -2.859 1 91.25 57 ASP B N 1
ATOM 2813 C CA . ASP B 1 57 ? -1.802 -5.164 -3.484 1 91.25 57 ASP B CA 1
ATOM 2814 C C . ASP B 1 57 ? -0.868 -4.34 -2.598 1 91.25 57 ASP B C 1
ATOM 2816 O O . ASP B 1 57 ? -0.514 -3.211 -2.939 1 91.25 57 ASP B O 1
ATOM 2820 N N . GLY B 1 58 ? -0.576 -4.883 -1.438 1 88.56 58 GLY B N 1
ATOM 2821 C CA . GLY B 1 58 ? 0.48 -4.266 -0.652 1 88.56 58 GLY B CA 1
ATOM 2822 C C . GLY B 1 58 ? -0.039 -3.51 0.557 1 88.56 58 GLY B C 1
ATOM 2823 O O . GLY B 1 58 ? 0.676 -2.691 1.138 1 88.56 58 GLY B O 1
ATOM 2824 N N . MET B 1 59 ? -1.257 -3.744 0.978 1 91 59 MET B N 1
ATOM 2825 C CA . MET B 1 59 ? -1.795 -3.092 2.168 1 91 59 MET B CA 1
ATOM 2826 C C . MET B 1 59 ? -1.522 -3.926 3.416 1 91 59 MET B C 1
ATOM 2828 O O . MET B 1 59 ? -1.622 -5.152 3.381 1 91 59 MET B O 1
ATOM 2832 N N . SER B 1 60 ? -1.192 -3.252 4.531 1 90 60 SER B N 1
ATOM 2833 C CA . SER B 1 60 ? -1.015 -3.957 5.801 1 90 60 SER B CA 1
ATOM 2834 C C . SER B 1 60 ? -2.35 -4.449 6.348 1 90 60 SER B C 1
ATOM 2836 O O . SER B 1 60 ? -3.404 -3.914 6.008 1 90 60 SER B O 1
ATOM 2838 N N . VAL B 1 61 ? -2.252 -5.426 7.191 1 91.88 61 VAL B N 1
ATOM 2839 C CA . VAL B 1 61 ? -3.467 -6.008 7.754 1 91.88 61 VAL B CA 1
ATOM 2840 C C . VAL B 1 61 ? -4.219 -4.949 8.562 1 91.88 61 VAL B C 1
ATOM 2842 O O . VAL B 1 61 ? -5.449 -4.902 8.539 1 91.88 61 VAL B O 1
ATOM 2845 N N . ARG B 1 62 ? -3.51 -4.109 9.258 1 89 62 ARG B N 1
ATOM 2846 C CA . ARG B 1 62 ? -4.145 -3.039 10.023 1 89 62 ARG B CA 1
ATOM 2847 C C . ARG B 1 62 ? -4.898 -2.084 9.102 1 89 62 ARG B C 1
ATOM 2849 O O . ARG B 1 62 ? -6.035 -1.701 9.391 1 89 62 ARG B O 1
ATOM 2856 N N . LYS B 1 63 ? -4.285 -1.712 8.031 1 91.38 63 LYS B N 1
ATOM 2857 C CA . LYS B 1 63 ? -4.93 -0.827 7.062 1 91.38 63 LYS B CA 1
ATOM 2858 C C . LYS B 1 63 ? -6.141 -1.5 6.426 1 91.38 63 LYS B C 1
ATOM 2860 O O . LYS B 1 63 ? -7.16 -0.851 6.18 1 91.38 63 LYS B O 1
ATOM 2865 N N . ILE B 1 64 ? -5.988 -2.768 6.18 1 94.88 64 ILE B N 1
ATOM 2866 C CA . ILE B 1 64 ? -7.098 -3.521 5.605 1 94.88 64 ILE B CA 1
ATOM 2867 C C . ILE B 1 64 ? -8.281 -3.51 6.57 1 94.88 64 ILE B C 1
ATOM 2869 O O . ILE B 1 64 ? -9.422 -3.291 6.16 1 94.88 64 ILE B O 1
ATOM 2873 N N . GLN B 1 65 ? -7.977 -3.754 7.805 1 93.44 65 GLN B N 1
ATOM 2874 C CA . GLN B 1 65 ? -9.016 -3.723 8.828 1 93.44 65 GLN B CA 1
ATOM 2875 C C . GLN B 1 65 ? -9.766 -2.389 8.812 1 93.44 65 GLN B C 1
ATOM 2877 O O . GLN B 1 65 ? -10.992 -2.359 8.82 1 93.44 65 GLN B O 1
ATOM 2882 N N . GLU B 1 66 ? -9.039 -1.298 8.727 1 92.19 66 GLU B N 1
ATOM 2883 C CA . GLU B 1 66 ? -9.617 0.041 8.742 1 92.19 66 GLU B CA 1
ATOM 2884 C C . GLU B 1 66 ? -10.453 0.294 7.488 1 92.19 66 GLU B C 1
ATOM 2886 O O . GLU B 1 66 ? -11.555 0.844 7.57 1 92.19 66 GLU B O 1
ATOM 2891 N N . GLN B 1 67 ? -9.922 -0.125 6.375 1 93.69 67 GLN B N 1
ATOM 2892 C CA . GLN B 1 67 ? -10.625 0.108 5.117 1 93.69 67 GLN B CA 1
ATOM 2893 C C . GLN B 1 67 ? -11.898 -0.729 5.035 1 93.69 67 GLN B C 1
ATOM 2895 O O . GLN B 1 67 ? -12.938 -0.242 4.594 1 93.69 67 GLN B O 1
ATOM 2900 N N . ILE B 1 68 ? -11.82 -1.93 5.441 1 93 68 ILE B N 1
ATOM 2901 C CA . ILE B 1 68 ? -12.984 -2.809 5.422 1 93 68 ILE B CA 1
ATOM 2902 C C . ILE B 1 68 ? -14.07 -2.252 6.34 1 93 68 ILE B C 1
ATOM 2904 O O . ILE B 1 68 ? -15.25 -2.232 5.98 1 93 68 ILE B O 1
ATOM 2908 N N . ARG B 1 69 ? -13.656 -1.812 7.523 1 91.06 69 ARG B N 1
ATOM 2909 C CA . ARG B 1 69 ? -14.602 -1.2 8.453 1 91.06 69 ARG B CA 1
ATOM 2910 C C . ARG B 1 69 ? -15.273 0.019 7.828 1 91.06 69 ARG B C 1
ATOM 2912 O O . ARG B 1 69 ? -16.484 0.193 7.945 1 91.06 69 ARG B O 1
ATOM 2919 N N . TYR B 1 70 ? -14.523 0.797 7.168 1 90.5 70 TYR B N 1
ATOM 2920 C CA . TYR B 1 70 ? -15.039 2.037 6.594 1 90.5 70 TYR B CA 1
ATOM 2921 C C . TYR B 1 70 ? -15.953 1.754 5.406 1 90.5 70 TYR B C 1
ATOM 2923 O O . TYR B 1 70 ? -17.047 2.297 5.32 1 90.5 70 TYR B O 1
ATOM 2931 N N . ILE B 1 71 ? -15.547 0.875 4.52 1 89.38 71 ILE B N 1
ATOM 2932 C CA . ILE B 1 71 ? -16.219 0.654 3.248 1 89.38 71 ILE B CA 1
ATOM 2933 C C . ILE B 1 71 ? -17.484 -0.183 3.475 1 89.38 71 ILE B C 1
ATOM 2935 O O . ILE B 1 71 ? -18.547 0.123 2.93 1 89.38 71 ILE B O 1
ATOM 2939 N N . PHE B 1 72 ? -17.344 -1.229 4.305 1 88.56 72 PHE B N 1
ATOM 2940 C CA . PHE B 1 72 ? -18.422 -2.209 4.398 1 88.56 72 PHE B CA 1
ATOM 2941 C C . PHE B 1 72 ? -19.125 -2.107 5.746 1 88.56 72 PHE B C 1
ATOM 2943 O O . PHE B 1 72 ? -20.125 -2.803 5.984 1 88.56 72 PHE B O 1
ATOM 2950 N N . LYS B 1 73 ? -18.641 -1.285 6.645 1 87.12 73 LYS B N 1
ATOM 2951 C CA . LYS B 1 73 ? -19.203 -1.06 7.973 1 87.12 73 LYS B CA 1
ATOM 2952 C C . LYS B 1 73 ? -19.266 -2.355 8.773 1 87.12 73 LYS B C 1
ATOM 2954 O O . LYS B 1 73 ? -20.266 -2.637 9.445 1 87.12 73 LYS B O 1
ATOM 2959 N N . VAL B 1 74 ? -18.266 -3.203 8.562 1 85.81 74 VAL B N 1
ATOM 2960 C CA . VAL B 1 74 ? -18.109 -4.453 9.305 1 85.81 74 VAL B CA 1
ATOM 2961 C C . VAL B 1 74 ? -16.812 -4.43 10.109 1 85.81 74 VAL B C 1
ATOM 2963 O O . VAL B 1 74 ? -15.781 -3.971 9.617 1 85.81 74 VAL B O 1
ATOM 2966 N N . ASP B 1 75 ? -16.938 -4.809 11.375 1 87.12 75 ASP B N 1
ATOM 2967 C CA . ASP B 1 75 ? -15.758 -4.867 12.234 1 87.12 75 ASP B CA 1
ATOM 2968 C C . ASP B 1 75 ? -15.156 -6.27 12.242 1 87.12 75 ASP B C 1
ATOM 2970 O O . ASP B 1 75 ? -15.797 -7.223 12.695 1 87.12 75 ASP B O 1
ATOM 2974 N N . VAL B 1 76 ? -14.055 -6.418 11.664 1 89.94 76 VAL B N 1
ATOM 2975 C CA . VAL B 1 76 ? -13.352 -7.695 11.609 1 89.94 76 VAL B CA 1
ATOM 2976 C C . VAL B 1 76 ? -11.977 -7.559 12.25 1 89.94 76 VAL B C 1
ATOM 2978 O O . VAL B 1 76 ? -11.297 -6.551 12.062 1 89.94 76 VAL B O 1
ATOM 2981 N N . SER B 1 77 ? -11.586 -8.492 12.992 1 92.5 77 SER B N 1
ATOM 2982 C CA . SER B 1 77 ? -10.289 -8.453 13.656 1 92.5 77 SER B CA 1
ATOM 2983 C C . SER B 1 77 ? -9.156 -8.719 12.672 1 92.5 77 SER B C 1
ATOM 2985 O O . SER B 1 77 ? -9.375 -9.281 11.602 1 92.5 77 SER B O 1
ATOM 2987 N N . GLN B 1 78 ? -8.008 -8.32 13.055 1 92.75 78 GLN B N 1
ATOM 2988 C CA . GLN B 1 78 ? -6.828 -8.57 12.234 1 92.75 78 GLN B CA 1
ATOM 2989 C C . GLN B 1 78 ? -6.555 -10.062 12.102 1 92.75 78 GLN B C 1
ATOM 2991 O O . GLN B 1 78 ? -6.117 -10.531 11.047 1 92.75 78 GLN B O 1
ATOM 2996 N N . VAL B 1 79 ? -6.809 -10.797 13.148 1 90.88 79 VAL B N 1
ATOM 2997 C CA . VAL B 1 79 ? -6.59 -12.242 13.141 1 90.88 79 VAL B CA 1
ATOM 2998 C C . VAL B 1 79 ? -7.512 -12.898 12.117 1 90.88 79 VAL B C 1
ATOM 3000 O O . VAL B 1 79 ? -7.082 -13.758 11.352 1 90.88 79 VAL B O 1
ATOM 3003 N N . THR B 1 80 ? -8.766 -12.438 12.078 1 90.94 80 THR B N 1
ATOM 3004 C CA . THR B 1 80 ? -9.727 -12.969 11.117 1 90.94 80 THR B CA 1
ATOM 3005 C C . THR B 1 80 ? -9.281 -12.688 9.688 1 90.94 80 THR B C 1
ATOM 3007 O O . THR B 1 80 ? -9.367 -13.555 8.82 1 90.94 80 THR B O 1
ATOM 3010 N N . ILE B 1 81 ? -8.797 -11.484 9.477 1 93.62 81 ILE B N 1
ATOM 3011 C CA . ILE B 1 81 ? -8.336 -11.102 8.148 1 93.62 81 ILE B CA 1
ATOM 3012 C C . ILE B 1 81 ? -7.152 -11.977 7.742 1 93.62 81 ILE B C 1
ATOM 3014 O O . ILE B 1 81 ? -7.102 -12.477 6.617 1 93.62 81 ILE B O 1
ATOM 3018 N N . HIS B 1 82 ? -6.281 -12.227 8.68 1 91.19 82 HIS B N 1
ATOM 3019 C CA . HIS B 1 82 ? -5.141 -13.094 8.414 1 91.19 82 HIS B CA 1
ATOM 3020 C C . HIS B 1 82 ? -5.594 -14.508 8.07 1 91.19 82 HIS B C 1
ATOM 3022 O O . HIS B 1 82 ? -5.027 -15.148 7.184 1 91.19 82 HIS B O 1
ATOM 3028 N N . ASN B 1 83 ? -6.566 -14.938 8.781 1 91.25 83 ASN B N 1
ATOM 3029 C CA . ASN B 1 83 ? -7.094 -16.281 8.539 1 91.25 83 ASN B CA 1
ATOM 3030 C C . ASN B 1 83 ? -7.742 -16.391 7.164 1 91.25 83 ASN B C 1
ATOM 3032 O O . ASN B 1 83 ? -7.59 -17.391 6.48 1 91.25 83 ASN B O 1
ATOM 3036 N N . TRP B 1 84 ? -8.508 -15.312 6.812 1 92.38 84 TRP B N 1
ATOM 3037 C CA . TRP B 1 84 ? -9.094 -15.281 5.477 1 92.38 84 TRP B CA 1
ATOM 3038 C C . TRP B 1 84 ? -8.016 -15.422 4.406 1 92.38 84 TRP B C 1
ATOM 3040 O O . TRP B 1 84 ? -8.133 -16.266 3.51 1 92.38 84 TRP B O 1
ATOM 3050 N N . ILE B 1 85 ? -6.977 -14.641 4.531 1 93.56 85 ILE B N 1
ATOM 3051 C CA . ILE B 1 85 ? -5.926 -14.578 3.523 1 93.56 85 ILE B CA 1
ATOM 3052 C C . ILE B 1 85 ? -5.227 -15.93 3.418 1 93.56 85 ILE B C 1
ATOM 3054 O O . ILE B 1 85 ? -5.066 -16.469 2.32 1 93.56 85 ILE B O 1
ATOM 3058 N N . THR B 1 86 ? -4.879 -16.484 4.539 1 91.81 86 THR B N 1
ATOM 3059 C CA . THR B 1 86 ? -4.141 -17.75 4.562 1 91.81 86 THR B CA 1
ATOM 3060 C C . THR B 1 86 ? -5.004 -18.891 4.027 1 91.81 86 THR B C 1
ATOM 3062 O O . THR B 1 86 ? -4.574 -19.641 3.146 1 91.81 86 THR B O 1
ATOM 3065 N N . LYS B 1 87 ? -6.16 -18.938 4.465 1 92.44 87 LYS B N 1
ATOM 3066 C CA . LYS B 1 87 ? -7.047 -20.047 4.113 1 92.44 87 LYS B CA 1
ATOM 3067 C C . LYS B 1 87 ? -7.398 -20.016 2.627 1 92.44 87 LYS B C 1
ATOM 3069 O O . LYS B 1 87 ? -7.203 -21.016 1.921 1 92.44 87 LYS B O 1
ATOM 3074 N N . TYR B 1 88 ? -7.832 -18.906 2.209 1 94.06 88 TYR B N 1
ATOM 3075 C CA . TYR B 1 88 ? -8.406 -18.859 0.869 1 94.06 88 TYR B CA 1
ATOM 3076 C C . TYR B 1 88 ? -7.316 -18.719 -0.187 1 94.06 88 TYR B C 1
ATOM 3078 O O . TYR B 1 88 ? -7.453 -19.219 -1.305 1 94.06 88 TYR B O 1
ATOM 3086 N N . SER B 1 89 ? -6.234 -18.016 0.112 1 93.88 89 SER B N 1
ATOM 3087 C CA . SER B 1 89 ? -5.152 -17.953 -0.863 1 93.88 89 SER B CA 1
ATOM 3088 C C . SER B 1 89 ? -4.535 -19.328 -1.093 1 93.88 89 SER B C 1
ATOM 3090 O O . SER B 1 89 ? -4.164 -19.672 -2.219 1 93.88 89 SER B O 1
ATOM 3092 N N . ASN B 1 90 ? -4.438 -20.125 -0.016 1 92.81 90 ASN B N 1
ATOM 3093 C CA . ASN B 1 90 ? -3.912 -21.484 -0.148 1 92.81 90 ASN B CA 1
ATOM 3094 C C . ASN B 1 90 ? -4.867 -22.375 -0.928 1 92.81 90 ASN B C 1
ATOM 3096 O O . ASN B 1 90 ? -4.43 -23.203 -1.731 1 92.81 90 ASN B O 1
ATOM 3100 N N . LEU B 1 91 ? -6.105 -22.219 -0.639 1 94.12 91 LEU B N 1
ATOM 3101 C CA . LEU B 1 91 ? -7.125 -22.969 -1.367 1 94.12 91 LEU B CA 1
ATOM 3102 C C . LEU B 1 91 ? -7.031 -22.703 -2.865 1 94.12 91 LEU B C 1
ATOM 3104 O O . LEU B 1 91 ? -7.035 -23.625 -3.67 1 94.12 91 LEU B O 1
ATOM 3108 N N . VAL B 1 92 ? -6.926 -21.469 -3.205 1 97 92 VAL B N 1
ATOM 3109 C CA . VAL B 1 92 ? -6.879 -21.078 -4.613 1 97 92 VAL B CA 1
ATOM 3110 C C . VAL B 1 92 ? -5.555 -21.516 -5.227 1 97 92 VAL B C 1
ATOM 3112 O O . VAL B 1 92 ? -5.516 -21.969 -6.379 1 97 92 VAL B O 1
ATOM 3115 N N . TYR B 1 93 ? -4.52 -21.406 -4.457 1 97 93 TYR B N 1
ATOM 3116 C CA . TYR B 1 93 ? -3.215 -21.844 -4.949 1 97 93 TYR B CA 1
ATOM 3117 C C . TYR B 1 93 ? -3.23 -23.312 -5.312 1 97 93 TYR B C 1
ATOM 3119 O O . TYR B 1 93 ? -2.705 -23.719 -6.359 1 97 93 TYR B O 1
ATOM 3127 N N . ASP B 1 94 ? -3.793 -24.109 -4.418 1 95.25 94 ASP B N 1
ATOM 3128 C CA . ASP B 1 94 ? -3.875 -25.547 -4.68 1 95.25 94 ASP B CA 1
ATOM 3129 C C . ASP B 1 94 ? -4.645 -25.828 -5.969 1 95.25 94 ASP B C 1
ATOM 3131 O O . ASP B 1 94 ? -4.238 -26.672 -6.77 1 95.25 94 ASP B O 1
ATOM 3135 N N . TYR B 1 95 ? -5.672 -25.125 -6.16 1 95.81 95 TYR B N 1
ATOM 3136 C CA . TYR B 1 95 ? -6.496 -25.281 -7.352 1 95.81 95 TYR B CA 1
ATOM 3137 C C . TYR B 1 95 ? -5.727 -24.906 -8.609 1 95.81 95 TYR B C 1
ATOM 3139 O O . TYR B 1 95 ? -5.602 -25.703 -9.539 1 95.81 95 TYR B O 1
ATOM 3147 N N . VAL B 1 96 ? -5.094 -23.719 -8.625 1 96.38 96 VAL B N 1
ATOM 3148 C CA . VAL B 1 96 ? -4.457 -23.234 -9.844 1 96.38 96 VAL B CA 1
ATOM 3149 C C . VAL B 1 96 ? -3.18 -24.016 -10.109 1 96.38 96 VAL B C 1
ATOM 3151 O O . VAL B 1 96 ? -2.711 -24.078 -11.25 1 96.38 96 VAL B O 1
ATOM 3154 N N . SER B 1 97 ? -2.621 -24.594 -9.07 1 94.88 97 SER B N 1
ATOM 3155 C CA . SER B 1 97 ? -1.431 -25.422 -9.234 1 94.88 97 SER B CA 1
ATOM 3156 C C . SER B 1 97 ? -1.763 -26.734 -9.93 1 94.88 97 SER B C 1
ATOM 3158 O O . SER B 1 97 ? -0.868 -27.422 -10.43 1 94.88 97 SER B O 1
ATOM 3160 N N . SER B 1 98 ? -3.004 -27.094 -9.945 1 94.19 98 SER B N 1
ATOM 3161 C CA . SER B 1 98 ? -3.428 -28.328 -10.609 1 94.19 98 SER B CA 1
ATOM 3162 C C . SER B 1 98 ? -3.643 -28.109 -12.102 1 94.19 98 SER B C 1
ATOM 3164 O O . SER B 1 98 ? -3.746 -29.062 -12.867 1 94.19 98 SER B O 1
ATOM 3166 N N . LEU B 1 99 ? -3.672 -26.906 -12.492 1 94.81 99 LEU B N 1
ATOM 3167 C CA . LEU B 1 99 ? -3.904 -26.562 -13.891 1 94.81 99 LEU B CA 1
ATOM 3168 C C . LEU B 1 99 ? -2.615 -26.672 -14.695 1 94.81 99 LEU B C 1
ATOM 3170 O O . LEU B 1 99 ? -1.541 -26.312 -14.211 1 94.81 99 LEU B O 1
ATOM 3174 N N . LYS B 1 100 ? -2.742 -27.219 -15.875 1 96.44 100 LYS B N 1
ATOM 3175 C CA . LYS B 1 100 ? -1.635 -27.188 -16.828 1 96.44 100 LYS B CA 1
ATOM 3176 C C . LYS B 1 100 ? -1.713 -25.953 -17.719 1 96.44 100 LYS B C 1
ATOM 3178 O O . LYS B 1 100 ? -2.799 -25.562 -18.156 1 96.44 100 LYS B O 1
ATOM 3183 N N . VAL B 1 101 ? -0.565 -25.406 -17.984 1 97.44 101 VAL B N 1
ATOM 3184 C CA . VAL B 1 101 ? -0.537 -24.141 -18.734 1 97.44 101 VAL B CA 1
ATOM 3185 C C . VAL B 1 101 ? 0.44 -24.25 -19.891 1 97.44 101 VAL B C 1
ATOM 3187 O O . VAL B 1 101 ? 1.487 -24.891 -19.781 1 97.44 101 VAL B O 1
ATOM 3190 N N . GLU B 1 102 ? 0.104 -23.672 -21 1 96.56 102 GLU B N 1
ATOM 3191 C CA . GLU B 1 102 ? 1.004 -23.594 -22.141 1 96.56 102 GLU B CA 1
ATOM 3192 C C . GLU B 1 102 ? 1.824 -22.312 -22.109 1 96.56 102 GLU B C 1
ATOM 3194 O O . GLU B 1 102 ? 1.272 -21.219 -21.953 1 96.56 102 GLU B O 1
ATOM 3199 N N . PHE B 1 103 ? 3.109 -22.453 -22.266 1 96.94 103 PHE B N 1
ATOM 3200 C CA . PHE B 1 103 ? 3.996 -21.297 -22.188 1 96.94 103 PHE B CA 1
ATOM 3201 C C . PHE B 1 103 ? 4.742 -21.109 -23.5 1 96.94 103 PHE B C 1
ATOM 3203 O O . PHE B 1 103 ? 4.582 -21.891 -24.438 1 96.94 103 PHE B O 1
ATOM 3210 N N . GLY B 1 104 ? 5.445 -20.016 -23.562 1 95.38 104 GLY B N 1
ATOM 3211 C CA . GLY B 1 104 ? 6.316 -19.766 -24.703 1 95.38 104 GLY B CA 1
ATOM 3212 C C . GLY B 1 104 ? 7.609 -20.562 -24.641 1 95.38 104 GLY B C 1
ATOM 3213 O O . GLY B 1 104 ? 7.789 -21.406 -23.766 1 95.38 104 GLY B O 1
ATOM 3214 N N . ASP B 1 105 ? 8.492 -20.188 -25.578 1 94.69 105 ASP B N 1
ATOM 3215 C CA . ASP B 1 105 ? 9.703 -20.984 -25.766 1 94.69 105 ASP B CA 1
ATOM 3216 C C . ASP B 1 105 ? 10.828 -20.484 -24.859 1 94.69 105 ASP B C 1
ATOM 3218 O O . ASP B 1 105 ? 11.828 -21.188 -24.672 1 94.69 105 ASP B O 1
ATOM 3222 N N . ASN B 1 106 ? 10.703 -19.312 -24.375 1 94.44 106 ASN B N 1
ATOM 3223 C CA . ASN B 1 106 ? 11.797 -18.688 -23.641 1 94.44 106 ASN B CA 1
ATOM 3224 C C . ASN B 1 106 ? 11.43 -18.469 -22.172 1 94.44 106 ASN B C 1
ATOM 3226 O O . ASN B 1 106 ? 10.492 -17.719 -21.859 1 94.44 106 ASN B O 1
ATOM 3230 N N . TRP B 1 107 ? 12.25 -19.125 -21.297 1 95.31 107 TRP B N 1
ATOM 3231 C CA . TRP B 1 107 ? 12.047 -18.953 -19.859 1 95.31 107 TRP B CA 1
ATOM 3232 C C . TRP B 1 107 ? 13.266 -18.312 -19.203 1 95.31 107 TRP B C 1
ATOM 3234 O O . TRP B 1 107 ? 14.391 -18.484 -19.672 1 95.31 107 TRP B O 1
ATOM 3244 N N . HIS B 1 108 ? 13.008 -17.562 -18.203 1 94 108 HIS B N 1
ATOM 3245 C CA . HIS B 1 108 ? 14.078 -16.938 -17.422 1 94 108 HIS B CA 1
ATOM 3246 C C . HIS B 1 108 ? 14.055 -17.406 -15.977 1 94 108 HIS B C 1
ATOM 3248 O O . HIS B 1 108 ? 13.016 -17.328 -15.312 1 94 108 HIS B O 1
ATOM 3254 N N . VAL B 1 109 ? 15.203 -17.953 -15.516 1 94.06 109 VAL B N 1
ATOM 3255 C CA . VAL B 1 109 ? 15.305 -18.375 -14.125 1 94.06 109 VAL B CA 1
ATOM 3256 C C . VAL B 1 109 ? 16.219 -17.438 -13.352 1 94.06 109 VAL B C 1
ATOM 3258 O O . VAL B 1 109 ? 17.203 -16.938 -13.891 1 94.06 109 VAL B O 1
ATOM 3261 N N . ASP B 1 110 ? 15.789 -17.109 -12.164 1 93 110 ASP B N 1
ATOM 3262 C CA . ASP B 1 110 ? 16.562 -16.25 -11.281 1 93 110 ASP B CA 1
ATOM 3263 C C . ASP B 1 110 ? 16.203 -16.484 -9.82 1 93 110 ASP B C 1
ATOM 3265 O O . ASP B 1 110 ? 15.305 -17.281 -9.516 1 93 110 ASP B O 1
ATOM 3269 N N . GLU B 1 111 ? 17.016 -15.977 -8.961 1 92.69 111 GLU B N 1
ATOM 3270 C CA . GLU B 1 111 ? 16.719 -16.016 -7.527 1 92.69 111 GLU B CA 1
ATOM 3271 C C . GLU B 1 111 ? 16.938 -14.641 -6.891 1 92.69 111 GLU B C 1
ATOM 3273 O O . GLU B 1 111 ? 17.703 -13.828 -7.406 1 92.69 111 GLU B O 1
ATOM 3278 N N . THR B 1 112 ? 16.172 -14.352 -5.914 1 93.5 112 THR B N 1
ATOM 3279 C CA . THR B 1 112 ? 16.328 -13.109 -5.168 1 93.5 112 THR B CA 1
ATOM 3280 C C . THR B 1 112 ? 16.344 -13.383 -3.666 1 93.5 112 THR B C 1
ATOM 3282 O O . THR B 1 112 ? 15.742 -14.344 -3.197 1 93.5 112 THR B O 1
ATOM 3285 N N . ALA B 1 113 ? 17.078 -12.539 -2.959 1 93.25 113 ALA B N 1
ATOM 3286 C CA . ALA B 1 113 ? 17.172 -12.68 -1.51 1 93.25 113 ALA B CA 1
ATOM 3287 C C . ALA B 1 113 ? 15.961 -12.078 -0.812 1 93.25 113 ALA B C 1
ATOM 3289 O O . ALA B 1 113 ? 15.469 -11.023 -1.216 1 93.25 113 ALA B O 1
ATOM 3290 N N . ILE B 1 114 ? 15.477 -12.844 0.128 1 93.5 114 ILE B N 1
ATOM 3291 C CA . ILE B 1 114 ? 14.422 -12.375 1.018 1 93.5 114 ILE B CA 1
ATOM 3292 C C . ILE B 1 114 ? 14.867 -12.531 2.471 1 93.5 114 ILE B C 1
ATOM 3294 O O . ILE B 1 114 ? 15.414 -13.57 2.85 1 93.5 114 ILE B O 1
ATOM 3298 N N . LYS B 1 115 ? 14.672 -11.523 3.27 1 92.25 115 LYS B N 1
ATOM 3299 C CA . LYS B 1 115 ? 15.055 -11.594 4.676 1 92.25 115 LYS B CA 1
ATOM 3300 C C . LYS B 1 115 ? 13.898 -12.086 5.539 1 92.25 115 LYS B C 1
ATOM 3302 O O . LYS B 1 115 ? 12.82 -11.492 5.543 1 92.25 115 LYS B O 1
ATOM 3307 N N . ILE B 1 116 ? 14.148 -13.195 6.223 1 92.94 116 ILE B N 1
ATOM 3308 C CA . ILE B 1 116 ? 13.18 -13.75 7.164 1 92.94 116 ILE B CA 1
ATOM 3309 C C . ILE B 1 116 ? 13.805 -13.828 8.555 1 92.94 116 ILE B C 1
ATOM 3311 O O . ILE B 1 116 ? 14.805 -14.523 8.758 1 92.94 116 ILE B O 1
ATOM 3315 N N . LYS B 1 117 ? 13.258 -13.156 9.461 1 90.38 117 LYS B N 1
ATOM 3316 C CA . LYS B 1 117 ? 13.789 -13.078 10.82 1 90.38 117 LYS B CA 1
ATOM 3317 C C . LYS B 1 117 ? 15.266 -12.703 10.812 1 90.38 117 LYS B C 1
ATOM 3319 O O . LYS B 1 117 ? 16.094 -13.367 11.453 1 90.38 117 LYS B O 1
ATOM 3324 N N . GLY B 1 118 ? 15.555 -11.812 9.992 1 87.06 118 GLY B N 1
ATOM 3325 C CA . GLY B 1 118 ? 16.906 -11.289 9.953 1 87.06 118 GLY B CA 1
ATOM 3326 C C . GLY B 1 118 ? 17.859 -12.164 9.164 1 87.06 118 GLY B C 1
ATOM 3327 O O . GLY B 1 118 ? 19.016 -11.797 8.953 1 87.06 118 GLY B O 1
ATOM 3328 N N . GLU B 1 119 ? 17.453 -13.234 8.766 1 93.06 119 GLU B N 1
ATOM 3329 C CA . GLU B 1 119 ? 18.297 -14.148 8 1 93.06 119 GLU B CA 1
ATOM 3330 C C . GLU B 1 119 ? 17.953 -14.102 6.516 1 93.06 119 GLU B C 1
ATOM 3332 O O . GLU B 1 119 ? 16.781 -14.016 6.145 1 93.06 119 GLU B O 1
ATOM 3337 N N . GLN B 1 120 ? 18.969 -14.172 5.797 1 94.12 120 GLN B N 1
ATOM 3338 C CA . GLN B 1 120 ? 18.781 -14.148 4.352 1 94.12 120 GLN B CA 1
ATOM 3339 C C . GLN B 1 120 ? 18.312 -15.508 3.84 1 94.12 120 GLN B C 1
ATOM 3341 O O . GLN B 1 120 ? 18.906 -16.547 4.164 1 94.12 120 GLN B O 1
ATOM 3346 N N . LYS B 1 121 ? 17.234 -15.508 3.209 1 96.06 121 LYS B N 1
ATOM 3347 C CA . LYS B 1 121 ? 16.688 -16.656 2.506 1 96.06 121 LYS B CA 1
ATOM 3348 C C . LYS B 1 121 ? 16.594 -16.391 1.005 1 96.06 121 LYS B C 1
ATOM 3350 O O . LYS B 1 121 ? 16.922 -15.305 0.54 1 96.06 121 LYS B O 1
ATOM 3355 N N . TRP B 1 122 ? 16.219 -17.469 0.252 1 95.31 122 TRP B N 1
ATOM 3356 C CA . TRP B 1 122 ? 16.25 -17.328 -1.199 1 95.31 122 TRP B CA 1
ATOM 3357 C C . TRP B 1 122 ? 14.906 -17.703 -1.817 1 95.31 122 TRP B C 1
ATOM 3359 O O . TRP B 1 122 ? 14.312 -18.719 -1.468 1 95.31 122 TRP B O 1
ATOM 3369 N N . PHE B 1 123 ? 14.445 -16.844 -2.668 1 96.56 123 PHE B N 1
ATOM 3370 C CA . PHE B 1 123 ? 13.266 -17.141 -3.477 1 96.56 123 PHE B CA 1
ATOM 3371 C C . PHE B 1 123 ? 13.656 -17.344 -4.938 1 96.56 123 PHE B C 1
ATOM 3373 O O . PHE B 1 123 ? 14.109 -16.406 -5.602 1 96.56 123 PHE B O 1
ATOM 3380 N N . TRP B 1 124 ? 13.422 -18.609 -5.422 1 96 124 TRP B N 1
ATOM 3381 C CA . TRP B 1 124 ? 13.695 -18.969 -6.809 1 96 124 TRP B CA 1
ATOM 3382 C C . TRP B 1 124 ? 12.445 -18.797 -7.668 1 96 124 TRP B C 1
ATOM 3384 O O . TRP B 1 124 ? 11.336 -19.109 -7.234 1 96 124 TRP B O 1
ATOM 3394 N N . GLU B 1 125 ? 12.688 -18.312 -8.836 1 96.5 125 GLU B N 1
ATOM 3395 C CA . GLU B 1 125 ? 11.539 -18.172 -9.734 1 96.5 125 GLU B CA 1
ATOM 3396 C C . GLU B 1 125 ? 11.93 -18.453 -11.18 1 96.5 125 GLU B C 1
ATOM 3398 O O . GLU B 1 125 ? 13.102 -18.312 -11.547 1 96.5 125 GLU B O 1
ATOM 3403 N N . ILE B 1 126 ? 11.07 -18.875 -11.938 1 96.62 126 ILE B N 1
ATOM 3404 C CA . ILE B 1 126 ? 11.18 -19.047 -13.383 1 96.62 126 ILE B CA 1
ATOM 3405 C C . ILE B 1 126 ? 9.977 -18.406 -14.07 1 96.62 126 ILE B C 1
ATOM 3407 O O . ILE B 1 126 ? 8.836 -18.609 -13.648 1 96.62 126 ILE B O 1
ATOM 3411 N N . ILE B 1 127 ? 10.25 -17.578 -15.055 1 96.94 127 ILE B N 1
ATOM 3412 C CA . ILE B 1 127 ? 9.188 -16.781 -15.68 1 96.94 127 ILE B CA 1
ATOM 3413 C C . ILE B 1 127 ? 9.219 -16.984 -17.188 1 96.94 127 ILE B C 1
ATOM 3415 O O . ILE B 1 127 ? 10.297 -17.078 -17.797 1 96.94 127 ILE B O 1
ATOM 3419 N N . ASP B 1 128 ? 8.07 -17.109 -17.75 1 96.62 128 ASP B N 1
ATOM 3420 C CA . ASP B 1 128 ? 7.926 -17.188 -19.188 1 96.62 128 ASP B CA 1
ATOM 3421 C C . ASP B 1 128 ? 8.039 -15.797 -19.828 1 96.62 128 ASP B C 1
ATOM 3423 O O . ASP B 1 128 ? 7.34 -14.867 -19.406 1 96.62 128 ASP B O 1
ATOM 3427 N N . GLU B 1 129 ? 8.828 -15.672 -20.828 1 93.75 129 GLU B N 1
ATOM 3428 C CA . GLU B 1 129 ? 9.109 -14.383 -21.453 1 93.75 129 GLU B CA 1
ATOM 3429 C C . GLU B 1 129 ? 7.883 -13.836 -22.172 1 93.75 129 GLU B C 1
ATOM 3431 O O . GLU B 1 129 ? 7.598 -12.633 -22.109 1 93.75 129 GLU B O 1
ATOM 3436 N N . ASP B 1 130 ? 7.168 -14.625 -22.812 1 93.94 130 ASP B N 1
ATOM 3437 C CA . ASP B 1 130 ? 6.094 -14.18 -23.688 1 93.94 130 ASP B CA 1
ATOM 3438 C C . ASP B 1 130 ? 4.844 -13.812 -22.906 1 93.94 130 ASP B C 1
ATOM 3440 O O . ASP B 1 130 ? 4.266 -12.75 -23.094 1 93.94 130 ASP B O 1
ATOM 3444 N N . THR B 1 131 ? 4.48 -14.656 -22.016 1 96 131 THR B N 1
ATOM 3445 C CA . THR B 1 131 ? 3.227 -14.469 -21.297 1 96 131 THR B CA 1
ATOM 3446 C C . THR B 1 131 ? 3.459 -13.719 -20 1 96 131 THR B C 1
ATOM 3448 O O . THR B 1 131 ? 2.51 -13.258 -19.359 1 96 131 THR B O 1
ATOM 3451 N N . ARG B 1 132 ? 4.668 -13.648 -19.531 1 95.75 132 ARG B N 1
ATOM 3452 C CA . ARG B 1 132 ? 5.055 -13.047 -18.25 1 95.75 132 ARG B CA 1
ATOM 3453 C C . ARG B 1 132 ? 4.531 -13.867 -17.078 1 95.75 132 ARG B C 1
ATOM 3455 O O . ARG B 1 132 ? 4.516 -13.391 -15.945 1 95.75 132 ARG B O 1
ATOM 3462 N N . PHE B 1 133 ? 4.094 -15.07 -17.422 1 97.62 133 PHE B N 1
ATOM 3463 C CA . PHE B 1 133 ? 3.613 -15.977 -16.375 1 97.62 133 PHE B CA 1
ATOM 3464 C C . PHE B 1 133 ? 4.77 -16.484 -15.531 1 97.62 133 PHE B C 1
ATOM 3466 O O . PHE B 1 133 ? 5.754 -17 -16.062 1 97.62 133 PHE B O 1
ATOM 3473 N N . MET B 1 134 ? 4.695 -16.25 -14.227 1 97.75 134 MET B N 1
ATOM 3474 C CA . MET B 1 134 ? 5.617 -16.938 -13.328 1 97.75 134 MET B CA 1
ATOM 3475 C C . MET B 1 134 ? 5.312 -18.438 -13.273 1 97.75 134 MET B C 1
ATOM 3477 O O . MET B 1 134 ? 4.352 -18.859 -12.625 1 97.75 134 MET B O 1
ATOM 3481 N N . VAL B 1 135 ? 6.121 -19.188 -13.859 1 97.88 135 VAL B N 1
ATOM 3482 C CA . VAL B 1 135 ? 5.855 -20.609 -14.078 1 97.88 135 VAL B CA 1
ATOM 3483 C C . VAL B 1 135 ? 5.945 -21.359 -12.75 1 97.88 135 VAL B C 1
ATOM 3485 O O . VAL B 1 135 ? 5.129 -22.234 -12.477 1 97.88 135 VAL B O 1
ATOM 3488 N N . ALA B 1 136 ? 6.902 -21 -11.977 1 97.81 136 ALA B N 1
ATOM 3489 C CA . ALA B 1 136 ? 7.074 -21.625 -10.664 1 97.81 136 ALA B CA 1
ATOM 3490 C C . ALA B 1 136 ? 7.875 -20.719 -9.727 1 97.81 136 ALA B C 1
ATOM 3492 O O . ALA B 1 136 ? 8.609 -19.844 -10.188 1 97.81 136 ALA B O 1
ATOM 3493 N N . GLY B 1 137 ? 7.66 -20.906 -8.461 1 97.19 137 GLY B N 1
ATOM 3494 C CA . GLY B 1 137 ? 8.414 -20.281 -7.387 1 97.19 137 GLY B CA 1
ATOM 3495 C C . GLY B 1 137 ? 8.75 -21.219 -6.25 1 97.19 137 GLY B C 1
ATOM 3496 O O . GLY B 1 137 ? 7.973 -22.125 -5.938 1 97.19 137 GLY B O 1
ATOM 3497 N N . HIS B 1 138 ? 9.93 -20.984 -5.645 1 96.88 138 HIS B N 1
ATOM 3498 C CA . HIS B 1 138 ? 10.375 -21.844 -4.562 1 96.88 138 HIS B CA 1
ATOM 3499 C C . HIS B 1 138 ? 11.188 -21.078 -3.531 1 96.88 138 HIS B C 1
ATOM 3501 O O . HIS B 1 138 ? 12.164 -20.406 -3.879 1 96.88 138 HIS B O 1
ATOM 3507 N N . LEU B 1 139 ? 10.734 -21.156 -2.293 1 97.25 139 LEU B N 1
ATOM 3508 C CA . LEU B 1 139 ? 11.445 -20.547 -1.185 1 97.25 139 LEU B CA 1
ATOM 3509 C C . LEU B 1 139 ? 12.383 -21.547 -0.514 1 97.25 139 LEU B C 1
ATOM 3511 O O . LEU B 1 139 ? 11.969 -22.656 -0.179 1 97.25 139 LEU B O 1
ATOM 3515 N N . SER B 1 140 ? 13.656 -21.125 -0.321 1 96.19 140 SER B N 1
ATOM 3516 C CA . SER B 1 140 ? 14.633 -22.047 0.255 1 96.19 140 SER B CA 1
ATOM 3517 C C . SER B 1 140 ? 15.547 -21.344 1.252 1 96.19 140 SER B C 1
ATOM 3519 O O . SER B 1 140 ? 15.695 -20.109 1.201 1 96.19 140 SER B O 1
ATOM 3521 N N . ASN B 1 141 ? 16.141 -22.094 2.141 1 93.81 141 ASN B N 1
ATOM 3522 C CA . ASN B 1 141 ? 17.141 -21.594 3.088 1 93.81 141 ASN B CA 1
ATOM 3523 C C . ASN B 1 141 ? 18.5 -21.453 2.438 1 93.81 141 ASN B C 1
ATOM 3525 O O . ASN B 1 141 ? 19.297 -20.594 2.832 1 93.81 141 ASN B O 1
ATOM 3529 N N . THR B 1 142 ? 18.703 -22.328 1.451 1 90 142 THR B N 1
ATOM 3530 C CA . THR B 1 142 ? 20.031 -22.391 0.824 1 90 142 THR B CA 1
ATOM 3531 C C . THR B 1 142 ? 19.922 -22.172 -0.684 1 90 142 THR B C 1
ATOM 3533 O O . THR B 1 142 ? 18.812 -22.156 -1.234 1 90 142 THR B O 1
ATOM 3536 N N . ARG B 1 143 ? 21.047 -21.969 -1.203 1 88.62 143 ARG B N 1
ATOM 3537 C CA . ARG B 1 143 ? 21.156 -21.797 -2.646 1 88.62 143 ARG B CA 1
ATOM 3538 C C . ARG B 1 143 ? 21.828 -22.984 -3.301 1 88.62 143 ARG B C 1
ATOM 3540 O O . ARG B 1 143 ? 22.938 -22.875 -3.824 1 88.62 143 ARG B O 1
ATOM 3547 N N . THR B 1 144 ? 21.125 -24.094 -3.273 1 90.69 144 THR B N 1
ATOM 3548 C CA . THR B 1 144 ? 21.75 -25.328 -3.734 1 90.69 144 THR B CA 1
ATOM 3549 C C . THR B 1 144 ? 21.062 -25.844 -4.992 1 90.69 144 THR B C 1
ATOM 3551 O O . THR B 1 144 ? 20 -25.344 -5.375 1 90.69 144 THR B O 1
ATOM 3554 N N . ASN B 1 145 ? 21.688 -26.859 -5.543 1 93.5 145 ASN B N 1
ATOM 3555 C CA . ASN B 1 145 ? 21.125 -27.547 -6.699 1 93.5 145 ASN B CA 1
ATOM 3556 C C . ASN B 1 145 ? 19.781 -28.188 -6.371 1 93.5 145 ASN B C 1
ATOM 3558 O O . ASN B 1 145 ? 18.906 -28.281 -7.23 1 93.5 145 ASN B O 1
ATOM 3562 N N . LYS B 1 146 ? 19.719 -28.609 -5.211 1 94 146 LYS B N 1
ATOM 3563 C CA . LYS B 1 146 ? 18.484 -29.266 -4.797 1 94 146 LYS B CA 1
ATOM 3564 C C . LYS B 1 146 ? 17.297 -28.297 -4.879 1 94 146 LYS B C 1
ATOM 3566 O O . LYS B 1 146 ? 16.219 -28.672 -5.355 1 94 146 LYS B O 1
ATOM 3571 N N . ASP B 1 147 ? 17.531 -27.109 -4.422 1 94.56 147 ASP B N 1
ATOM 3572 C CA . ASP B 1 147 ? 16.469 -26.109 -4.438 1 94.56 147 ASP B CA 1
ATOM 3573 C C . ASP B 1 147 ? 16.078 -25.75 -5.867 1 94.56 147 ASP B C 1
ATOM 3575 O O . ASP B 1 147 ? 14.883 -25.625 -6.176 1 94.56 147 ASP B O 1
ATOM 3579 N N . CYS B 1 148 ? 17.016 -25.609 -6.688 1 95.12 148 CYS B N 1
ATOM 3580 C CA . CYS B 1 148 ? 16.75 -25.312 -8.094 1 95.12 148 CYS B CA 1
ATOM 3581 C C . CYS B 1 148 ? 16.047 -26.484 -8.766 1 95.12 148 CYS B C 1
ATOM 3583 O O . CYS B 1 148 ? 15.195 -26.281 -9.641 1 95.12 148 CYS B O 1
ATOM 3585 N N . THR B 1 149 ? 16.406 -27.688 -8.406 1 96.38 149 THR B N 1
ATOM 3586 C CA . THR B 1 149 ? 15.766 -28.875 -8.961 1 96.38 149 THR B CA 1
ATOM 3587 C C . THR B 1 149 ? 14.273 -28.875 -8.648 1 96.38 149 THR B C 1
ATOM 3589 O O . THR B 1 149 ? 13.445 -29.156 -9.516 1 96.38 149 THR B O 1
ATOM 3592 N N . ILE B 1 150 ? 13.977 -28.547 -7.438 1 96.31 150 ILE B N 1
ATOM 3593 C CA . ILE B 1 150 ? 12.578 -28.469 -7.031 1 96.31 150 ILE B CA 1
ATOM 3594 C C . ILE B 1 150 ? 11.836 -27.453 -7.887 1 96.31 150 ILE B C 1
ATOM 3596 O O . ILE B 1 150 ? 10.742 -27.719 -8.383 1 96.31 150 ILE B O 1
ATOM 3600 N N . LEU B 1 151 ? 12.438 -26.312 -8.07 1 97.12 151 LEU B N 1
ATOM 3601 C CA . LEU B 1 151 ? 11.859 -25.25 -8.891 1 97.12 151 LEU B CA 1
ATOM 3602 C C . LEU B 1 151 ? 11.594 -25.734 -10.312 1 97.12 151 LEU B C 1
ATOM 3604 O O . LEU B 1 151 ? 10.5 -25.531 -10.844 1 97.12 151 LEU B O 1
ATOM 3608 N N . PHE B 1 152 ? 12.609 -26.375 -10.922 1 96.94 152 PHE B N 1
ATOM 3609 C CA . PHE B 1 152 ? 12.508 -26.844 -12.297 1 96.94 152 PHE B CA 1
ATOM 3610 C C . PHE B 1 152 ? 11.461 -27.938 -12.422 1 96.94 152 PHE B C 1
ATOM 3612 O O . PHE B 1 152 ? 10.727 -28 -13.414 1 96.94 152 PHE B O 1
ATOM 3619 N N . GLU B 1 153 ? 11.406 -28.797 -11.469 1 96.88 153 GLU B N 1
ATOM 3620 C CA . GLU B 1 153 ? 10.398 -29.844 -11.484 1 96.88 153 GLU B CA 1
ATOM 3621 C C . GLU B 1 153 ? 8.984 -29.266 -11.406 1 96.88 153 GLU B C 1
ATOM 3623 O O . GLU B 1 153 ? 8.086 -29.703 -12.125 1 96.88 153 GLU B O 1
ATOM 3628 N N . ASP B 1 154 ? 8.82 -28.328 -10.5 1 96.69 154 ASP B N 1
ATOM 3629 C CA . ASP B 1 154 ? 7.523 -27.672 -10.383 1 96.69 154 ASP B CA 1
ATOM 3630 C C . ASP B 1 154 ? 7.129 -27 -11.695 1 96.69 154 ASP B C 1
ATOM 3632 O O . ASP B 1 154 ? 5.969 -27.062 -12.109 1 96.69 154 ASP B O 1
ATOM 3636 N N . ALA B 1 155 ? 8.07 -26.359 -12.312 1 97.56 155 ALA B N 1
ATOM 3637 C CA . ALA B 1 155 ? 7.828 -25.688 -13.586 1 97.56 155 ALA B CA 1
ATOM 3638 C C . ALA B 1 155 ? 7.449 -26.688 -14.68 1 97.56 155 ALA B C 1
ATOM 3640 O O . ALA B 1 155 ? 6.492 -26.469 -15.422 1 97.56 155 ALA B O 1
ATOM 3641 N N . ALA B 1 156 ? 8.227 -27.781 -14.734 1 95.62 156 ALA B N 1
ATOM 3642 C CA . ALA B 1 156 ? 7.977 -28.812 -15.734 1 95.62 156 ALA B CA 1
ATOM 3643 C C . ALA B 1 156 ? 6.602 -29.453 -15.531 1 95.62 156 ALA B C 1
ATOM 3645 O O . ALA B 1 156 ? 5.91 -29.766 -16.5 1 95.62 156 ALA B O 1
ATOM 3646 N N . ASN B 1 157 ? 6.254 -29.641 -14.336 1 95.25 157 ASN B N 1
ATOM 3647 C CA . ASN B 1 157 ? 4.969 -30.25 -14.023 1 95.25 157 ASN B CA 1
ATOM 3648 C C . ASN B 1 157 ? 3.803 -29.359 -14.43 1 95.25 157 ASN B C 1
ATOM 3650 O O . ASN B 1 157 ? 2.746 -29.859 -14.828 1 95.25 157 ASN B O 1
ATOM 3654 N N . ARG B 1 158 ? 3.953 -28.109 -14.305 1 96.06 158 ARG B N 1
ATOM 3655 C CA . ARG B 1 158 ? 2.893 -27.156 -14.617 1 96.06 158 ARG B CA 1
ATOM 3656 C C . ARG B 1 158 ? 2.773 -26.953 -16.125 1 96.06 158 ARG B C 1
ATOM 3658 O O . ARG B 1 158 ? 1.678 -26.719 -16.641 1 96.06 158 ARG B O 1
ATOM 3665 N N . ALA B 1 159 ? 3.795 -27.062 -16.812 1 96.62 159 ALA B N 1
ATOM 3666 C CA . ALA B 1 159 ? 3.855 -26.719 -18.234 1 96.62 159 ALA B CA 1
ATOM 3667 C C . ALA B 1 159 ? 3.309 -27.844 -19.094 1 96.62 159 ALA B C 1
ATOM 3669 O O . ALA B 1 159 ? 3.566 -29.031 -18.828 1 96.62 159 ALA B O 1
ATOM 3670 N N . MET B 1 160 ? 2.58 -27.516 -20.125 1 94.88 160 MET B N 1
ATOM 3671 C CA . MET B 1 160 ? 2.117 -28.469 -21.125 1 94.88 160 MET B CA 1
ATOM 3672 C C . MET B 1 160 ? 3.215 -28.766 -22.141 1 94.88 160 MET B C 1
ATOM 3674 O O . MET B 1 160 ? 3.184 -29.797 -22.812 1 94.88 160 MET B O 1
ATOM 3678 N N . ASN B 1 161 ? 4.098 -27.828 -22.25 1 92 161 ASN B N 1
ATOM 3679 C CA . ASN B 1 161 ? 5.199 -27.922 -23.203 1 92 161 ASN B CA 1
ATOM 3680 C C . ASN B 1 161 ? 6.535 -27.594 -22.547 1 92 161 ASN B C 1
ATOM 3682 O O . ASN B 1 161 ? 6.578 -26.906 -21.516 1 92 161 ASN B O 1
ATOM 3686 N N . LYS B 1 162 ? 7.621 -28.047 -23.156 1 92.12 162 LYS B N 1
ATOM 3687 C CA . LYS B 1 162 ? 8.953 -27.688 -22.688 1 92.12 162 LYS B CA 1
ATOM 3688 C C . LYS B 1 162 ? 9.453 -26.422 -23.391 1 92.12 162 LYS B C 1
ATOM 3690 O O . LYS B 1 162 ? 9.164 -26.188 -24.562 1 92.12 162 LYS B O 1
ATOM 3695 N N . PRO B 1 163 ? 10.172 -25.609 -22.625 1 94.75 163 PRO B N 1
ATOM 3696 C CA . PRO B 1 163 ? 10.773 -24.438 -23.281 1 94.75 163 PRO B CA 1
ATOM 3697 C C . PRO B 1 163 ? 11.914 -24.812 -24.219 1 94.75 163 PRO B C 1
ATOM 3699 O O . PRO B 1 163 ? 12.531 -25.875 -24.047 1 94.75 163 PRO B O 1
ATOM 3702 N N . LYS B 1 164 ? 12.156 -23.969 -25.156 1 93.88 164 LYS B N 1
ATOM 3703 C CA . LYS B 1 164 ? 13.32 -24.172 -26.016 1 93.88 164 LYS B CA 1
ATOM 3704 C C . LYS B 1 164 ? 14.594 -23.641 -25.359 1 93.88 164 LYS B C 1
ATOM 3706 O O . LYS B 1 164 ? 15.664 -24.219 -25.5 1 93.88 164 LYS B O 1
ATOM 3711 N N . PHE B 1 165 ? 14.352 -22.5 -24.672 1 93 165 PHE B N 1
ATOM 3712 C CA . PHE B 1 165 ? 15.508 -21.875 -24.031 1 93 165 PHE B CA 1
ATOM 3713 C C . PHE B 1 165 ? 15.195 -21.5 -22.594 1 93 165 PHE B C 1
ATOM 3715 O O . PHE B 1 165 ? 14.117 -21 -22.297 1 93 165 PHE B O 1
ATOM 3722 N N . ILE B 1 166 ? 16.172 -21.797 -21.75 1 93 166 ILE B N 1
ATOM 3723 C CA . ILE B 1 166 ? 16.141 -21.297 -20.391 1 93 166 ILE B CA 1
ATOM 3724 C C . ILE B 1 166 ? 17.344 -20.375 -20.156 1 93 166 ILE B C 1
ATOM 3726 O O . ILE B 1 166 ? 18.5 -20.797 -20.328 1 93 166 ILE B O 1
ATOM 3730 N N . PHE B 1 167 ? 17 -19.156 -19.797 1 91.5 167 PHE B N 1
ATOM 3731 C CA . PHE B 1 167 ? 18.047 -18.172 -19.547 1 91.5 167 PHE B CA 1
ATOM 3732 C C . PHE B 1 167 ? 18.328 -18.047 -18.047 1 91.5 167 PHE B C 1
ATOM 3734 O O . PHE B 1 167 ? 17.391 -17.938 -17.25 1 91.5 167 PHE B O 1
ATOM 3741 N N . ALA B 1 168 ? 19.609 -18.125 -17.688 1 89.81 168 ALA B N 1
ATOM 3742 C CA . ALA B 1 168 ? 20.031 -18.016 -16.297 1 89.81 168 ALA B CA 1
ATOM 3743 C C . ALA B 1 168 ? 21.281 -17.172 -16.172 1 89.81 168 ALA B C 1
ATOM 3745 O O . ALA B 1 168 ? 22.031 -16.984 -17.141 1 89.81 168 ALA B O 1
ATOM 3746 N N . ASP B 1 169 ? 21.344 -16.625 -14.922 1 84 169 ASP B N 1
ATOM 3747 C CA . ASP B 1 169 ? 22.625 -15.938 -14.68 1 84 169 ASP B CA 1
ATOM 3748 C C . ASP B 1 169 ? 23.766 -16.938 -14.57 1 84 169 ASP B C 1
ATOM 3750 O O . ASP B 1 169 ? 23.578 -18.141 -14.797 1 84 169 ASP B O 1
ATOM 3754 N N . GLY B 1 170 ? 24.969 -16.5 -14.359 1 78.75 170 GLY B N 1
ATOM 3755 C CA . GLY B 1 170 ? 26.156 -17.312 -14.383 1 78.75 170 GLY B CA 1
ATOM 3756 C C . GLY B 1 170 ? 26.297 -18.203 -13.164 1 78.75 170 GLY B C 1
ATOM 3757 O O . GLY B 1 170 ? 27.344 -18.828 -12.953 1 78.75 170 GLY B O 1
ATOM 3758 N N . CYS B 1 171 ? 25.25 -18.328 -12.422 1 77.38 171 CYS B N 1
ATOM 3759 C CA . CYS B 1 171 ? 25.312 -19.141 -11.211 1 77.38 171 CYS B CA 1
ATOM 3760 C C . CYS B 1 171 ? 25.422 -20.625 -11.547 1 77.38 171 CYS B C 1
ATOM 3762 O O . CYS B 1 171 ? 24.75 -21.094 -12.469 1 77.38 171 CYS B O 1
ATOM 3764 N N . PHE B 1 172 ? 26.25 -21.422 -10.875 1 76.81 172 PHE B N 1
ATOM 3765 C CA . PHE B 1 172 ? 26.531 -22.844 -11.117 1 76.81 172 PHE B CA 1
ATOM 3766 C C . PHE B 1 172 ? 25.328 -23.703 -10.711 1 76.81 172 PHE B C 1
ATOM 3768 O O . PHE B 1 172 ? 25.172 -24.828 -11.211 1 76.81 172 PHE B O 1
ATOM 3775 N N . ALA B 1 173 ? 24.453 -23.156 -9.969 1 85.31 173 ALA B N 1
ATOM 3776 C CA . ALA B 1 173 ? 23.391 -23.938 -9.344 1 85.31 173 ALA B CA 1
ATOM 3777 C C . ALA B 1 173 ? 22.328 -24.344 -10.367 1 85.31 173 ALA B C 1
ATOM 3779 O O . ALA B 1 173 ? 21.469 -25.172 -10.078 1 85.31 173 ALA B O 1
ATOM 3780 N N . TYR B 1 174 ? 22.516 -23.953 -11.609 1 90.5 174 TYR B N 1
ATOM 3781 C CA . TYR B 1 174 ? 21.422 -24.156 -12.547 1 90.5 174 TYR B CA 1
ATOM 3782 C C . TYR B 1 174 ? 21.688 -25.359 -13.445 1 90.5 174 TYR B C 1
ATOM 3784 O O . TYR B 1 174 ? 20.75 -25.969 -13.961 1 90.5 174 TYR B O 1
ATOM 3792 N N . ARG B 1 175 ? 22.875 -25.672 -13.672 1 88.88 175 ARG B N 1
ATOM 3793 C CA . ARG B 1 175 ? 23.234 -26.625 -14.711 1 88.88 175 ARG B CA 1
ATOM 3794 C C . ARG B 1 175 ? 22.766 -28.031 -14.352 1 88.88 175 ARG B C 1
ATOM 3796 O O . ARG B 1 175 ? 22.078 -28.688 -15.133 1 88.88 175 ARG B O 1
ATOM 3803 N N . LYS B 1 176 ? 23.156 -28.5 -13.203 1 91.81 176 LYS B N 1
ATOM 3804 C CA . LYS B 1 176 ? 22.797 -29.859 -12.805 1 91.81 176 LYS B CA 1
ATOM 3805 C C . LYS B 1 176 ? 21.281 -30.047 -12.773 1 91.81 176 LYS B C 1
ATOM 3807 O O . LYS B 1 176 ? 20.766 -31 -13.344 1 91.81 176 LYS B O 1
ATOM 3812 N N . PRO B 1 177 ? 20.562 -29.172 -12.141 1 94.25 177 PRO B N 1
ATOM 3813 C CA . PRO B 1 177 ? 19.094 -29.281 -12.164 1 94.25 177 PRO B CA 1
ATOM 3814 C C . PRO B 1 177 ? 18.531 -29.234 -13.578 1 94.25 177 PRO B C 1
ATOM 3816 O O . PRO B 1 177 ? 17.578 -29.969 -13.883 1 94.25 177 PRO B O 1
ATOM 3819 N N . PHE B 1 178 ? 19.094 -28.438 -14.398 1 93.56 178 PHE B N 1
ATOM 3820 C CA . PHE B 1 178 ? 18.656 -28.344 -15.789 1 93.56 178 PHE B CA 1
ATOM 3821 C C . PHE B 1 178 ? 18.797 -29.688 -16.484 1 93.56 178 PHE B C 1
ATOM 3823 O O . PHE B 1 178 ? 17.875 -30.156 -17.172 1 93.56 178 PHE B O 1
ATOM 3830 N N . ASN B 1 179 ? 19.922 -30.297 -16.359 1 91.75 179 ASN B N 1
ATOM 3831 C CA . ASN B 1 179 ? 20.188 -31.578 -16.984 1 91.75 179 ASN B CA 1
ATOM 3832 C C . ASN B 1 179 ? 19.234 -32.656 -16.5 1 91.75 179 ASN B C 1
ATOM 3834 O O . ASN B 1 179 ? 18.828 -33.531 -17.266 1 91.75 179 ASN B O 1
ATOM 3838 N N . LYS B 1 180 ? 18.906 -32.562 -15.266 1 92 180 LYS B N 1
ATOM 3839 C CA . LYS B 1 180 ? 18.047 -33.562 -14.641 1 92 180 LYS B CA 1
ATOM 3840 C C . LYS B 1 180 ? 16.609 -33.406 -15.109 1 92 180 LYS B C 1
ATOM 3842 O O . LYS B 1 180 ? 15.93 -34.406 -15.344 1 92 180 LYS B O 1
ATOM 3847 N N . VAL B 1 181 ? 16.172 -32.188 -15.328 1 93.75 181 VAL B N 1
ATOM 3848 C CA . VAL B 1 181 ? 14.734 -31.969 -15.477 1 93.75 181 VAL B CA 1
ATOM 3849 C C . VAL B 1 181 ? 14.398 -31.703 -16.938 1 93.75 181 VAL B C 1
ATOM 3851 O O . VAL B 1 181 ? 13.375 -32.188 -17.438 1 93.75 181 VAL B O 1
ATOM 3854 N N . PHE B 1 182 ? 15.289 -31.016 -17.672 1 91.5 182 PHE B N 1
ATOM 3855 C CA . PHE B 1 182 ? 14.875 -30.516 -18.984 1 91.5 182 PHE B CA 1
ATOM 3856 C C . PHE B 1 182 ? 15.695 -31.156 -20.094 1 91.5 182 PHE B C 1
ATOM 3858 O O . PHE B 1 182 ? 15.258 -31.219 -21.25 1 91.5 182 PHE B O 1
ATOM 3865 N N . TYR B 1 183 ? 16.797 -31.531 -19.688 1 84.81 183 TYR B N 1
ATOM 3866 C CA . TYR B 1 183 ? 17.703 -32.031 -20.719 1 84.81 183 TYR B CA 1
ATOM 3867 C C . TYR B 1 183 ? 17.328 -33.438 -21.125 1 84.81 183 TYR B C 1
ATOM 3869 O O . TYR B 1 183 ? 17.062 -34.312 -20.281 1 84.81 183 TYR B O 1
ATOM 3877 N N . ASP B 1 184 ? 17.094 -33.594 -22.359 1 76.81 184 ASP B N 1
ATOM 3878 C CA . ASP B 1 184 ? 16.953 -34.906 -22.984 1 76.81 184 ASP B CA 1
ATOM 3879 C C . ASP B 1 184 ? 18 -35.125 -24.062 1 76.81 184 ASP B C 1
ATOM 3881 O O . ASP B 1 184 ? 18.016 -34.406 -25.078 1 76.81 184 ASP B O 1
ATOM 3885 N N . ARG B 1 185 ? 18.844 -36.062 -23.875 1 70.12 185 ARG B N 1
ATOM 3886 C CA . ARG B 1 185 ? 19.969 -36.312 -24.766 1 70.12 185 ARG B CA 1
ATOM 3887 C C . ARG B 1 185 ? 19.484 -36.625 -26.188 1 70.12 185 ARG B C 1
ATOM 3889 O O . ARG B 1 185 ? 20.172 -36.344 -27.156 1 70.12 185 ARG B O 1
ATOM 3896 N N . ARG B 1 186 ? 18.406 -37.125 -26.25 1 69.5 186 ARG B N 1
ATOM 3897 C CA . ARG B 1 186 ? 17.922 -37.594 -27.547 1 69.5 186 ARG B CA 1
ATOM 3898 C C . ARG B 1 186 ? 17.328 -36.438 -28.359 1 69.5 186 ARG B C 1
ATOM 3900 O O . ARG B 1 186 ? 17.641 -36.281 -29.531 1 69.5 186 ARG B O 1
ATOM 3907 N N . THR B 1 187 ? 16.609 -35.531 -27.812 1 72.44 187 THR B N 1
ATOM 3908 C CA . THR B 1 187 ? 15.867 -34.531 -28.562 1 72.44 187 THR B CA 1
ATOM 3909 C C . THR B 1 187 ? 16.516 -33.156 -28.438 1 72.44 187 THR B C 1
ATOM 3911 O O . THR B 1 187 ? 16.484 -32.375 -29.375 1 72.44 187 THR B O 1
ATOM 3914 N N . LYS B 1 188 ? 17.375 -33 -27.438 1 72.25 188 LYS B N 1
ATOM 3915 C CA . LYS B 1 188 ? 18.031 -31.734 -27.109 1 72.25 188 LYS B CA 1
ATOM 3916 C C . LYS B 1 188 ? 17.109 -30.547 -27.391 1 72.25 188 LYS B C 1
ATOM 3918 O O . LYS B 1 188 ? 17.531 -29.562 -28.016 1 72.25 188 LYS B O 1
ATOM 3923 N N . ASP B 1 189 ? 15.938 -30.625 -27.016 1 86.19 189 ASP B N 1
ATOM 3924 C CA . ASP B 1 189 ? 14.906 -29.672 -27.391 1 86.19 189 ASP B CA 1
ATOM 3925 C C . ASP B 1 189 ? 14.984 -28.406 -26.516 1 86.19 189 ASP B C 1
ATOM 3927 O O . ASP B 1 189 ? 14.57 -27.328 -26.938 1 86.19 189 ASP B O 1
ATOM 3931 N N . THR B 1 190 ? 15.531 -28.562 -25.328 1 92.06 190 THR B N 1
ATOM 3932 C CA . THR B 1 190 ? 15.664 -27.438 -24.422 1 92.06 190 THR B CA 1
ATOM 3933 C C . THR B 1 190 ? 17.141 -27.109 -24.188 1 92.06 190 THR B C 1
ATOM 3935 O O . THR B 1 190 ? 17.953 -28.016 -23.984 1 92.06 190 THR B O 1
ATOM 3938 N N . LYS B 1 191 ? 17.547 -25.828 -24.203 1 90.88 191 LYS B N 1
ATOM 3939 C CA . LYS B 1 191 ? 18.922 -25.406 -23.984 1 90.88 191 LYS B CA 1
ATOM 3940 C C . LYS B 1 191 ? 19 -24.406 -22.812 1 90.88 191 LYS B C 1
ATOM 3942 O O . LYS B 1 191 ? 18.109 -23.562 -22.656 1 90.88 191 LYS B O 1
ATOM 3947 N N . LEU B 1 192 ? 20.047 -24.562 -22.125 1 90 192 LEU B N 1
ATOM 3948 C CA . LEU B 1 192 ? 20.344 -23.625 -21.047 1 90 192 LEU B CA 1
ATOM 3949 C C . LEU B 1 192 ? 21.375 -22.578 -21.5 1 90 192 LEU B C 1
ATOM 3951 O O . LEU B 1 192 ? 22.469 -22.938 -21.953 1 90 192 LEU B O 1
ATOM 3955 N N . ILE B 1 193 ? 20.984 -21.344 -21.469 1 87.19 193 ILE B N 1
ATOM 3956 C CA . ILE B 1 193 ? 21.859 -20.25 -21.859 1 87.19 193 ILE B CA 1
ATOM 3957 C C . ILE B 1 193 ? 22.297 -19.469 -20.625 1 87.19 193 ILE B C 1
ATOM 3959 O O . ILE B 1 193 ? 21.453 -18.828 -19.969 1 87.19 193 ILE B O 1
ATOM 3963 N N . GLN B 1 194 ? 23.609 -19.547 -20.297 1 83.94 194 GLN B N 1
ATOM 3964 C CA . GLN B 1 194 ? 24.109 -18.844 -19.109 1 83.94 194 GLN B CA 1
ATOM 3965 C C . GLN B 1 194 ? 25.062 -17.719 -19.5 1 83.94 194 GLN B C 1
ATOM 3967 O O . GLN B 1 194 ? 25.734 -17.797 -20.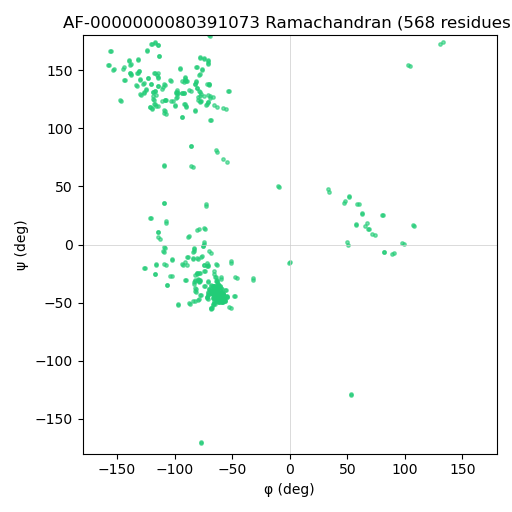531 1 83.94 194 GLN B O 1
ATOM 3972 N N . ASN B 1 195 ? 25.344 -16.719 -18.594 1 66.12 195 ASN B N 1
ATOM 3973 C CA . ASN B 1 195 ? 26.312 -15.641 -18.672 1 66.12 195 ASN B CA 1
ATOM 3974 C C . ASN B 1 195 ? 26.219 -14.883 -19.984 1 66.12 195 ASN B C 1
ATOM 3976 O O . ASN B 1 195 ? 27.234 -14.461 -20.547 1 66.12 195 ASN B O 1
ATOM 3980 N N . VAL B 1 196 ? 25.281 -15.312 -20.75 1 56.44 196 VAL B N 1
ATOM 3981 C CA . VAL B 1 196 ? 25.234 -14.453 -21.922 1 56.44 196 VAL B CA 1
ATOM 3982 C C . VAL B 1 196 ? 25 -13.008 -21.5 1 56.44 196 VAL B C 1
ATOM 3984 O O . VAL B 1 196 ? 24.453 -12.75 -20.422 1 56.44 196 VAL B O 1
ATOM 3987 N N . GLY B 1 197 ? 25.781 -12.172 -21.703 1 48 197 GLY B N 1
ATOM 3988 C CA . GLY B 1 197 ? 25.531 -10.781 -21.312 1 48 197 GLY B CA 1
ATOM 3989 C C . GLY B 1 197 ? 24.109 -10.523 -20.875 1 48 197 GLY B C 1
ATOM 3990 O O . GLY B 1 197 ? 23.203 -10.492 -21.703 1 48 197 GLY B O 1
ATOM 3991 N N . ILE B 1 198 ? 23.625 -11.422 -19.922 1 49.25 198 ILE B N 1
ATOM 3992 C CA . ILE B 1 198 ? 22.406 -11.109 -19.188 1 49.25 198 ILE B CA 1
ATOM 3993 C C . ILE B 1 198 ? 21.875 -9.75 -19.625 1 49.25 198 ILE B C 1
ATOM 3995 O O . ILE B 1 198 ? 20.828 -9.297 -19.125 1 49.25 198 ILE B O 1
ATOM 3999 N N . ASN B 1 199 ? 22.703 -9.055 -20.25 1 47.41 199 ASN B N 1
ATOM 4000 C CA . ASN B 1 199 ? 22.562 -7.66 -20.656 1 47.41 199 ASN B CA 1
ATOM 4001 C C . ASN B 1 199 ? 21.5 -7.504 -21.734 1 47.41 199 ASN B C 1
ATOM 4003 O O . ASN B 1 199 ? 21.344 -6.426 -22.312 1 47.41 199 ASN B O 1
ATOM 4007 N N . SER B 1 200 ? 21.109 -8.711 -22.109 1 56.47 200 SER B N 1
ATOM 4008 C CA . SER B 1 200 ? 20.156 -8.07 -23 1 56.47 200 SER B CA 1
ATOM 4009 C C . SER B 1 200 ? 19.078 -7.336 -22.219 1 56.47 200 SER B C 1
ATOM 4011 O O . SER B 1 200 ? 18.594 -7.828 -21.188 1 56.47 200 SER B O 1
ATOM 4013 N N . ARG B 1 201 ? 18.984 -6.309 -22.531 1 57.06 201 ARG B N 1
ATOM 4014 C CA . ARG B 1 201 ? 18.188 -5.246 -21.922 1 57.06 201 ARG B CA 1
ATOM 4015 C C . ARG B 1 201 ? 16.766 -5.715 -21.641 1 57.06 201 ARG B C 1
ATOM 4017 O O . ARG B 1 201 ? 16.219 -5.434 -20.562 1 57.06 201 ARG B O 1
ATOM 4024 N N . ARG B 1 202 ? 16.422 -6.691 -22.531 1 60.5 202 ARG B N 1
ATOM 4025 C CA . ARG B 1 202 ? 15.016 -7.051 -22.422 1 60.5 202 ARG B CA 1
ATOM 4026 C C . ARG B 1 202 ? 14.797 -8.078 -21.312 1 60.5 202 ARG B C 1
ATOM 4028 O O . ARG B 1 202 ? 13.852 -7.965 -20.531 1 60.5 202 ARG B O 1
ATOM 4035 N N . THR B 1 203 ? 15.695 -9.172 -21.359 1 59.44 203 THR B N 1
ATOM 4036 C CA . THR B 1 203 ? 15.602 -10.242 -20.375 1 59.44 203 THR B CA 1
ATOM 4037 C C . THR B 1 203 ? 15.75 -9.695 -18.953 1 59.44 203 THR B C 1
ATOM 4039 O O . THR B 1 203 ? 14.984 -10.07 -18.062 1 59.44 203 THR B O 1
ATOM 4042 N N . ASN B 1 204 ? 16.625 -8.875 -18.797 1 72.19 204 ASN B N 1
ATOM 4043 C CA . ASN B 1 204 ? 16.906 -8.281 -17.5 1 72.19 204 ASN B CA 1
ATOM 4044 C C . ASN B 1 204 ? 15.75 -7.43 -17.016 1 72.19 204 ASN B C 1
ATOM 4046 O O . ASN B 1 204 ? 15.43 -7.434 -15.82 1 72.19 204 ASN B O 1
ATOM 4050 N N . ASN B 1 205 ? 15.023 -7.035 -18 1 82.44 205 ASN B N 1
ATOM 4051 C CA . ASN B 1 205 ? 13.93 -6.145 -17.625 1 82.44 205 ASN B CA 1
ATOM 4052 C C . ASN B 1 205 ? 12.742 -6.914 -17.047 1 82.44 205 ASN B C 1
ATOM 4054 O O . ASN B 1 205 ? 12.109 -6.465 -16.094 1 82.44 205 ASN B O 1
ATOM 4058 N N . ILE B 1 206 ? 12.539 -8.164 -17.562 1 87.12 206 ILE B N 1
ATOM 4059 C CA . ILE B 1 206 ? 11.391 -8.961 -17.156 1 87.12 206 ILE B CA 1
ATOM 4060 C C . ILE B 1 206 ? 11.578 -9.438 -15.719 1 87.12 206 ILE B C 1
ATOM 4062 O O . ILE B 1 206 ? 10.672 -9.305 -14.891 1 87.12 206 ILE B O 1
ATOM 4066 N N . VAL B 1 207 ? 12.734 -9.945 -15.438 1 89 207 VAL B N 1
ATOM 4067 C CA . VAL B 1 207 ? 13.047 -10.453 -14.109 1 89 207 VAL B CA 1
ATOM 4068 C C . VAL B 1 207 ? 13.055 -9.305 -13.102 1 89 207 VAL B C 1
ATOM 4070 O O . VAL B 1 207 ? 12.516 -9.438 -12 1 89 207 VAL B O 1
ATOM 4073 N N . GLU B 1 208 ? 13.562 -8.219 -13.562 1 87 208 GLU B N 1
ATOM 4074 C CA . GLU B 1 208 ? 13.609 -7.051 -12.688 1 87 208 GLU B CA 1
ATOM 4075 C C . GLU B 1 208 ? 12.203 -6.57 -12.336 1 87 208 GLU B C 1
ATOM 4077 O O . GLU B 1 208 ? 11.945 -6.195 -11.188 1 87 208 GLU B O 1
ATOM 4082 N N . ARG B 1 209 ? 11.383 -6.617 -13.273 1 89.56 209 ARG B N 1
ATOM 4083 C CA . ARG B 1 209 ? 10 -6.199 -13.031 1 89.56 209 ARG B CA 1
ATOM 4084 C C . ARG B 1 209 ? 9.305 -7.156 -12.062 1 89.56 209 ARG B C 1
ATOM 4086 O O . ARG B 1 209 ? 8.562 -6.719 -11.18 1 89.56 209 ARG B O 1
ATOM 4093 N N . LEU B 1 210 ? 9.531 -8.445 -12.266 1 93.38 210 LEU B N 1
ATOM 4094 C CA . LEU B 1 210 ? 8.969 -9.438 -11.359 1 93.38 210 LEU B CA 1
ATOM 4095 C C . LEU B 1 210 ? 9.477 -9.227 -9.938 1 93.38 210 LEU B C 1
ATOM 4097 O O . LEU B 1 210 ? 8.688 -9.195 -8.984 1 93.38 210 LEU B O 1
ATOM 4101 N N . HIS B 1 211 ? 10.797 -9.039 -9.797 1 93.06 211 HIS B N 1
ATOM 4102 C CA . HIS B 1 211 ? 11.398 -8.82 -8.484 1 93.06 211 HIS B CA 1
ATOM 4103 C C . HIS B 1 211 ? 10.891 -7.531 -7.852 1 93.06 211 HIS B C 1
ATOM 4105 O O . HIS B 1 211 ? 10.656 -7.48 -6.645 1 93.06 211 HIS B O 1
ATOM 4111 N N . GLY B 1 212 ? 10.742 -6.539 -8.719 1 89.44 212 GLY B N 1
ATOM 4112 C CA . GLY B 1 212 ? 10.18 -5.289 -8.219 1 89.44 212 GLY B CA 1
ATOM 4113 C C . GLY B 1 212 ? 8.789 -5.453 -7.645 1 89.44 212 GLY B C 1
ATOM 4114 O O . GLY B 1 212 ? 8.492 -4.93 -6.566 1 89.44 212 GLY B O 1
ATOM 4115 N N . SER B 1 213 ? 7.957 -6.188 -8.352 1 90.5 213 SER B N 1
ATOM 4116 C CA . SER B 1 213 ? 6.59 -6.438 -7.895 1 90.5 213 SER B CA 1
ATOM 4117 C C . SER B 1 213 ? 6.578 -7.215 -6.582 1 90.5 213 SER B C 1
ATOM 4119 O O . SER B 1 213 ? 5.773 -6.93 -5.695 1 90.5 213 SER B O 1
ATOM 4121 N N . LEU B 1 214 ? 7.453 -8.18 -6.445 1 93.31 214 LEU B N 1
ATOM 4122 C CA . LEU B 1 214 ? 7.566 -8.961 -5.223 1 93.31 214 LEU B CA 1
ATOM 4123 C C . LEU B 1 214 ? 8 -8.086 -4.051 1 93.31 214 LEU B C 1
ATOM 4125 O O . LEU B 1 214 ? 7.398 -8.141 -2.975 1 93.31 214 LEU B O 1
ATOM 4129 N N . LYS B 1 215 ? 8.992 -7.305 -4.293 1 88.06 215 LYS B N 1
ATOM 4130 C CA . LYS B 1 215 ? 9.523 -6.445 -3.236 1 88.06 215 LYS B CA 1
ATOM 4131 C C . LYS B 1 215 ? 8.484 -5.426 -2.779 1 88.06 215 LYS B C 1
ATOM 4133 O O . LYS B 1 215 ? 8.391 -5.121 -1.589 1 88.06 215 LYS B O 1
ATOM 4138 N N . ASP B 1 216 ? 7.758 -4.934 -3.725 1 84.88 216 ASP B N 1
ATOM 4139 C CA . ASP B 1 216 ? 6.699 -3.988 -3.387 1 84.88 216 ASP B CA 1
ATOM 4140 C C . ASP B 1 216 ? 5.688 -4.613 -2.432 1 84.88 216 ASP B C 1
ATOM 4142 O O . ASP B 1 216 ? 5.273 -3.982 -1.456 1 84.88 216 ASP B O 1
ATOM 4146 N N . MET B 1 217 ? 5.312 -5.781 -2.742 1 87.69 217 MET B N 1
ATOM 4147 C CA . MET B 1 217 ? 4.348 -6.484 -1.904 1 87.69 217 MET B CA 1
ATOM 4148 C C . MET B 1 217 ? 4.934 -6.793 -0.531 1 87.69 217 MET B C 1
ATOM 4150 O O . MET B 1 217 ? 4.266 -6.617 0.489 1 87.69 217 MET B O 1
ATOM 4154 N N . LEU B 1 218 ? 6.203 -7.105 -0.422 1 88.56 218 LEU B N 1
ATOM 4155 C CA . LEU B 1 218 ? 6.844 -7.508 0.825 1 88.56 218 LEU B CA 1
ATOM 4156 C C . LEU B 1 218 ? 7.133 -6.293 1.703 1 88.56 218 LEU B C 1
ATOM 4158 O O . LEU B 1 218 ? 7.223 -6.414 2.928 1 88.56 218 LEU B O 1
ATOM 4162 N N . ARG B 1 219 ? 7.258 -5.18 1.087 1 80.88 219 ARG B N 1
ATOM 4163 C CA . ARG B 1 219 ? 7.582 -3.961 1.821 1 80.88 219 ARG B CA 1
ATOM 4164 C C . ARG B 1 219 ? 6.477 -3.605 2.809 1 80.88 219 ARG B C 1
ATOM 4166 O O . ARG B 1 219 ? 6.738 -3.016 3.857 1 80.88 219 ARG B O 1
ATOM 4173 N N . ALA B 1 220 ? 5.328 -3.949 2.455 1 77.56 220 ALA B N 1
ATOM 4174 C CA . ALA B 1 220 ? 4.18 -3.607 3.291 1 77.56 220 ALA B CA 1
ATOM 4175 C C . ALA B 1 220 ? 4.109 -4.512 4.52 1 77.56 220 ALA B C 1
ATOM 4177 O O . ALA B 1 220 ? 3.301 -4.281 5.422 1 77.56 220 ALA B O 1
ATOM 4178 N N . ARG B 1 221 ? 5.074 -5.41 4.543 1 83 221 ARG B N 1
ATOM 4179 C CA . ARG B 1 221 ? 5.047 -6.371 5.641 1 83 221 ARG B CA 1
ATOM 4180 C C . ARG B 1 221 ? 6.008 -5.957 6.75 1 83 221 ARG B C 1
ATOM 4182 O O . ARG B 1 221 ? 7.031 -5.324 6.488 1 83 221 ARG B O 1
ATOM 4189 N N . ARG B 1 222 ? 5.734 -5.898 7.938 1 73.69 222 ARG B N 1
ATOM 4190 C CA . ARG B 1 222 ? 6.59 -5.555 9.07 1 73.69 222 ARG B CA 1
ATOM 4191 C C . ARG B 1 222 ? 7.578 -6.676 9.367 1 73.69 222 ARG B C 1
ATOM 4193 O O . ARG B 1 222 ? 7.863 -6.969 10.531 1 73.69 222 ARG B O 1
ATOM 4200 N N . GLY B 1 223 ? 7.965 -7.301 8.336 1 76.38 223 GLY B N 1
ATOM 4201 C CA . GLY B 1 223 ? 8.898 -8.398 8.531 1 76.38 223 GLY B CA 1
ATOM 4202 C C . GLY B 1 223 ? 8.258 -9.766 8.406 1 76.38 223 GLY B C 1
ATOM 4203 O O . GLY B 1 223 ? 7.035 -9.891 8.5 1 76.38 223 GLY B O 1
ATOM 4204 N N . LEU B 1 224 ? 9.086 -10.719 8.031 1 85.62 224 LEU B N 1
ATOM 4205 C CA . LEU B 1 224 ? 8.664 -12.109 7.887 1 85.62 224 LEU B CA 1
ATOM 4206 C C . LEU B 1 224 ? 9.219 -12.961 9.023 1 85.62 224 LEU B C 1
ATOM 4208 O O . LEU B 1 224 ? 10.414 -12.922 9.312 1 85.62 224 LEU B O 1
ATOM 4212 N N . ASP B 1 225 ? 8.266 -13.609 9.688 1 84.31 225 ASP B N 1
ATOM 4213 C CA . ASP B 1 225 ? 8.688 -14.211 10.945 1 84.31 225 ASP B CA 1
ATOM 4214 C C . ASP B 1 225 ? 8.891 -15.719 10.797 1 84.31 225 ASP B C 1
ATOM 4216 O O . ASP B 1 225 ? 9.469 -16.359 11.68 1 84.31 225 ASP B O 1
ATOM 4220 N N . SER B 1 226 ? 8.445 -16.266 9.734 1 91.31 226 SER B N 1
ATOM 4221 C CA . SER B 1 226 ? 8.594 -17.719 9.594 1 91.31 226 SER B CA 1
ATOM 4222 C C . SER B 1 226 ? 8.648 -18.125 8.125 1 91.31 226 SER B C 1
ATOM 4224 O O . SER B 1 226 ? 8.016 -17.5 7.273 1 91.31 226 SER B O 1
ATOM 4226 N N . MET B 1 227 ? 9.406 -19.25 7.984 1 92.19 227 MET B N 1
ATOM 4227 C CA . MET B 1 227 ? 9.508 -19.812 6.645 1 92.19 227 MET B CA 1
ATOM 4228 C C . MET B 1 227 ? 8.148 -20.281 6.141 1 92.19 227 MET B C 1
ATOM 4230 O O . MET B 1 227 ? 7.777 -20 5 1 92.19 227 MET B O 1
ATOM 4234 N N . ASP B 1 228 ? 7.461 -20.906 7.008 1 91.25 228 ASP B N 1
ATOM 4235 C CA . ASP B 1 228 ? 6.168 -21.469 6.625 1 91.25 228 ASP B CA 1
ATOM 4236 C C . ASP B 1 228 ? 5.172 -20.375 6.27 1 91.25 228 ASP B C 1
ATOM 4238 O O . ASP B 1 228 ? 4.48 -20.453 5.254 1 91.25 228 ASP B O 1
ATOM 4242 N N . LYS B 1 229 ? 5.109 -19.375 7.062 1 89.94 229 LYS B N 1
ATOM 4243 C CA . LYS B 1 229 ? 4.207 -18.25 6.801 1 89.94 229 LYS B CA 1
ATOM 4244 C C . LYS B 1 229 ? 4.594 -17.531 5.516 1 89.94 229 LYS B C 1
ATOM 4246 O O . LYS B 1 229 ? 3.723 -17.094 4.75 1 89.94 229 LYS B O 1
ATOM 4251 N N . THR B 1 230 ? 5.902 -17.406 5.332 1 94.12 230 THR B N 1
ATOM 4252 C CA . THR B 1 230 ? 6.387 -16.734 4.133 1 94.12 230 THR B CA 1
ATOM 4253 C C . THR B 1 230 ? 6.051 -17.547 2.883 1 94.12 230 THR B C 1
ATOM 4255 O O . THR B 1 230 ? 5.684 -16.984 1.851 1 94.12 230 THR B O 1
ATOM 4258 N N . ARG B 1 231 ? 6.168 -18.844 3.01 1 94.12 231 ARG B N 1
ATOM 4259 C CA . ARG B 1 231 ? 5.809 -19.703 1.894 1 94.12 231 ARG B CA 1
ATOM 4260 C C . ARG B 1 231 ? 4.344 -19.531 1.507 1 94.12 231 ARG B C 1
ATOM 4262 O O . ARG B 1 231 ? 4.02 -19.391 0.325 1 94.12 231 ARG B O 1
ATOM 4269 N N . LEU B 1 232 ? 3.514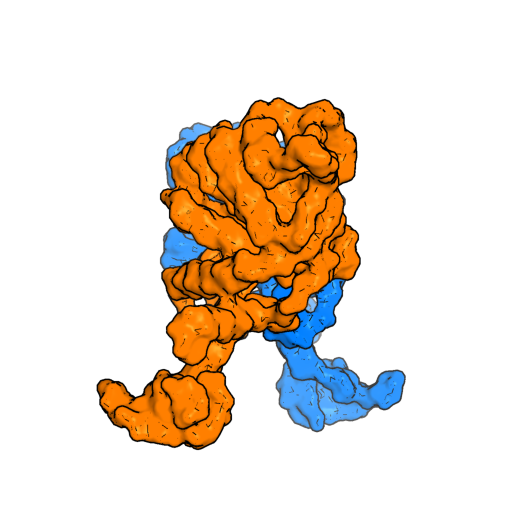 -19.547 2.475 1 92.12 232 LEU B N 1
ATOM 4270 C CA . LEU B 1 232 ? 2.086 -19.375 2.23 1 92.12 232 LEU B CA 1
ATOM 4271 C C . LEU B 1 232 ? 1.804 -18.016 1.587 1 92.12 232 LEU B C 1
ATOM 4273 O O . LEU B 1 232 ? 0.975 -17.922 0.679 1 92.12 232 LEU B O 1
ATOM 4277 N N . LEU B 1 233 ? 2.455 -17.031 2.059 1 93.62 233 LEU B N 1
ATOM 4278 C CA . LEU B 1 233 ? 2.334 -15.695 1.499 1 93.62 233 LEU B CA 1
ATOM 4279 C C . LEU B 1 233 ? 2.738 -15.68 0.029 1 93.62 233 LEU B C 1
ATOM 4281 O O . LEU B 1 233 ? 2.041 -15.102 -0.806 1 93.62 233 LEU B O 1
ATOM 4285 N N . LEU B 1 234 ? 3.805 -16.328 -0.275 1 96.12 234 LEU B N 1
ATOM 4286 C CA . LEU B 1 234 ? 4.332 -16.328 -1.636 1 96.12 234 LEU B CA 1
ATOM 4287 C C . LEU B 1 234 ? 3.43 -17.141 -2.566 1 96.12 234 LEU B C 1
ATOM 4289 O O . LEU B 1 234 ? 3.293 -16.812 -3.746 1 96.12 234 LEU B O 1
ATOM 4293 N N . GLU B 1 235 ? 2.824 -18.125 -2.01 1 95.88 235 GLU B N 1
ATOM 4294 C CA . GLU B 1 235 ? 1.851 -18.891 -2.785 1 95.88 235 GLU B CA 1
ATOM 4295 C C . GLU B 1 235 ? 0.653 -18.031 -3.17 1 95.88 235 GLU B C 1
ATOM 4297 O O . GLU B 1 235 ? 0.195 -18.062 -4.312 1 95.88 235 GLU B O 1
ATOM 4302 N N . GLY B 1 236 ? 0.173 -17.297 -2.254 1 96.62 236 GLY B N 1
ATOM 4303 C CA . GLY B 1 236 ? -0.894 -16.359 -2.562 1 96.62 236 GLY B CA 1
ATOM 4304 C C . GLY B 1 236 ? -0.485 -15.297 -3.568 1 96.62 236 GLY B C 1
ATOM 4305 O O . GLY B 1 236 ? -1.271 -14.93 -4.445 1 96.62 236 GLY B O 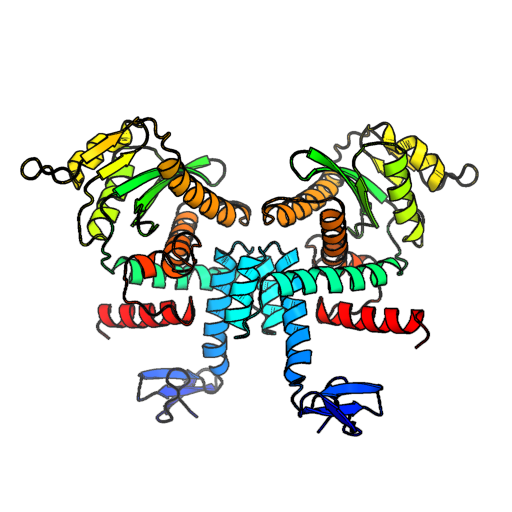1
ATOM 4306 N N . TRP B 1 237 ? 0.705 -14.789 -3.383 1 96.69 237 TRP B N 1
ATOM 4307 C CA . TRP B 1 237 ? 1.211 -13.789 -4.309 1 96.69 237 TRP B CA 1
ATOM 4308 C C . TRP B 1 237 ? 1.342 -14.359 -5.719 1 96.69 237 TRP B C 1
ATOM 4310 O O . TRP B 1 237 ? 1.11 -13.656 -6.703 1 96.69 237 TRP B O 1
ATOM 4320 N N . PHE B 1 238 ? 1.725 -15.656 -5.793 1 97.5 238 PHE B N 1
ATOM 4321 C CA . PHE B 1 238 ? 1.764 -16.359 -7.07 1 97.5 238 PHE B CA 1
ATOM 4322 C C . PHE B 1 238 ? 0.423 -16.266 -7.789 1 97.5 238 PHE B C 1
ATOM 4324 O O . PHE B 1 238 ? 0.375 -15.961 -8.984 1 97.5 238 PHE B O 1
ATOM 4331 N N . VAL B 1 239 ? -0.608 -16.469 -7.066 1 97.94 239 VAL B N 1
ATOM 4332 C CA . VAL B 1 239 ? -1.957 -16.422 -7.621 1 97.94 239 VAL B CA 1
ATOM 4333 C C . VAL B 1 239 ? -2.273 -15 -8.078 1 97.94 239 VAL B C 1
ATOM 4335 O O . VAL B 1 239 ? -2.723 -14.789 -9.203 1 97.94 239 VAL B O 1
ATOM 4338 N N . HIS B 1 240 ? -2.025 -14.125 -7.207 1 97.19 240 HIS B N 1
ATOM 4339 C CA . HIS B 1 240 ? -2.332 -12.727 -7.496 1 97.19 240 HIS B CA 1
ATOM 4340 C C . HIS B 1 240 ? -1.572 -12.242 -8.727 1 97.19 240 HIS B C 1
ATOM 4342 O O . HIS B 1 240 ? -2.152 -11.602 -9.602 1 97.19 240 HIS B O 1
ATOM 4348 N N . TYR B 1 241 ? -0.353 -12.531 -8.797 1 96.75 241 TYR B N 1
ATOM 4349 C CA . TYR B 1 241 ? 0.522 -12.086 -9.875 1 96.75 241 TYR B CA 1
ATOM 4350 C C . TYR B 1 241 ? 0.083 -12.664 -11.211 1 96.75 241 TYR B C 1
ATOM 4352 O O . TYR B 1 241 ? 0.002 -11.945 -12.211 1 96.75 241 TYR B O 1
ATOM 4360 N N . ASN B 1 242 ? -0.194 -13.938 -11.227 1 97.69 242 ASN B N 1
ATOM 4361 C CA . ASN B 1 242 ? -0.447 -14.625 -12.492 1 97.69 242 ASN B CA 1
ATOM 4362 C C . ASN B 1 242 ? -1.886 -14.422 -12.961 1 97.69 242 ASN B C 1
ATOM 4364 O O . ASN B 1 242 ? -2.145 -14.32 -14.156 1 97.69 242 ASN B O 1
ATOM 4368 N N . PHE B 1 243 ? -2.801 -14.281 -12.031 1 97.38 243 PHE B N 1
ATOM 4369 C CA . PHE B 1 243 ? -4.191 -14.438 -12.438 1 97.38 243 PHE B CA 1
ATOM 4370 C C . PHE B 1 243 ? -4.953 -13.133 -12.258 1 97.38 243 PHE B C 1
ATOM 4372 O O . PHE B 1 243 ? -6.031 -12.945 -12.836 1 97.38 243 PHE B O 1
ATOM 4379 N N . LEU B 1 244 ? -4.426 -12.234 -11.484 1 95.69 244 LEU B N 1
ATOM 4380 C CA . LEU B 1 244 ? -5.27 -11.094 -11.148 1 95.69 244 LEU B CA 1
ATOM 4381 C C . LEU B 1 244 ? -4.566 -9.781 -11.484 1 95.69 244 LEU B C 1
ATOM 4383 O O . LEU B 1 244 ? -5.219 -8.734 -11.609 1 95.69 244 LEU B O 1
ATOM 4387 N N . ARG B 1 245 ? -3.322 -9.766 -11.609 1 91.38 245 ARG B N 1
ATOM 4388 C CA . ARG B 1 245 ? -2.584 -8.539 -11.891 1 91.38 245 ARG B CA 1
ATOM 4389 C C . ARG B 1 245 ? -2.438 -8.32 -13.398 1 91.38 245 ARG B C 1
ATOM 4391 O O . ARG B 1 245 ? -1.766 -9.094 -14.078 1 91.38 245 ARG B O 1
ATOM 4398 N N . PRO B 1 246 ? -2.971 -7.238 -13.898 1 89.88 246 PRO B N 1
ATOM 4399 C CA . PRO B 1 246 ? -2.777 -6.938 -15.32 1 89.88 246 PRO B CA 1
ATOM 4400 C C . PRO B 1 246 ? -1.385 -6.395 -15.625 1 89.88 246 PRO B C 1
ATOM 4402 O O . PRO B 1 246 ? -0.755 -5.777 -14.766 1 89.88 246 PRO B O 1
ATOM 4405 N N . HIS B 1 247 ? -0.974 -6.676 -16.781 1 88.62 247 HIS B N 1
ATOM 4406 C CA . HIS B 1 247 ? 0.319 -6.188 -17.25 1 88.62 247 HIS B CA 1
ATOM 4407 C C . HIS B 1 247 ? 0.162 -5.285 -18.469 1 88.62 247 HIS B C 1
ATOM 4409 O O . HIS B 1 247 ? -0.498 -5.66 -19.453 1 88.62 247 HIS B O 1
ATOM 4415 N N . SER B 1 248 ? 0.801 -4.16 -18.391 1 84.69 248 SER B N 1
ATOM 4416 C CA . SER B 1 248 ? 0.742 -3.229 -19.516 1 84.69 248 SER B CA 1
ATOM 4417 C C . SER B 1 248 ? 1.37 -3.83 -20.766 1 84.69 248 SER B C 1
ATOM 4419 O O . SER B 1 248 ? 0.884 -3.611 -21.875 1 84.69 248 SER B O 1
ATOM 4421 N N . ALA B 1 249 ? 2.459 -4.574 -20.578 1 86.19 249 ALA B N 1
ATOM 4422 C CA . ALA B 1 249 ? 3.16 -5.199 -21.688 1 86.19 249 ALA B CA 1
ATOM 4423 C C . ALA B 1 249 ? 2.273 -6.227 -22.391 1 86.19 249 ALA B C 1
ATOM 4425 O O . ALA B 1 249 ? 2.553 -6.629 -23.531 1 86.19 249 ALA B O 1
ATOM 4426 N N . LEU B 1 250 ? 1.209 -6.68 -21.75 1 90.62 250 LEU B N 1
ATOM 4427 C CA . LEU B 1 250 ? 0.272 -7.66 -22.297 1 90.62 250 LEU B CA 1
ATOM 4428 C C . LEU B 1 250 ? -1.054 -7 -22.656 1 90.62 250 LEU B C 1
ATOM 4430 O O . LEU B 1 250 ? -2.1 -7.652 -22.656 1 90.62 250 LEU B O 1
ATOM 4434 N N . LYS B 1 251 ? -1.058 -5.672 -22.828 1 89.56 251 LYS B N 1
ATOM 4435 C CA . LYS B 1 251 ? -2.244 -4.902 -23.188 1 89.56 251 LYS B CA 1
ATOM 4436 C C . LYS B 1 251 ? -3.316 -5.004 -22.109 1 89.56 251 LYS B C 1
ATOM 4438 O O . LYS B 1 251 ? -4.5 -5.164 -22.406 1 89.56 251 LYS B O 1
ATOM 4443 N N . GLY B 1 252 ? -2.869 -5.23 -20.938 1 89.69 252 GLY B N 1
ATOM 4444 C CA . GLY B 1 252 ? -3.783 -5.211 -19.812 1 89.69 252 GLY B CA 1
ATOM 4445 C C . GLY B 1 252 ? -4.254 -6.594 -19.406 1 89.69 252 GLY B C 1
ATOM 4446 O O . GLY B 1 252 ? -5.027 -6.734 -18.453 1 89.69 252 GLY B O 1
ATOM 4447 N N . LYS B 1 253 ? -3.775 -7.559 -20.078 1 92.88 253 LYS B N 1
ATOM 4448 C CA . LYS B 1 253 ? -4.102 -8.93 -19.703 1 92.88 253 LYS B CA 1
ATOM 4449 C C . LYS B 1 253 ? -3.225 -9.398 -18.547 1 92.88 253 LYS B C 1
ATOM 4451 O O . LYS B 1 253 ? -2.109 -8.906 -18.359 1 92.88 253 LYS B O 1
ATOM 4456 N N . THR B 1 254 ? -3.791 -10.312 -17.812 1 95.94 254 THR B N 1
ATOM 4457 C CA . THR B 1 254 ? -2.969 -10.984 -16.812 1 95.94 254 THR B CA 1
ATOM 4458 C C . THR B 1 254 ? -2.078 -12.039 -17.469 1 95.94 254 THR B C 1
ATOM 4460 O O . THR B 1 254 ? -2.34 -12.469 -18.594 1 95.94 254 THR B O 1
ATOM 4463 N N . PRO B 1 255 ? -1.03 -12.445 -16.781 1 96.94 255 PRO B N 1
ATOM 4464 C CA . PRO B 1 255 ? -0.192 -13.516 -17.328 1 96.94 255 PRO B CA 1
ATOM 4465 C C . PRO B 1 255 ? -0.986 -14.781 -17.641 1 96.94 255 PRO B C 1
ATOM 4467 O O . PRO B 1 255 ? -0.762 -15.406 -18.688 1 96.94 255 PRO B O 1
ATOM 4470 N N . ALA B 1 256 ? -1.91 -15.133 -16.828 1 97.5 256 ALA B N 1
ATOM 4471 C CA . ALA B 1 256 ? -2.734 -16.312 -17.062 1 97.5 256 ALA B CA 1
ATOM 4472 C C . ALA B 1 256 ? -3.588 -16.141 -18.328 1 97.5 256 ALA B C 1
ATOM 4474 O O . ALA B 1 256 ? -3.725 -17.078 -19.125 1 97.5 256 ALA B O 1
ATOM 4475 N N . GLU B 1 257 ? -4.152 -14.961 -18.5 1 95.69 257 GLU B N 1
ATOM 4476 C CA . GLU B 1 257 ? -4.934 -14.672 -19.703 1 95.69 257 GLU B CA 1
ATOM 4477 C C . GLU B 1 257 ? -4.062 -14.75 -20.953 1 95.69 257 GLU B C 1
ATOM 4479 O O . GLU B 1 257 ? -4.484 -15.281 -21.969 1 95.69 257 GLU B O 1
ATOM 4484 N N . ALA B 1 258 ? -2.896 -14.211 -20.844 1 96.25 258 ALA B N 1
ATOM 4485 C CA . ALA B 1 258 ? -1.965 -14.234 -21.969 1 96.25 258 ALA B CA 1
ATOM 4486 C C . ALA B 1 258 ? -1.568 -15.664 -22.328 1 96.25 258 ALA B C 1
ATOM 4488 O O . ALA B 1 258 ? -1.316 -15.977 -23.484 1 96.25 258 ALA B O 1
ATOM 4489 N N . ALA B 1 259 ? -1.521 -16.547 -21.328 1 96.69 259 ALA B N 1
ATOM 4490 C CA . ALA B 1 259 ? -1.153 -17.938 -21.531 1 96.69 259 ALA B CA 1
ATOM 4491 C C . ALA B 1 259 ? -2.355 -18.766 -21.969 1 96.69 259 ALA B C 1
ATOM 4493 O O . ALA B 1 259 ? -2.232 -19.969 -22.234 1 96.69 259 ALA B O 1
ATOM 4494 N N . GLY B 1 260 ? -3.496 -18.156 -21.969 1 94.31 260 GLY B N 1
ATOM 4495 C CA . GLY B 1 260 ? -4.695 -18.828 -22.453 1 94.31 260 GLY B CA 1
ATOM 4496 C C . GLY B 1 260 ? -5.316 -19.75 -21.422 1 94.31 260 GLY B C 1
ATOM 4497 O O . GLY B 1 260 ? -5.996 -20.719 -21.781 1 94.31 260 GLY B O 1
ATOM 4498 N N . VAL B 1 261 ? -5.102 -19.5 -20.203 1 94.88 261 VAL B N 1
ATOM 4499 C CA . VAL B 1 261 ? -5.688 -20.344 -19.156 1 94.88 261 VAL B CA 1
ATOM 4500 C C . VAL B 1 261 ? -7.195 -20.109 -19.094 1 94.88 261 VAL B C 1
ATOM 4502 O O . VAL B 1 261 ? -7.648 -18.969 -19.047 1 94.88 261 VAL B O 1
ATOM 4505 N N . ASP B 1 262 ? -7.926 -21.156 -19.141 1 89.25 262 ASP B N 1
ATOM 4506 C CA . ASP B 1 262 ? -9.383 -21.078 -19.078 1 89.25 262 ASP B CA 1
ATOM 4507 C C . ASP B 1 262 ? -9.883 -21.047 -17.641 1 89.25 262 ASP B C 1
ATOM 4509 O O . ASP B 1 262 ? -10.258 -22.094 -17.094 1 89.25 262 ASP B O 1
ATOM 4513 N N . ILE B 1 263 ? -9.93 -20.016 -17.047 1 93.12 263 ILE B N 1
ATOM 4514 C CA . ILE B 1 263 ? -10.359 -19.828 -15.664 1 93.12 263 ILE B CA 1
ATOM 4515 C C . ILE B 1 263 ? -11.117 -18.5 -15.539 1 93.12 263 ILE B C 1
ATOM 4517 O O . ILE B 1 263 ? -10.773 -17.516 -16.203 1 93.12 263 ILE B O 1
ATOM 4521 N N . ASP B 1 264 ? -12.148 -18.531 -14.734 1 92.94 264 ASP B N 1
ATOM 4522 C CA . ASP B 1 264 ? -12.945 -17.328 -14.531 1 92.94 264 ASP B CA 1
ATOM 4523 C C . ASP B 1 264 ? -12.305 -16.422 -13.492 1 92.94 264 ASP B C 1
ATOM 4525 O O . ASP B 1 264 ? -12.188 -16.797 -12.32 1 92.94 264 ASP B O 1
ATOM 4529 N N . THR B 1 265 ? -11.891 -15.25 -13.945 1 92.62 265 THR B N 1
ATOM 4530 C CA . THR B 1 265 ? -11.328 -14.273 -13.016 1 92.62 265 THR B CA 1
ATOM 4531 C C . THR B 1 265 ? -12.141 -12.984 -13.031 1 92.62 265 THR B C 1
ATOM 4533 O O . THR B 1 265 ? -11.633 -11.922 -12.664 1 92.62 265 THR B O 1
ATOM 4536 N N . SER B 1 266 ? -13.398 -13.039 -13.438 1 88.62 266 SER B N 1
ATOM 4537 C CA . SER B 1 266 ? -14.234 -11.859 -13.648 1 88.62 266 SER B CA 1
ATOM 4538 C C . SER B 1 266 ? -14.508 -11.133 -12.336 1 88.62 266 SER B C 1
ATOM 4540 O O . SER B 1 266 ? -14.57 -9.906 -12.305 1 88.62 266 SER B O 1
ATOM 4542 N N . ASN B 1 267 ? -14.672 -11.922 -11.297 1 91.38 267 ASN B N 1
ATOM 4543 C CA . ASN B 1 267 ? -14.891 -11.336 -9.984 1 91.38 267 ASN B CA 1
ATOM 4544 C C . ASN B 1 267 ? -13.68 -11.531 -9.07 1 91.38 267 ASN B C 1
ATOM 4546 O O . ASN B 1 267 ? -13.836 -11.828 -7.887 1 91.38 267 ASN B O 1
ATOM 4550 N N . LYS B 1 268 ? -12.539 -11.469 -9.711 1 94.06 268 LYS B N 1
ATOM 4551 C CA . LYS B 1 268 ? -11.25 -11.469 -9.016 1 94.06 268 LYS B CA 1
ATOM 4552 C C . LYS B 1 268 ? -11.141 -12.648 -8.062 1 94.06 268 LYS B C 1
ATOM 4554 O O . LYS B 1 268 ? -11.383 -13.797 -8.453 1 94.06 268 LYS B O 1
ATOM 4559 N N . TRP B 1 269 ? -10.789 -12.391 -6.84 1 95.38 269 TRP B N 1
ATOM 4560 C CA . TRP B 1 269 ? -10.555 -13.461 -5.879 1 95.38 269 TRP B CA 1
ATOM 4561 C C . TRP B 1 269 ? -11.844 -14.234 -5.602 1 95.38 269 TRP B C 1
ATOM 4563 O O . TRP B 1 269 ? -11.797 -15.43 -5.309 1 95.38 269 TRP B O 1
ATOM 4573 N N . GLU B 1 270 ? -13 -13.602 -5.734 1 92.88 270 GLU B N 1
ATOM 4574 C CA . GLU B 1 270 ? -14.266 -14.281 -5.48 1 92.88 270 GLU B CA 1
ATOM 4575 C C . GLU B 1 270 ? -14.477 -15.445 -6.445 1 92.88 270 GLU B C 1
ATOM 4577 O O . GLU B 1 270 ? -14.812 -16.547 -6.027 1 92.88 270 GLU B O 1
ATOM 4582 N N . SER B 1 271 ? -14.273 -15.164 -7.695 1 94.69 271 SER B N 1
ATOM 4583 C CA . SER B 1 271 ? -14.438 -16.203 -8.711 1 94.69 271 SER B CA 1
ATOM 4584 C C . SER B 1 271 ? -13.43 -17.328 -8.516 1 94.69 271 SER B C 1
ATOM 4586 O O . SER B 1 271 ? -13.75 -18.5 -8.711 1 94.69 271 SER B O 1
ATOM 4588 N N . LEU B 1 272 ? -12.211 -16.969 -8.164 1 96.06 272 LEU B N 1
ATOM 4589 C CA . LEU B 1 272 ? -11.172 -17.969 -7.961 1 96.06 272 LEU B CA 1
ATOM 4590 C C . LEU B 1 272 ? -11.508 -18.859 -6.766 1 96.06 272 LEU B C 1
ATOM 4592 O O . LEU B 1 272 ? -11.328 -20.078 -6.824 1 96.06 272 LEU B O 1
ATOM 4596 N N . ILE B 1 273 ? -11.984 -18.234 -5.699 1 93.81 273 ILE B N 1
ATOM 4597 C CA . ILE B 1 273 ? -12.336 -18.969 -4.492 1 93.81 273 ILE B CA 1
ATOM 4598 C C . ILE B 1 273 ? -13.492 -19.938 -4.789 1 93.81 273 ILE B C 1
ATOM 4600 O O . ILE B 1 273 ? -13.469 -21.094 -4.359 1 93.81 273 ILE B O 1
ATOM 4604 N N . ASP B 1 274 ? -14.445 -19.453 -5.562 1 91.94 274 ASP B N 1
ATOM 4605 C CA . ASP B 1 274 ? -15.578 -20.297 -5.938 1 91.94 274 ASP B CA 1
ATOM 4606 C C . ASP B 1 274 ? -15.117 -21.516 -6.73 1 91.94 274 ASP B C 1
ATOM 4608 O O . ASP B 1 274 ? -15.523 -22.641 -6.434 1 91.94 274 ASP B O 1
ATOM 4612 N N . GLN B 1 275 ? -14.32 -21.281 -7.707 1 94.12 275 GLN B N 1
ATOM 4613 C CA . GLN B 1 275 ? -13.828 -22.375 -8.539 1 94.12 275 GLN B CA 1
ATOM 4614 C C . GLN B 1 275 ? -12.961 -23.328 -7.738 1 94.12 275 GLN B C 1
ATOM 4616 O O . GLN B 1 275 ? -13.047 -24.547 -7.906 1 94.12 275 GLN B O 1
ATOM 4621 N N . ALA B 1 276 ? -12.125 -22.812 -6.887 1 94.06 276 ALA B N 1
ATOM 4622 C CA . ALA B 1 276 ? -11.258 -23.641 -6.047 1 94.06 276 ALA B CA 1
ATOM 4623 C C . ALA B 1 276 ? -12.07 -24.5 -5.086 1 94.06 276 ALA B C 1
ATOM 4625 O O . ALA B 1 276 ? -11.727 -25.656 -4.832 1 94.06 276 ALA B O 1
ATOM 4626 N N . THR B 1 277 ? -13.109 -23.875 -4.527 1 89.25 277 THR B N 1
ATOM 4627 C CA . THR B 1 277 ? -13.984 -24.594 -3.607 1 89.25 277 THR B CA 1
ATOM 4628 C C . THR B 1 277 ? -14.664 -25.766 -4.316 1 89.25 277 THR B C 1
ATOM 4630 O O . THR B 1 277 ? -14.742 -26.875 -3.779 1 89.25 277 THR B O 1
ATOM 4633 N N . LYS B 1 278 ? -15.117 -25.516 -5.492 1 89.81 278 LYS B N 1
ATOM 4634 C CA . LYS B 1 278 ? -15.734 -26.562 -6.293 1 89.81 278 LYS B CA 1
ATOM 4635 C C . LYS B 1 278 ? -14.727 -27.656 -6.637 1 89.81 278 LYS B C 1
ATOM 4637 O O . LYS B 1 278 ? -15.047 -28.844 -6.582 1 89.81 278 LYS B O 1
ATOM 4642 N N . TRP B 1 279 ? -13.586 -27.203 -7.07 1 91.44 279 TRP B N 1
ATOM 4643 C CA . TRP B 1 279 ? -12.508 -28.125 -7.402 1 91.44 279 TRP B CA 1
ATOM 4644 C C . TRP B 1 279 ? -12.164 -29.016 -6.211 1 91.44 279 TRP B C 1
ATOM 4646 O O . TRP B 1 279 ? -12.023 -30.234 -6.352 1 91.44 279 TRP B O 1
ATOM 4656 N N . GLN B 1 280 ? -12 -28.469 -5.016 1 88.19 280 GLN B N 1
ATOM 4657 C CA . GLN B 1 280 ? -11.664 -29.203 -3.809 1 88.19 280 GLN B CA 1
ATOM 4658 C C . GLN B 1 280 ? -12.742 -30.234 -3.482 1 88.19 280 GLN B C 1
ATOM 4660 O O . GLN B 1 280 ? -12.43 -31.359 -3.051 1 88.19 280 GLN B O 1
ATOM 4665 N N . ALA B 1 281 ? -13.977 -29.828 -3.691 1 83 281 ALA B N 1
ATOM 4666 C CA . ALA B 1 281 ? -15.094 -30.734 -3.453 1 83 281 ALA B CA 1
ATOM 4667 C C . ALA B 1 281 ? -15.039 -31.938 -4.402 1 83 281 ALA B C 1
ATOM 4669 O O . ALA B 1 281 ? -15.367 -33.062 -4.02 1 83 281 ALA B O 1
ATOM 4670 N N . SER B 1 282 ? -14.648 -31.688 -5.59 1 87.75 282 SER B N 1
ATOM 4671 C CA . SER B 1 282 ? -14.586 -32.75 -6.602 1 87.75 282 SER B CA 1
ATOM 4672 C C . SER B 1 282 ? -13.492 -33.75 -6.285 1 87.75 282 SER B C 1
ATOM 4674 O O . SER B 1 282 ? -13.617 -34.938 -6.617 1 87.75 282 SER B O 1
ATOM 4676 N N . ILE B 1 283 ? -12.414 -33.312 -5.734 1 87.06 283 ILE B N 1
ATOM 4677 C CA . ILE B 1 283 ? -11.297 -34.219 -5.434 1 87.06 283 ILE B CA 1
ATOM 4678 C C . ILE B 1 283 ? -11.594 -35 -4.156 1 87.06 283 ILE B C 1
ATOM 4680 O O . ILE B 1 283 ? -11.086 -36.094 -3.967 1 87.06 283 ILE B O 1
ATOM 4684 N N . ASN B 1 284 ? -12.32 -34.375 -3.242 1 72.5 284 ASN B N 1
ATOM 4685 C CA . ASN B 1 284 ? -12.672 -35.031 -1.992 1 72.5 284 ASN B CA 1
ATOM 4686 C C . ASN B 1 284 ? -13.828 -36 -2.182 1 72.5 284 ASN B C 1
ATOM 4688 O O . ASN B 1 284 ? -14.133 -36.812 -1.283 1 72.5 284 ASN B O 1
ATOM 4692 N N . GLY B 1 285 ? -14.266 -36.406 -3.365 1 63.88 285 GLY B N 1
ATOM 4693 C CA . GLY B 1 285 ? -15.336 -37.344 -3.605 1 63.88 285 GLY B CA 1
ATOM 4694 C C . GLY B 1 285 ? -16.703 -36.781 -3.283 1 63.88 285 GLY B C 1
ATOM 4695 O O . GLY B 1 285 ? -17.656 -37.562 -3.088 1 63.88 285 GLY B O 1
ATOM 4696 N N . ALA B 1 286 ? -16.984 -35.594 -3.006 1 45.75 286 ALA B N 1
ATOM 4697 C CA . ALA B 1 286 ? -18.359 -35.219 -2.74 1 45.75 286 ALA B CA 1
ATOM 4698 C C . ALA B 1 286 ? -19.062 -34.75 -4.02 1 45.75 286 ALA B C 1
ATOM 4700 O O . ALA B 1 286 ? -18.438 -34.156 -4.895 1 45.75 286 ALA B O 1
#

Solvent-accessible surface area (backbone atoms only — not comparable to full-atom values): 30388 Å² total; per-residue (Å²): 117,55,24,65,84,78,60,40,68,58,46,44,81,75,47,60,58,96,82,34,44,25,31,31,18,73,81,79,64,50,72,44,43,66,79,50,56,23,74,49,48,54,53,35,43,55,49,46,25,50,49,40,50,41,42,65,69,27,42,34,61,68,56,46,38,52,48,45,28,67,75,68,70,43,92,61,55,59,66,57,52,52,48,48,40,54,53,48,31,50,45,31,33,58,43,59,64,69,45,70,38,53,70,51,47,42,31,39,43,53,71,44,81,44,64,42,70,86,37,74,26,34,39,36,39,31,31,26,66,77,35,61,27,64,57,28,70,39,80,35,77,59,89,42,41,66,55,44,29,52,33,49,46,49,28,56,67,27,32,73,58,79,42,41,34,36,37,36,62,71,59,74,46,49,55,64,28,39,51,70,67,56,47,38,91,86,70,58,60,36,43,79,45,55,58,50,70,66,63,43,64,64,66,44,44,54,56,48,50,52,50,49,54,50,48,53,36,53,62,42,42,94,67,35,85,42,71,67,60,47,48,54,52,50,42,29,44,50,46,41,52,24,59,64,38,60,30,73,93,56,79,53,32,18,15,34,59,62,38,61,54,92,68,67,52,88,56,42,56,44,35,37,44,52,53,20,52,52,52,52,37,56,73,69,71,100,116,54,24,65,84,77,61,38,67,58,45,45,80,75,46,60,59,95,83,34,44,25,32,31,18,74,80,77,64,51,72,43,43,64,78,51,56,23,75,50,48,53,54,36,43,55,49,45,26,50,49,42,51,42,43,66,69,28,41,34,61,69,56,45,39,53,48,43,28,67,76,69,71,44,92,61,53,59,66,56,52,51,48,49,39,55,53,49,31,48,46,32,33,58,44,60,65,70,44,71,39,53,69,52,46,41,32,40,42,53,72,45,81,42,66,43,71,86,37,73,26,33,40,35,38,33,30,26,66,76,35,61,26,65,58,27,70,38,78,37,77,58,90,42,40,68,55,43,31,52,34,48,46,50,28,57,68,26,32,73,59,80,39,40,33,38,37,35,61,72,59,75,43,49,56,66,27,39,50,71,68,57,48,37,91,84,71,59,62,36,44,81,47,56,59,48,71,66,63,45,67,64,65,45,43,54,55,46,50,53,51,49,55,50,49,53,37,53,63,43,43,94,68,36,84,42,71,66,61,47,48,54,50,49,43,30,43,50,46,43,52,24,59,65,37,60,30,74,94,56,79,54,32,18,16,35,58,62,40,61,52,90,68,66,51,88,57,42,55,44,36,38,44,52,51,21,53,52,51,53,38,56,74,72,71,101

Organism: NCBI:txid1090322

Radius of gyration: 28.31 Å; Cα contacts (8 Å, |Δi|>4): 950; chains: 2; bounding box: 65×76×58 Å

Secondary structure (DSSP, 8-state):
---TTT--S-EEEEEEETTEEEEEETTT--EEETT--THHHHHHHHHHHHHHHHHHTT--HHHHHHHHHHHH-----HHHHHHHHHHHHHHHHHHHHTS-B---SEEEEEEEEEEETTEEEEEEEEEETTT--EEEEEEESS--HHHHHHHHHHHHHHBSS--SEEEE-S-GGGHHHHHHHT--TTT---EEEESS-TT-HHHHHHHHHHHHHHHHHHHTSS----HHHHHHHHHHHHHIIIII---GGGTT--HHHHTT-----TTHHHHHHHHHHHHHHHHTT-/---TTT--S-EEEEEEETTEEEEEETTT--EEETT--THHHHHHHHHHHHHHHHHHTT--HHHHHHHHHHHH-----HHHHHHHHHHHHHHHHHHHHTS-B---SEEEEEEEEEEETTEEEEEEEEEETTT--EEEEEEESS--HHHHHHHHHHHHHHBSS--SEEEE-S-GGGHHHHHHHT--TTT---EEEESS-TT-HHHHHHHHHHHHHHHHHHHTSS----HHHHHHHHHHHHHIIIII---GGGTT--HHHHTT-----TTHHHHHHHHHHHHHHHHTT-